Protein AF-0000000071357504 (afdb_homodimer)

Organism: NCBI:txid346377

pLDDT: mean 89.44, std 12.53, range [24.14, 98.69]

Secondary structure (DSSP, 8-state):
---S-SHHHHHHHHHHHHHHHHHTS--SEEEEEEETHHHHHTTTTTHHHHHHHHHTT--TT-GGGGGHHHHHHHHT-EEEEEEES--TTS-TTEEEEEEEETTEEEEEEEEEEETTEEEEEEETTEEEEE-SSSEEEEEEEE--TTHHHHHHHHHHHTT--EEEEEEEESSTTSEEEEEEEESS---HHHHHHHHHSTTEEEEEEE--S--/---TTSHHHHHHHHHHHHHHHHHTS--SEEEEEEETHHHHHTTTTTHHHHHHHHHTT--TT-GGGGGHHHHHHHHT-EEEEEEES--TTS-TTEEEEEEEETTEEEEEEEEEEETTEEEEEEETTEEEEE-SSSEEEEEEEE--TTHHHHHHHHHHHTT--EEEEEEEESSTTSEEEEEEEESS---HHHHHHHHHSTTEEEEEEE--S--

Nearest PDB structures (foldseek):
  3dc2-assembly1_B  TM=8.151E-01  e=7.367E-14  Mycobacterium tuberculosis
  3ddn-assembly1_B  TM=7.865E-01  e=2.147E-13  Mycobacterium tuberculosis
  3ddn-assembly1_A  TM=8.104E-01  e=1.068E-12  Mycobacterium tuberculosis
  1sc6-assembly1_B  TM=8.277E-01  e=4.726E-04  Escherichia coli
  3k5p-assembly1_A  TM=8.050E-01  e=6.362E-04  Brucella abortus 2308

Sequence (422 aa):
MIGPSSSHTAGVVRIARAAIRVLGGVPDQATITFYNSFARTYEGHGSDRAIIGGLLDFKTDDKRIKDSLSLAEEAGLDYTFRSVGNASVYHPNTIKLNLTKGERNVEVIGESLGGGLINIKAYDGFIADFSAQEHTLIIKADDVSGAIAFITSILAQEQANIATMSVSRKGKRDLACHVIEMDSGLNPITIAYLKSINWIHEIIYIPDIDLMIGPSSSHTAGVVRIARAAIRVLGGVPDQATITFYNSFARTYEGHGSDRAIIGGLLDFKTDDKRIKDSLSLAEEAGLDYTFRSVGNASVYHPNTIKLNLTKGERNVEVIGESLGGGLINIKAYDGFIADFSAQEHTLIIKADDVSGAIAFITSILAQEQANIATMSVSRKGKRDLACHVIEMDSGLNPITIAYLKSINWIHEIIYIPDIDL

Structure (mmCIF, N/CA/C/O backbone):
data_AF-0000000071357504-model_v1
#
loop_
_entity.id
_entity.type
_entity.pdbx_description
1 polymer 'L-serine dehydratase'
#
loop_
_atom_site.group_PDB
_atom_site.id
_atom_site.type_symbol
_atom_site.label_atom_id
_atom_site.label_alt_id
_atom_site.label_comp_id
_atom_site.label_asym_id
_atom_site.label_entity_id
_atom_site.label_seq_id
_atom_site.pdbx_PDB_ins_code
_atom_site.Cartn_x
_atom_site.Cartn_y
_atom_site.Cartn_z
_atom_site.occupancy
_atom_site.B_iso_or_equiv
_atom_site.auth_seq_id
_atom_site.auth_comp_id
_atom_site.auth_asym_id
_atom_site.auth_atom_id
_atom_site.pdbx_PDB_model_num
ATOM 1 N N . MET A 1 1 ? -29.328 25.266 3.043 1 24.14 1 MET A N 1
ATOM 2 C CA . MET A 1 1 ? -28.062 25.625 3.688 1 24.14 1 MET A CA 1
ATOM 3 C C . MET A 1 1 ? -26.984 24.594 3.402 1 24.14 1 MET A C 1
ATOM 5 O O . MET A 1 1 ? -27.031 23.484 3.924 1 24.14 1 MET A O 1
ATOM 9 N N . ILE A 1 2 ? -26.594 24.172 2.219 1 34.34 2 ILE A N 1
ATOM 10 C CA . ILE A 1 2 ? -25.875 23.078 1.604 1 34.34 2 ILE A CA 1
ATOM 11 C C . ILE A 1 2 ? -24.438 23.062 2.1 1 34.34 2 ILE A C 1
ATOM 13 O O . ILE A 1 2 ? -23.625 23.891 1.687 1 34.34 2 ILE A O 1
ATOM 17 N N . GLY A 1 3 ? -24.109 23.234 3.357 1 38.44 3 GLY A N 1
ATOM 18 C CA . GLY A 1 3 ? -22.797 23.156 3.994 1 38.44 3 GLY A CA 1
ATOM 19 C C . GLY A 1 3 ? -21.969 21.984 3.518 1 38.44 3 GLY A C 1
ATOM 20 O O . GLY A 1 3 ? -22.5 21.047 2.92 1 38.44 3 GLY A O 1
ATOM 21 N N . PRO A 1 4 ? -20.703 22.172 3.156 1 44.59 4 PRO A N 1
ATOM 22 C CA . PRO A 1 4 ? -19.844 21.078 2.695 1 44.59 4 PRO A CA 1
ATOM 23 C C . PRO A 1 4 ? -20.109 19.766 3.432 1 44.59 4 PRO A C 1
ATOM 25 O O . PRO A 1 4 ? -19.219 18.922 3.535 1 44.59 4 PRO A O 1
ATOM 28 N N . SER A 1 5 ? -21.219 19.656 4.043 1 45.53 5 SER A N 1
ATOM 29 C CA . SER A 1 5 ? -21.562 18.484 4.852 1 45.53 5 SER A CA 1
ATOM 30 C C . SER A 1 5 ? -21.406 17.188 4.055 1 45.53 5 SER A C 1
ATOM 32 O O .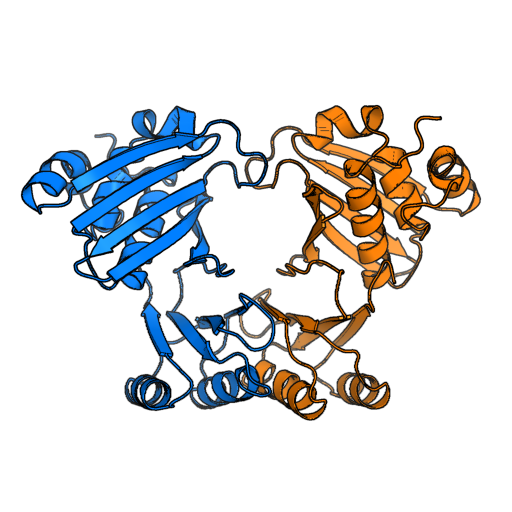 SER A 1 5 ? -21.688 16.109 4.566 1 45.53 5 SER A O 1
ATOM 34 N N . SER A 1 6 ? -21.297 17.359 2.701 1 55.91 6 SER A N 1
ATOM 35 C CA . SER A 1 6 ? -21.469 16.062 2.055 1 55.91 6 SER A CA 1
ATOM 36 C C . SER A 1 6 ? -20.297 15.133 2.33 1 55.91 6 SER A C 1
ATOM 38 O O . SER A 1 6 ? -19.188 15.594 2.588 1 55.91 6 SER A O 1
ATOM 40 N N . SER A 1 7 ? -20.594 13.898 2.684 1 63.75 7 SER A N 1
ATOM 41 C CA . SER A 1 7 ? -19.672 12.773 2.857 1 63.75 7 SER A CA 1
ATOM 42 C C . SER A 1 7 ? -18.516 12.844 1.865 1 63.75 7 SER A C 1
ATOM 44 O O . SER A 1 7 ? -17.375 12.523 2.211 1 63.75 7 SER A O 1
ATOM 46 N N . HIS A 1 8 ? -18.703 13.664 0.756 1 71.19 8 HIS A N 1
ATOM 47 C CA . HIS A 1 8 ? -17.688 13.703 -0.285 1 71.19 8 HIS A CA 1
ATOM 48 C C . HIS A 1 8 ? -16.625 14.766 0.02 1 71.19 8 HIS A C 1
ATOM 50 O O . HIS A 1 8 ? -15.438 14.531 -0.186 1 71.19 8 HIS A O 1
ATOM 56 N N . THR A 1 9 ? -17.062 15.812 0.677 1 86.25 9 THR A N 1
ATOM 57 C CA . THR A 1 9 ? -16.109 16.891 0.952 1 86.25 9 THR A CA 1
ATOM 58 C C . THR A 1 9 ? -15.32 16.609 2.221 1 86.25 9 THR A C 1
ATOM 60 O O . THR A 1 9 ? -14.219 17.125 2.402 1 86.25 9 THR A O 1
ATOM 63 N N . ALA A 1 10 ? -15.914 15.82 3.055 1 90.25 10 ALA A N 1
ATOM 64 C CA . ALA A 1 10 ? -15.234 15.477 4.301 1 90.25 10 ALA A CA 1
ATOM 65 C C . ALA A 1 10 ? -13.906 14.789 4.023 1 90.25 10 ALA A C 1
ATOM 67 O O . ALA A 1 10 ? -12.898 15.086 4.668 1 90.25 10 ALA A O 1
ATOM 68 N N . GLY A 1 11 ? -13.898 13.891 3.041 1 92.5 11 GLY A N 1
ATOM 69 C CA . GLY A 1 11 ? -12.672 13.219 2.654 1 92.5 11 GLY A CA 1
ATOM 70 C C . GLY A 1 11 ? -11.602 14.172 2.156 1 92.5 11 GLY A C 1
ATOM 71 O O . GLY A 1 11 ? -10.422 14.016 2.482 1 92.5 11 GLY A O 1
ATOM 72 N N . VAL A 1 12 ? -12.062 15.164 1.429 1 93.44 12 VAL A N 1
ATOM 73 C CA . VAL A 1 12 ? -11.148 16.156 0.864 1 93.44 12 VAL A CA 1
ATOM 74 C C . VAL A 1 12 ? -10.508 16.969 1.986 1 93.44 12 VAL A C 1
ATOM 76 O O . VAL A 1 12 ? -9.289 17.172 1.997 1 93.44 12 VAL A O 1
ATOM 79 N N . VAL A 1 13 ? -11.266 17.375 2.939 1 95 13 VAL A N 1
ATOM 80 C CA . VAL A 1 13 ? -10.766 18.109 4.098 1 95 13 VAL A CA 1
ATOM 81 C C . VAL A 1 13 ? -9.742 17.25 4.848 1 95 13 VAL A C 1
ATOM 83 O O . VAL A 1 13 ? -8.672 17.734 5.215 1 95 13 VAL A O 1
ATOM 86 N N . ARG A 1 14 ? -10.055 16 5 1 95.12 14 ARG A N 1
ATOM 87 C CA . ARG A 1 14 ? -9.195 15.109 5.766 1 95.12 14 ARG A CA 1
ATOM 88 C C . ARG A 1 14 ? -7.863 14.891 5.059 1 95.12 14 ARG A C 1
ATOM 90 O O . ARG A 1 14 ? -6.816 14.82 5.707 1 95.12 14 ARG A O 1
ATOM 97 N N . ILE A 1 15 ? -7.941 14.734 3.783 1 96 15 ILE A N 1
ATOM 98 C CA . ILE A 1 15 ? -6.707 14.602 3.018 1 96 15 ILE A CA 1
ATOM 99 C C . ILE A 1 15 ? -5.809 15.812 3.277 1 96 15 ILE A C 1
ATOM 101 O O . ILE A 1 15 ? -4.613 15.656 3.547 1 96 15 ILE A O 1
ATOM 105 N N . ALA A 1 16 ? -6.391 16.984 3.209 1 96.94 16 ALA A N 1
ATOM 106 C CA . ALA A 1 16 ? -5.637 18.219 3.418 1 96.94 16 ALA A CA 1
ATOM 107 C C . ALA A 1 16 ? -5.086 18.281 4.84 1 96.94 16 ALA A C 1
ATOM 109 O O . ALA A 1 16 ? -3.924 18.656 5.043 1 96.94 16 ALA A O 1
ATOM 110 N N . ARG A 1 17 ? -5.844 17.922 5.762 1 96.56 17 ARG A N 1
ATOM 111 C CA . ARG A 1 17 ? -5.41 17.984 7.156 1 96.56 17 ARG A CA 1
ATOM 112 C C . ARG A 1 17 ? -4.293 16.984 7.426 1 96.56 17 ARG A C 1
ATOM 114 O O . ARG A 1 17 ? -3.367 17.266 8.188 1 96.56 17 ARG A O 1
ATOM 121 N N . ALA A 1 18 ? -4.438 15.844 6.871 1 96.44 18 ALA A N 1
ATOM 122 C CA . ALA A 1 18 ? -3.332 14.891 6.973 1 96.44 18 ALA A CA 1
ATOM 123 C C . ALA A 1 18 ? -2.055 15.461 6.367 1 96.44 18 ALA A C 1
ATOM 125 O O . ALA A 1 18 ? -0.973 15.336 6.941 1 96.44 18 ALA A O 1
ATOM 126 N N . ALA A 1 19 ? -2.209 16.094 5.258 1 97.69 19 ALA A N 1
ATOM 127 C CA . ALA A 1 19 ? -1.06 16.641 4.531 1 97.69 19 ALA A CA 1
ATOM 128 C C . ALA A 1 19 ? -0.358 17.719 5.34 1 97.69 19 ALA A C 1
ATOM 130 O O . ALA A 1 19 ? 0.873 17.812 5.344 1 97.69 19 ALA A O 1
ATOM 131 N N . ILE A 1 20 ? -1.092 18.516 5.992 1 96.81 20 ILE A N 1
ATOM 132 C CA . ILE A 1 20 ? -0.435 19.594 6.711 1 96.81 20 ILE A CA 1
ATOM 133 C C . ILE A 1 20 ? 0.248 19.047 7.965 1 96.81 20 ILE A C 1
ATOM 135 O O . ILE A 1 20 ? 1.185 19.656 8.484 1 96.81 20 ILE A O 1
ATOM 139 N N . ARG A 1 21 ? -0.209 17.938 8.484 1 95.94 21 ARG A N 1
ATOM 140 C CA . ARG A 1 21 ? 0.52 17.281 9.57 1 95.94 21 ARG A CA 1
ATOM 141 C C . ARG A 1 21 ? 1.859 16.734 9.078 1 95.94 21 ARG A C 1
ATOM 143 O O . ARG A 1 21 ? 2.863 16.812 9.789 1 95.94 21 ARG A O 1
ATOM 150 N N . VAL A 1 22 ? 1.827 16.203 7.93 1 96.56 22 VAL A N 1
ATOM 151 C CA . VAL A 1 22 ? 3.062 15.734 7.312 1 96.56 22 VAL A CA 1
ATOM 152 C C . VAL A 1 22 ? 4.008 16.906 7.09 1 96.56 22 VAL A C 1
ATOM 154 O O . VAL A 1 22 ? 5.211 16.812 7.336 1 96.56 22 VAL A O 1
ATOM 157 N N . LEU A 1 23 ? 3.455 17.953 6.691 1 97.38 23 LEU A N 1
ATOM 158 C CA . LEU A 1 23 ? 4.23 19.156 6.434 1 97.38 23 LEU A CA 1
ATOM 159 C C . LEU A 1 23 ? 4.738 19.766 7.734 1 97.38 23 LEU A C 1
ATOM 161 O O . LEU A 1 23 ? 5.848 20.297 7.785 1 97.38 23 LEU A O 1
ATOM 165 N N . GLY A 1 24 ? 3.938 19.734 8.719 1 95.44 24 GLY A N 1
ATOM 166 C CA . GLY A 1 24 ? 4.277 20.312 10.008 1 95.44 24 GLY A CA 1
ATOM 167 C C . GLY A 1 24 ? 3.586 21.641 10.258 1 95.44 24 GLY A C 1
ATOM 168 O O . GLY A 1 24 ? 3.992 22.391 11.141 1 95.44 24 GLY A O 1
ATOM 169 N N . GLY A 1 25 ? 2.59 21.922 9.43 1 95.62 25 GLY A N 1
ATOM 170 C CA . GLY A 1 25 ? 1.865 23.172 9.633 1 95.62 25 GLY A CA 1
ATOM 171 C C . GLY A 1 25 ? 1.112 23.641 8.398 1 95.62 25 GLY A C 1
ATOM 172 O O . GLY A 1 25 ? 1.102 22.938 7.379 1 95.62 25 GLY A O 1
ATOM 173 N N . VAL A 1 26 ? 0.431 24.797 8.547 1 97.25 26 VAL A N 1
ATOM 174 C CA . VAL A 1 26 ? -0.281 25.422 7.434 1 97.25 26 VAL A CA 1
ATOM 175 C C . VAL A 1 26 ? 0.717 25.891 6.375 1 97.25 26 VAL A C 1
ATOM 177 O O . VAL A 1 26 ? 1.693 26.562 6.695 1 97.25 26 VAL A O 1
ATOM 180 N N . PRO A 1 27 ? 0.528 25.531 5.152 1 98.5 27 PRO A N 1
ATOM 181 C CA . PRO A 1 27 ? 1.51 25.875 4.125 1 98.5 27 PRO A CA 1
ATOM 182 C C . PRO A 1 27 ? 1.463 27.359 3.75 1 98.5 27 PRO A C 1
ATOM 184 O O . PRO A 1 27 ? 0.43 28.016 3.924 1 98.5 27 PRO A O 1
ATOM 187 N N . ASP A 1 28 ? 2.625 27.828 3.234 1 98.25 28 ASP A N 1
ATOM 188 C CA . ASP A 1 28 ? 2.697 29.141 2.594 1 98.25 28 ASP A CA 1
ATOM 189 C C . ASP A 1 28 ? 2.248 29.062 1.136 1 98.25 28 ASP A C 1
ATOM 191 O O . ASP A 1 28 ? 1.681 30.031 0.605 1 98.25 28 ASP A O 1
ATOM 195 N N . GLN A 1 29 ? 2.564 27.969 0.563 1 98.38 29 GLN A N 1
ATOM 196 C CA . GLN A 1 29 ? 2.236 27.734 -0.838 1 98.38 29 GLN A CA 1
ATOM 197 C C . GLN A 1 29 ? 1.665 26.328 -1.038 1 98.38 29 GLN A C 1
ATOM 199 O O . GLN A 1 29 ? 2.123 25.375 -0.412 1 98.38 29 GLN A O 1
ATOM 204 N N . ALA A 1 30 ? 0.703 26.234 -1.923 1 98.5 30 ALA A N 1
ATOM 205 C CA . ALA A 1 30 ? 0.095 24.953 -2.223 1 98.5 30 ALA A CA 1
ATOM 206 C C . ALA A 1 30 ? -0.278 24.844 -3.699 1 98.5 30 ALA A C 1
ATOM 208 O O . ALA A 1 30 ? -0.924 25.734 -4.246 1 98.5 30 ALA A O 1
ATOM 209 N N . THR A 1 31 ? 0.203 23.859 -4.312 1 98.19 31 THR A N 1
ATOM 210 C CA . THR A 1 31 ? -0.344 23.438 -5.598 1 98.19 31 THR A CA 1
ATOM 211 C C . THR A 1 31 ? -1.233 22.219 -5.43 1 98.19 31 THR A C 1
ATOM 213 O O . THR A 1 31 ? -0.787 21.188 -4.922 1 98.19 31 THR A O 1
ATOM 216 N N . ILE A 1 32 ? -2.453 22.359 -5.844 1 96.88 32 ILE A N 1
ATOM 217 C CA . ILE A 1 32 ? -3.451 21.297 -5.688 1 96.88 32 ILE A CA 1
ATOM 218 C C . ILE A 1 32 ? -3.852 20.766 -7.059 1 96.88 32 ILE A C 1
ATOM 220 O O . ILE A 1 32 ? -4.426 21.484 -7.875 1 96.88 32 ILE A O 1
ATOM 224 N N . THR A 1 33 ? -3.564 19.531 -7.281 1 94.12 33 THR A N 1
ATOM 225 C CA . THR A 1 33 ? -3.916 18.906 -8.555 1 94.12 33 THR A CA 1
ATOM 226 C C . THR A 1 33 ? -5.012 17.859 -8.359 1 94.12 33 THR A C 1
ATOM 228 O O . THR A 1 33 ? -4.84 16.906 -7.598 1 94.12 33 THR A O 1
ATOM 231 N N . PHE A 1 34 ? -6.109 18.078 -9.039 1 90.62 34 PHE A N 1
ATOM 232 C CA . PHE A 1 34 ? -7.211 17.109 -9.039 1 90.62 34 PHE A CA 1
ATOM 233 C C . PHE A 1 34 ? -7.109 16.172 -10.234 1 90.62 34 PHE A C 1
ATOM 235 O O . PHE A 1 34 ? -6.871 16.609 -11.359 1 90.62 34 PHE A O 1
ATOM 242 N N . TYR A 1 35 ? -7.281 14.922 -9.961 1 85.5 35 TYR A N 1
ATOM 243 C CA . TYR A 1 35 ? -7.191 13.945 -11.039 1 85.5 35 TYR A CA 1
ATOM 244 C C . TYR A 1 35 ? -8.547 13.312 -11.312 1 85.5 35 TYR A C 1
ATOM 246 O O . TYR A 1 35 ? -9.391 13.211 -10.414 1 85.5 35 TYR A O 1
ATOM 254 N N . ASN A 1 36 ? -8.672 12.898 -12.648 1 79.25 36 ASN A N 1
ATOM 255 C CA . ASN A 1 36 ? -9.766 12.07 -13.148 1 79.25 36 ASN A CA 1
ATOM 256 C C . ASN A 1 36 ? -11.125 12.688 -12.836 1 79.25 36 ASN A C 1
ATOM 258 O O . ASN A 1 36 ? -11.414 13.812 -13.25 1 79.25 36 ASN A O 1
ATOM 262 N N . SER A 1 37 ? -11.898 11.906 -11.992 1 68.88 37 SER A N 1
ATOM 263 C CA . SER A 1 37 ? -13.266 12.383 -11.789 1 68.88 37 SER A CA 1
ATOM 264 C C . SER A 1 37 ? -13.281 13.719 -11.055 1 68.88 37 SER A C 1
ATOM 266 O O . SER A 1 37 ? -14.102 14.586 -11.367 1 68.88 37 SER A O 1
ATOM 268 N N . PHE A 1 38 ? -12.336 13.875 -10.211 1 70.38 38 PHE A N 1
ATOM 269 C CA . PHE A 1 38 ? -12.266 15.141 -9.477 1 70.38 38 PHE A CA 1
ATOM 270 C C . PHE A 1 38 ? -11.906 16.281 -10.414 1 70.38 38 PHE A C 1
ATOM 272 O O . PHE A 1 38 ? -12.305 17.422 -10.188 1 70.38 38 PHE A O 1
ATOM 279 N N . ALA A 1 39 ? -11.148 15.914 -11.375 1 70.75 39 ALA A N 1
ATOM 280 C CA . ALA A 1 39 ? -10.672 16.953 -12.281 1 70.75 39 ALA A CA 1
ATOM 281 C C . ALA A 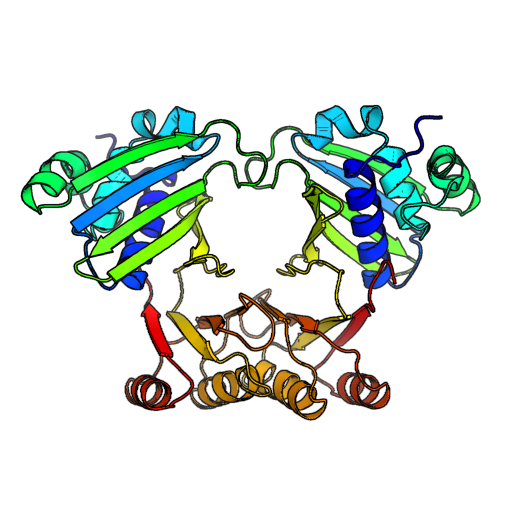1 39 ? -11.844 17.688 -12.93 1 70.75 39 ALA A C 1
ATOM 283 O O . ALA A 1 39 ? -11.773 18.906 -13.156 1 70.75 39 ALA A O 1
ATOM 284 N N . ARG A 1 40 ? -12.875 16.984 -13.008 1 67.38 40 ARG A N 1
ATOM 285 C CA . ARG A 1 40 ? -14 17.578 -13.719 1 67.38 40 ARG A CA 1
ATOM 286 C C . ARG A 1 40 ? -15.008 18.172 -12.75 1 67.38 40 ARG A C 1
ATOM 288 O O . ARG A 1 40 ? -15.805 19.047 -13.117 1 67.38 40 ARG A O 1
ATOM 295 N N . THR A 1 41 ? -14.867 17.797 -11.492 1 68.62 41 THR A N 1
ATOM 296 C CA . THR A 1 41 ? -16.031 18.094 -10.664 1 68.62 41 THR A CA 1
ATOM 297 C C . THR A 1 41 ? -15.625 18.828 -9.391 1 68.62 41 THR A C 1
ATOM 299 O O . THR A 1 41 ? -16.469 19.156 -8.562 1 68.62 41 THR A O 1
ATOM 302 N N . TYR A 1 42 ? -14.414 19.203 -9.258 1 73.12 42 TYR A N 1
ATOM 303 C CA . TYR A 1 42 ? -13.977 19.625 -7.934 1 73.12 42 TYR A CA 1
ATOM 304 C C . TYR A 1 42 ? -14.586 20.984 -7.574 1 73.12 42 TYR A C 1
ATOM 306 O O . TYR A 1 42 ? -14.906 21.234 -6.41 1 73.12 42 TYR A O 1
ATOM 314 N N . GLU A 1 43 ? -14.766 21.797 -8.453 1 69.38 43 GLU A N 1
ATOM 315 C CA . GLU A 1 43 ? -15.383 23.078 -8.148 1 69.38 43 GLU A CA 1
ATOM 316 C C . GLU A 1 43 ? -16.875 22.922 -7.852 1 69.38 43 GLU A C 1
ATOM 318 O O . GLU A 1 43 ? -17.375 23.469 -6.867 1 69.38 43 GLU A O 1
ATOM 323 N N . GLY A 1 44 ? -17.516 22.141 -8.719 1 67.88 44 GLY A N 1
ATOM 324 C CA . GLY A 1 44 ? -18.953 21.938 -8.578 1 67.88 44 GLY A CA 1
ATOM 325 C C . GLY A 1 44 ? -19.328 21.25 -7.285 1 67.88 44 GLY A C 1
ATOM 326 O O . GLY A 1 44 ? -20.375 21.531 -6.707 1 67.88 44 GLY A O 1
ATOM 327 N N . HIS A 1 45 ? -18.453 20.5 -6.762 1 74.38 45 HIS A N 1
ATOM 328 C CA . HIS A 1 45 ? -18.75 19.703 -5.578 1 74.38 45 HIS A CA 1
ATOM 329 C C . HIS A 1 45 ? -18.188 20.344 -4.32 1 74.38 45 HIS A C 1
ATOM 331 O O . HIS A 1 45 ? -18.312 19.797 -3.223 1 74.38 45 HIS A O 1
ATOM 337 N N . GLY A 1 46 ? -17.594 21.641 -4.438 1 86.25 46 GLY A N 1
ATOM 338 C CA . GLY A 1 46 ? -17.078 22.344 -3.27 1 86.25 46 GLY A CA 1
ATOM 339 C C . GLY A 1 46 ? -15.766 21.781 -2.773 1 86.25 46 GLY A C 1
ATOM 340 O O . GLY A 1 46 ? -15.344 22.062 -1.648 1 86.25 46 GLY A O 1
ATOM 341 N N . SER A 1 47 ? -15.18 20.906 -3.637 1 89.38 47 SER A N 1
ATOM 342 C CA . SER A 1 47 ? -13.906 20.312 -3.254 1 89.38 47 SER A CA 1
ATOM 343 C C . SER A 1 47 ? -12.797 21.359 -3.205 1 89.38 47 SER A C 1
ATOM 345 O O . SER A 1 47 ? -11.82 21.203 -2.463 1 89.38 47 SER A O 1
ATOM 347 N N . ASP A 1 48 ? -12.953 22.406 -3.99 1 92.06 48 ASP A N 1
ATOM 348 C CA . ASP A 1 48 ? -11.969 23.484 -3.961 1 92.06 48 ASP A CA 1
ATOM 349 C C . ASP A 1 48 ? -11.969 24.188 -2.605 1 92.06 48 ASP A C 1
ATOM 351 O O . ASP A 1 48 ? -10.906 24.391 -2.008 1 92.06 48 ASP A O 1
ATOM 355 N N . ARG A 1 49 ? -13.102 24.469 -2.064 1 94 49 ARG A N 1
ATOM 356 C CA . ARG A 1 49 ? -13.203 25.094 -0.747 1 94 49 ARG A CA 1
ATOM 357 C C . ARG A 1 49 ? -12.805 24.109 0.351 1 94 49 ARG A C 1
ATOM 359 O O . ARG A 1 49 ? -12.148 24.484 1.321 1 94 49 ARG A O 1
ATOM 366 N N . ALA A 1 50 ? -13.227 22.891 0.177 1 94.44 50 ALA A N 1
ATOM 367 C CA . ALA A 1 50 ? -12.953 21.859 1.174 1 94.44 50 ALA A CA 1
ATOM 368 C C . ALA A 1 50 ? -11.453 21.656 1.357 1 94.44 50 ALA A C 1
ATOM 370 O O . ALA A 1 50 ? -10.953 21.625 2.486 1 94.44 50 ALA A O 1
ATOM 371 N N . ILE A 1 51 ? -10.727 21.562 0.235 1 96.5 51 ILE A N 1
ATOM 372 C CA . ILE A 1 51 ? -9.289 21.297 0.294 1 96.5 51 ILE A CA 1
ATOM 373 C C . ILE A 1 51 ? -8.57 22.484 0.937 1 96.5 51 ILE A C 1
ATOM 375 O O . ILE A 1 51 ? -7.66 22.297 1.746 1 96.5 51 ILE A O 1
ATOM 379 N N . ILE A 1 52 ? -9 23.656 0.6 1 97.38 52 ILE A N 1
ATOM 380 C CA . ILE A 1 52 ? -8.383 24.844 1.179 1 97.38 52 ILE A CA 1
ATOM 381 C C . ILE A 1 52 ? -8.727 24.938 2.664 1 97.38 52 ILE A C 1
ATOM 383 O O . ILE A 1 52 ? -7.863 25.25 3.488 1 97.38 52 ILE A O 1
ATOM 387 N N . GLY A 1 53 ? -9.953 24.672 2.992 1 96.88 53 GLY A N 1
ATOM 388 C CA . GLY A 1 53 ? -10.312 24.609 4.398 1 96.88 53 GLY A CA 1
ATOM 389 C C . GLY A 1 53 ? -9.453 23.656 5.199 1 96.88 53 GLY A C 1
ATOM 390 O O . GLY A 1 53 ? -8.992 24 6.293 1 96.88 53 GLY A O 1
ATOM 391 N N . GLY A 1 54 ? -9.242 22.469 4.652 1 97.06 54 GLY A N 1
ATOM 392 C CA . GLY A 1 54 ? -8.375 21.5 5.301 1 97.06 54 GLY A CA 1
ATOM 393 C C . GLY A 1 54 ? -6.945 21.969 5.449 1 97.06 54 GLY A C 1
ATOM 394 O O . GLY A 1 54 ? -6.312 21.75 6.484 1 97.06 54 GLY A O 1
ATOM 395 N N . LEU A 1 55 ? -6.453 22.641 4.422 1 97.94 55 LEU A N 1
ATOM 396 C CA . LEU A 1 55 ? -5.09 23.156 4.461 1 97.94 55 LEU A CA 1
ATOM 397 C C . LEU A 1 55 ? -4.953 24.234 5.527 1 97.94 55 LEU A C 1
ATOM 399 O O . LEU A 1 55 ? -3.859 24.453 6.059 1 97.94 55 LEU A O 1
ATOM 403 N N . LEU A 1 56 ? -6.039 24.859 5.828 1 97.75 56 LEU A N 1
ATOM 404 C CA . LEU A 1 56 ? -6.059 25.859 6.895 1 97.75 56 LEU A CA 1
ATOM 405 C C . LEU A 1 56 ? -6.348 25.203 8.242 1 97.75 56 LEU A C 1
ATOM 407 O O . LEU A 1 56 ? -6.5 25.891 9.25 1 97.75 56 LEU A O 1
ATOM 411 N N . ASP A 1 57 ? -6.48 23.891 8.234 1 96.38 57 ASP A N 1
ATOM 412 C CA . ASP A 1 57 ? -6.656 23.016 9.398 1 96.38 57 ASP A CA 1
ATOM 413 C C . ASP A 1 57 ? -8.07 23.141 9.969 1 96.38 57 ASP A C 1
ATOM 415 O O . ASP A 1 57 ? -8.273 22.984 11.172 1 96.38 57 ASP A O 1
ATOM 419 N N . PHE A 1 58 ? -9.008 23.531 9.141 1 95.38 58 PHE A N 1
ATOM 420 C CA . PHE A 1 58 ? -10.398 23.469 9.57 1 95.38 58 PHE A CA 1
ATOM 421 C C . PHE A 1 58 ? -10.891 22.031 9.664 1 95.38 58 PHE A C 1
ATOM 423 O O . PHE A 1 58 ? -10.562 21.203 8.812 1 95.38 58 PHE A O 1
ATOM 430 N N . LYS A 1 59 ? -11.703 21.812 10.641 1 93.69 59 LYS A N 1
ATOM 431 C CA . LYS A 1 59 ? -12.32 20.484 10.742 1 93.69 59 LYS A CA 1
ATOM 432 C C . LYS A 1 59 ? -13.406 20.297 9.688 1 93.69 59 LYS A C 1
ATOM 434 O O . LYS A 1 59 ? -13.844 21.281 9.07 1 93.69 59 LYS A O 1
ATOM 439 N N . THR A 1 60 ? -13.789 19.078 9.539 1 91.56 60 THR A N 1
ATOM 440 C CA . THR A 1 60 ? -14.719 18.734 8.469 1 91.56 60 THR A CA 1
ATOM 441 C C . THR A 1 60 ? -16.047 19.453 8.648 1 91.56 60 THR A C 1
ATOM 443 O O . THR A 1 60 ? -16.75 19.703 7.672 1 91.56 60 THR A O 1
ATOM 446 N N . ASP A 1 61 ? -16.391 19.812 9.867 1 90.88 61 ASP A N 1
ATOM 447 C CA . ASP A 1 61 ? -17.688 20.438 10.117 1 90.88 61 ASP A CA 1
ATOM 448 C C . ASP A 1 61 ? -17.531 21.938 10.352 1 90.88 61 ASP A C 1
ATOM 450 O O . ASP A 1 61 ? -18.469 22.609 10.797 1 90.88 61 ASP A O 1
ATOM 454 N N . ASP A 1 62 ? -16.406 22.438 10.102 1 94.12 62 ASP A N 1
ATOM 455 C CA . ASP A 1 62 ? -16.156 23.859 10.32 1 94.12 62 ASP A CA 1
ATOM 456 C C . ASP A 1 62 ? -16.906 24.703 9.312 1 94.12 62 ASP A C 1
ATOM 458 O O . ASP A 1 62 ? -16.719 24.578 8.102 1 94.12 62 ASP A O 1
ATOM 462 N N . LYS A 1 63 ? -17.688 25.625 9.695 1 93.81 63 LYS A N 1
ATOM 463 C CA . LYS A 1 63 ? -18.547 26.469 8.852 1 93.81 63 LYS A CA 1
ATOM 464 C C . LYS A 1 63 ? -17.703 27.438 8.031 1 93.81 63 LYS A C 1
ATOM 466 O O . LYS A 1 63 ? -18.172 27.953 7.016 1 93.81 63 LYS A O 1
ATOM 471 N N . ARG A 1 64 ? -16.531 27.719 8.383 1 95.31 64 ARG A N 1
ATOM 472 C CA . ARG A 1 64 ? -15.68 28.672 7.691 1 95.31 64 ARG A CA 1
ATOM 473 C C . ARG A 1 64 ? -15.211 28.109 6.355 1 95.31 64 ARG A C 1
ATOM 475 O O . ARG A 1 64 ? -14.695 28.844 5.512 1 95.31 64 ARG A O 1
ATOM 482 N N . ILE A 1 65 ? -15.438 26.797 6.152 1 95.12 65 ILE A N 1
ATOM 483 C CA . ILE A 1 65 ? -14.977 26.156 4.93 1 95.12 65 ILE A CA 1
ATOM 484 C C . ILE A 1 65 ? -15.57 26.859 3.713 1 95.12 65 ILE A C 1
ATOM 486 O O . ILE A 1 65 ? -14.914 26.984 2.682 1 95.12 65 ILE A O 1
ATOM 490 N N . LYS A 1 66 ? -16.766 27.312 3.818 1 93.62 66 LYS A N 1
ATOM 491 C CA . LYS A 1 66 ? -17.438 27.969 2.688 1 93.62 66 LYS A CA 1
ATOM 492 C C . LYS A 1 66 ? -16.672 29.219 2.252 1 93.62 66 LYS A C 1
ATOM 494 O O . LYS A 1 66 ? -16.734 29.609 1.088 1 93.62 66 LYS A O 1
ATOM 499 N N . ASP A 1 67 ? -15.945 29.812 3.16 1 95.69 67 ASP A N 1
ATOM 500 C CA . ASP A 1 67 ? -15.219 31.047 2.896 1 95.69 67 ASP A CA 1
ATOM 501 C C . ASP A 1 67 ? -13.711 30.797 2.828 1 95.69 67 ASP A C 1
ATOM 503 O O . ASP A 1 67 ? -12.914 31.719 2.969 1 95.69 67 ASP A O 1
ATOM 507 N N . SER A 1 68 ? -13.305 29.516 2.682 1 96.38 68 SER A N 1
ATOM 508 C CA . SER A 1 68 ? -11.914 29.109 2.842 1 96.38 68 SER A CA 1
ATOM 509 C C . SER A 1 68 ? -11.016 29.812 1.817 1 96.38 68 SER A C 1
ATOM 511 O O . SER A 1 68 ? -9.867 30.141 2.117 1 96.38 68 SER A O 1
ATOM 513 N N . LEU A 1 69 ? -11.5 30.062 0.652 1 95.5 69 LEU A N 1
ATOM 514 C CA . LEU A 1 69 ? -10.68 30.672 -0.391 1 95.5 69 LEU A CA 1
ATOM 515 C C . LEU A 1 69 ? -10.25 32.094 0.015 1 95.5 69 LEU A C 1
ATOM 517 O O . LEU A 1 69 ? -9.078 32.438 -0.122 1 95.5 69 LEU A O 1
ATOM 521 N N . SER A 1 70 ? -11.188 32.844 0.488 1 95.94 70 SER A N 1
ATOM 522 C CA . SER A 1 70 ? -10.875 34.188 0.959 1 95.94 70 SER A CA 1
ATOM 523 C C . SER A 1 70 ? -10 34.125 2.207 1 95.94 70 SER A C 1
ATOM 525 O O . SER A 1 70 ? -9.07 34.938 2.346 1 95.94 70 SER A O 1
ATOM 527 N N . LEU A 1 71 ? -10.289 33.219 3.041 1 97.06 71 LEU A N 1
ATOM 528 C CA . LEU A 1 71 ? -9.547 33.125 4.293 1 97.06 71 LEU A CA 1
ATOM 529 C C . LEU A 1 71 ? -8.109 32.688 4.035 1 97.06 71 LEU A C 1
ATOM 531 O O . LEU A 1 71 ? -7.203 33.062 4.789 1 97.06 71 LEU A O 1
ATOM 535 N N . ALA A 1 72 ? -7.918 31.891 3.016 1 97.06 72 ALA A N 1
ATOM 536 C CA . ALA A 1 72 ? -6.566 31.469 2.633 1 97.06 72 ALA A CA 1
ATOM 537 C C . ALA A 1 72 ? -5.715 32.688 2.258 1 97.06 72 ALA A C 1
ATOM 539 O O . ALA A 1 72 ? -4.547 32.781 2.646 1 97.06 72 ALA A O 1
ATOM 540 N N . GLU A 1 73 ? -6.289 33.562 1.521 1 93.25 73 GLU A N 1
ATOM 541 C CA . GLU A 1 73 ? -5.594 34.812 1.156 1 93.25 73 GLU A CA 1
ATOM 542 C C . GLU A 1 73 ? -5.207 35.594 2.395 1 93.25 73 GLU A C 1
ATOM 544 O O . GLU A 1 73 ? -4.074 36.062 2.502 1 93.25 73 GLU A O 1
ATOM 549 N N . GLU A 1 74 ? -6.102 35.719 3.26 1 95.06 74 GLU A N 1
ATOM 550 C CA . GLU A 1 74 ? -5.859 36.438 4.496 1 95.06 74 GLU A CA 1
ATOM 551 C C . GLU A 1 74 ? -4.75 35.781 5.32 1 95.06 74 GLU A C 1
ATOM 553 O O . GLU A 1 74 ? -3.967 36.469 5.969 1 95.06 74 GLU A O 1
ATOM 558 N N . ALA A 1 75 ? -4.707 34.469 5.27 1 95.12 75 ALA A N 1
ATOM 559 C CA . ALA A 1 75 ? -3.738 33.719 6.055 1 95.12 75 ALA A CA 1
ATOM 560 C C . ALA A 1 75 ? -2.375 33.688 5.371 1 95.12 75 ALA A C 1
ATOM 562 O O . ALA A 1 75 ? -1.398 33.188 5.934 1 95.12 75 ALA A O 1
ATOM 563 N N . GLY A 1 76 ? -2.387 34.188 4.094 1 95.69 76 GLY A N 1
ATOM 564 C CA . GLY A 1 76 ? -1.125 34.25 3.375 1 95.69 76 GLY A CA 1
ATOM 565 C C . GLY A 1 76 ? -0.812 32.938 2.637 1 95.69 76 GLY A C 1
ATOM 566 O O . GLY A 1 76 ? 0.347 32.688 2.322 1 95.69 76 GLY A O 1
ATOM 567 N N . LEU A 1 77 ? -1.805 32.094 2.502 1 97.56 77 LEU A N 1
ATOM 568 C CA . LEU A 1 77 ? -1.639 30.875 1.726 1 97.56 77 LEU A CA 1
ATOM 569 C C . LEU A 1 77 ? -1.819 31.141 0.236 1 97.56 77 LEU A C 1
ATOM 571 O O . LEU A 1 77 ? -2.926 31.453 -0.214 1 97.56 77 LEU A O 1
ATOM 575 N N . ASP A 1 78 ? -0.713 31.094 -0.497 1 97.56 78 ASP A N 1
ATOM 576 C CA . ASP A 1 78 ? -0.763 31.156 -1.954 1 97.56 78 ASP A CA 1
ATOM 577 C C . ASP A 1 78 ? -1.055 29.781 -2.557 1 97.56 78 ASP A C 1
ATOM 579 O O . ASP A 1 78 ? -0.279 28.844 -2.375 1 97.56 78 ASP A O 1
ATOM 583 N N . TYR A 1 79 ? -2.195 29.656 -3.264 1 96.94 79 TYR A N 1
ATOM 584 C CA . TYR A 1 79 ? -2.549 28.328 -3.758 1 96.94 79 TYR A CA 1
ATOM 585 C C . TYR A 1 79 ? -2.859 28.359 -5.25 1 96.94 79 TYR A C 1
ATOM 587 O O . TYR A 1 79 ? -3.25 29.406 -5.781 1 96.94 79 TYR A O 1
ATOM 595 N N . THR A 1 80 ? -2.59 27.312 -5.938 1 96.12 80 THR A N 1
ATOM 596 C CA . THR A 1 80 ? -2.91 27.078 -7.344 1 96.12 80 THR A CA 1
ATOM 597 C C . THR A 1 80 ? -3.648 25.766 -7.527 1 96.12 80 THR A C 1
ATOM 599 O O . THR A 1 80 ? -3.258 24.75 -6.953 1 96.12 80 THR A O 1
ATOM 602 N N . PHE A 1 81 ? -4.754 25.766 -8.328 1 94.12 81 PHE A N 1
ATOM 603 C CA . PHE A 1 81 ? -5.477 24.562 -8.688 1 94.12 81 PHE A CA 1
ATOM 604 C C . PHE A 1 81 ? -5.082 24.078 -10.078 1 94.12 81 PHE A C 1
ATOM 606 O O . PHE A 1 81 ? -4.91 24.875 -10.992 1 94.12 81 PHE A O 1
ATOM 613 N N . ARG A 1 82 ? -4.848 22.828 -10.148 1 91.38 82 ARG A N 1
ATOM 614 C CA . ARG A 1 82 ? -4.625 22.172 -11.43 1 91.38 82 ARG A CA 1
ATOM 615 C C . ARG A 1 82 ? -5.562 20.969 -11.594 1 91.38 82 ARG A C 1
ATOM 617 O O . ARG A 1 82 ? -6.031 20.406 -10.602 1 91.38 82 ARG A O 1
ATOM 624 N N . SER A 1 83 ? -5.867 20.609 -12.867 1 87.75 83 SER A N 1
ATOM 625 C CA . SER A 1 83 ? -6.719 19.469 -13.172 1 87.75 83 SER A CA 1
ATOM 626 C C . SER A 1 83 ? -6.105 18.594 -14.258 1 87.75 83 SER A C 1
ATOM 628 O O . SER A 1 83 ? -5.633 19.094 -15.281 1 87.75 83 SER A O 1
ATOM 630 N N . VAL A 1 84 ? -6.035 17.391 -13.977 1 79 84 VAL A N 1
ATOM 631 C CA . VAL A 1 84 ? -5.574 16.406 -14.953 1 79 84 VAL A CA 1
ATOM 632 C C . VAL A 1 84 ? -6.656 15.352 -15.164 1 79 84 VAL A C 1
ATOM 634 O O . VAL A 1 84 ? -6.949 14.562 -14.266 1 79 84 VAL A O 1
ATOM 637 N N . GLY A 1 85 ? -7.285 15.305 -16.266 1 67.38 85 GLY A N 1
ATOM 638 C CA . GLY A 1 85 ? -8.461 14.5 -16.562 1 67.38 85 GLY A CA 1
A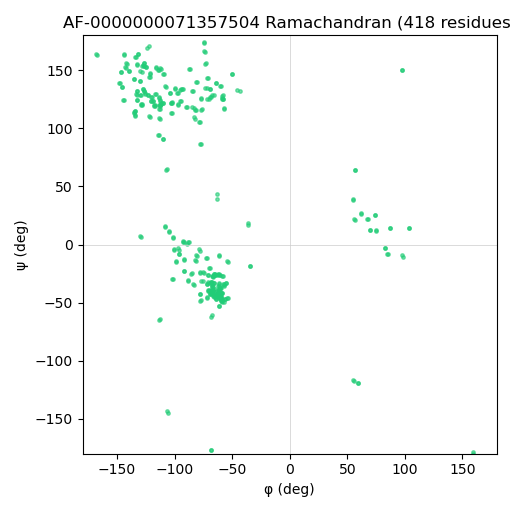TOM 639 C C . GLY A 1 85 ? -8.164 13.008 -16.594 1 67.38 85 GLY A C 1
ATOM 640 O O . GLY A 1 85 ? -8.875 12.219 -15.961 1 67.38 85 GLY A O 1
ATOM 641 N N . ASN A 1 86 ? -7.328 12.617 -17.484 1 64.5 86 ASN A N 1
ATOM 642 C CA . ASN A 1 86 ? -7.145 11.18 -17.656 1 64.5 86 ASN A CA 1
ATOM 643 C C . ASN A 1 86 ? -5.777 10.727 -17.156 1 64.5 86 ASN A C 1
ATOM 645 O O . ASN A 1 86 ? -4.746 11.086 -17.734 1 64.5 86 ASN A O 1
ATOM 649 N N . ALA A 1 87 ? -5.816 10.391 -15.945 1 57.88 87 ALA A N 1
ATOM 650 C CA . ALA A 1 87 ? -4.645 9.695 -15.422 1 57.88 87 ALA A CA 1
ATOM 651 C C . ALA A 1 87 ? -4.98 8.258 -15.055 1 57.88 87 ALA A C 1
ATOM 653 O O . ALA A 1 87 ? -5.469 7.988 -13.953 1 57.88 87 ALA A O 1
ATOM 654 N N . SER A 1 88 ? -4.742 7.352 -15.977 1 57.62 88 SER A N 1
ATOM 655 C CA . SER A 1 88 ? -5.172 5.961 -15.883 1 57.62 88 SER A CA 1
ATOM 656 C C . SER A 1 88 ? -4.543 5.27 -14.672 1 57.62 88 SER A C 1
ATOM 658 O O . SER A 1 88 ? -5.07 4.27 -14.18 1 57.62 88 SER A O 1
ATOM 660 N N . VAL A 1 89 ? -3.6 5.926 -14.039 1 59.97 89 VAL A N 1
ATOM 661 C CA . VAL A 1 89 ? -2.838 5.234 -13 1 59.97 89 VAL A CA 1
ATOM 662 C C . VAL A 1 89 ? -3.43 5.543 -11.625 1 59.97 89 VAL A C 1
ATOM 664 O O . VAL A 1 89 ? -3.189 4.812 -10.664 1 59.97 89 VAL A O 1
ATOM 667 N N . TYR A 1 90 ? -4.371 6.465 -11.602 1 64.75 90 TYR A N 1
ATOM 668 C CA . TYR A 1 90 ? -4.809 6.898 -10.281 1 64.75 90 TYR A CA 1
ATOM 669 C C . TYR A 1 90 ? -6.273 6.555 -10.047 1 64.75 90 TYR A C 1
ATOM 671 O O . TYR A 1 90 ? -7.031 6.371 -11.008 1 64.75 90 TYR A O 1
ATOM 679 N N . HIS A 1 91 ? -6.566 6.371 -8.711 1 74.38 91 HIS A N 1
ATOM 680 C CA . HIS A 1 91 ? -7.961 6.336 -8.281 1 74.38 91 HIS A CA 1
ATOM 681 C C . HIS A 1 91 ? -8.734 7.527 -8.836 1 74.38 91 HIS A C 1
ATOM 683 O O . HIS A 1 91 ? -8.188 8.625 -8.969 1 74.38 91 HIS A O 1
ATOM 689 N N . PRO A 1 92 ? -10.031 7.324 -9.133 1 72.69 92 PRO A N 1
ATOM 690 C CA . PRO A 1 92 ? -10.836 8.391 -9.734 1 72.69 92 PRO A CA 1
ATOM 691 C C . PRO A 1 92 ? -10.867 9.656 -8.875 1 72.69 92 PRO A C 1
ATOM 693 O O . PRO A 1 92 ? -10.914 10.766 -9.406 1 72.69 92 PRO A O 1
ATOM 696 N N . ASN A 1 93 ? -10.836 9.562 -7.512 1 82.81 93 ASN A N 1
ATOM 697 C CA . ASN A 1 93 ? -10.875 10.695 -6.594 1 82.81 93 ASN A CA 1
ATOM 698 C C . ASN A 1 93 ? -9.516 10.938 -5.945 1 82.81 93 ASN A C 1
ATOM 700 O O . ASN A 1 93 ? -9.391 10.891 -4.719 1 82.81 93 ASN A O 1
ATOM 704 N N . THR A 1 94 ? -8.594 11.289 -6.781 1 90.44 94 THR A N 1
ATOM 705 C CA . THR A 1 94 ? -7.223 11.461 -6.328 1 90.44 94 THR A CA 1
ATOM 706 C C . THR A 1 94 ? -6.844 12.945 -6.312 1 90.44 94 THR A C 1
ATOM 708 O O . THR A 1 94 ? -7.191 13.688 -7.23 1 90.44 94 THR A O 1
ATOM 711 N N . ILE A 1 95 ? -6.191 13.367 -5.262 1 93.38 95 ILE A N 1
ATOM 712 C CA . ILE A 1 95 ? -5.66 14.719 -5.121 1 93.38 95 ILE A CA 1
ATOM 713 C C . ILE A 1 95 ? -4.156 14.656 -4.852 1 93.38 95 ILE A C 1
ATOM 715 O O . ILE A 1 95 ? -3.705 13.891 -3.996 1 93.38 95 ILE A O 1
ATOM 719 N N . LYS A 1 96 ? -3.414 15.375 -5.602 1 95.88 96 LYS A N 1
ATOM 720 C CA . LYS A 1 96 ? -1.996 15.57 -5.312 1 95.88 96 LYS A CA 1
ATOM 721 C C . LYS A 1 96 ? -1.743 16.953 -4.723 1 95.88 96 LYS A C 1
ATOM 723 O O . LYS A 1 96 ? -2.201 17.969 -5.266 1 95.88 96 LYS A O 1
ATOM 728 N N . LEU A 1 97 ? -1.04 17.016 -3.654 1 98 97 LEU A N 1
ATOM 729 C CA . LEU A 1 97 ? -0.719 18.266 -2.969 1 98 97 LEU A CA 1
ATOM 730 C C . LEU A 1 97 ? 0.788 18.5 -2.949 1 98 97 LEU A C 1
ATOM 732 O O . LEU A 1 97 ? 1.549 17.641 -2.494 1 98 97 LEU A O 1
ATOM 736 N N . ASN A 1 98 ? 1.196 19.516 -3.488 1 98.62 98 ASN A N 1
ATOM 737 C CA . ASN A 1 98 ? 2.539 20.062 -3.283 1 98.62 98 ASN A CA 1
ATOM 738 C C . ASN A 1 98 ? 2.527 21.25 -2.34 1 98.62 98 ASN A C 1
ATOM 740 O O . ASN A 1 98 ? 2.043 22.328 -2.699 1 98.62 98 ASN A O 1
ATOM 744 N N . LEU A 1 99 ? 3.094 21.125 -1.193 1 98.69 99 LEU A N 1
ATOM 745 C CA . LEU A 1 99 ? 2.984 22.125 -0.134 1 98.69 99 LEU A CA 1
ATOM 746 C C . LEU A 1 99 ? 4.363 22.625 0.28 1 98.69 99 LEU A C 1
ATOM 748 O O . LEU A 1 99 ? 5.32 21.859 0.337 1 98.69 99 LEU A O 1
ATOM 752 N N . THR A 1 100 ? 4.375 23.875 0.586 1 98.5 100 THR A N 1
ATOM 753 C CA . THR A 1 100 ? 5.609 24.484 1.051 1 98.5 100 THR A CA 1
ATOM 754 C C . THR A 1 100 ? 5.359 25.328 2.305 1 98.5 100 THR A C 1
ATOM 756 O O . THR A 1 100 ? 4.367 26.047 2.387 1 98.5 100 THR A O 1
ATOM 759 N N . LYS A 1 101 ? 6.16 25.156 3.279 1 98.06 101 LYS A N 1
ATOM 760 C CA . LYS A 1 101 ? 6.23 26 4.465 1 98.06 101 LYS A CA 1
ATOM 761 C C . LYS A 1 101 ? 7.68 26.344 4.82 1 98.06 101 LYS A C 1
ATOM 763 O O . LYS A 1 101 ? 8.422 25.484 5.297 1 98.06 101 LYS A O 1
ATOM 768 N N . GLY A 1 102 ? 8.047 27.547 4.656 1 97.06 102 GLY A N 1
ATOM 769 C CA . GLY A 1 102 ? 9.453 27.891 4.805 1 97.06 102 GLY A CA 1
ATOM 770 C C . GLY A 1 102 ? 10.352 27.141 3.842 1 97.06 102 GLY A C 1
ATOM 771 O O . GLY A 1 102 ? 10.156 27.188 2.627 1 97.06 102 GLY A O 1
ATOM 772 N N . GLU A 1 103 ? 11.266 26.359 4.445 1 96.81 103 GLU A N 1
ATOM 773 C CA . GLU A 1 103 ? 12.211 25.625 3.615 1 96.81 103 GLU A CA 1
ATOM 774 C C . GLU A 1 103 ? 11.734 24.188 3.395 1 96.81 103 GLU A C 1
ATOM 776 O O . GLU A 1 103 ? 12.328 23.438 2.604 1 96.81 103 GLU A O 1
ATOM 781 N N . ARG A 1 104 ? 10.641 23.922 4.039 1 97 104 ARG A N 1
ATOM 782 C CA . ARG A 1 104 ? 10.156 22.547 3.955 1 97 104 ARG A CA 1
ATOM 783 C C . ARG A 1 104 ? 9.141 22.391 2.828 1 97 104 ARG A C 1
ATOM 785 O O . ARG A 1 104 ? 8.273 23.25 2.648 1 97 104 ARG A O 1
ATOM 792 N N . ASN A 1 105 ? 9.336 21.344 2.072 1 97.69 105 ASN A N 1
ATOM 793 C CA . ASN A 1 105 ? 8.406 21 1.002 1 97.69 105 ASN A CA 1
ATOM 794 C C . ASN A 1 105 ? 8 19.531 1.074 1 97.69 105 ASN A C 1
ATOM 796 O O . ASN A 1 105 ? 8.828 18.656 1.372 1 97.69 105 ASN A O 1
ATOM 800 N N . VAL A 1 106 ? 6.688 19.297 0.791 1 98 106 VAL A N 1
ATOM 801 C CA . VAL A 1 106 ? 6.246 17.906 0.767 1 98 106 VAL A CA 1
ATOM 802 C C . VAL A 1 106 ? 5.281 17.688 -0.394 1 98 106 VAL A C 1
ATOM 804 O O . VAL A 1 106 ? 4.613 18.625 -0.84 1 98 106 VAL A O 1
ATOM 807 N N . GLU A 1 107 ? 5.297 16.516 -0.91 1 98.38 107 GLU A N 1
ATOM 808 C CA . GLU A 1 107 ? 4.309 16.031 -1.867 1 98.38 107 GLU A CA 1
ATOM 809 C C . GLU A 1 107 ? 3.451 14.922 -1.261 1 98.38 107 GLU A C 1
ATOM 811 O O . GLU A 1 107 ? 3.977 13.93 -0.749 1 98.38 107 GLU A O 1
ATOM 816 N N . VAL A 1 108 ? 2.145 15.109 -1.278 1 97.81 108 VAL A N 1
ATOM 817 C CA . VAL A 1 108 ? 1.217 14.133 -0.726 1 97.81 108 VAL A CA 1
ATOM 818 C C . VAL A 1 108 ? 0.161 13.773 -1.77 1 97.81 108 VAL A C 1
ATOM 820 O O . VAL A 1 108 ? -0.379 14.656 -2.441 1 97.81 108 VAL A O 1
ATOM 823 N N . ILE A 1 109 ? -0.067 12.516 -1.952 1 96 109 ILE A N 1
ATOM 824 C CA . ILE A 1 109 ? -1.145 12.047 -2.818 1 96 109 ILE A CA 1
ATOM 825 C C . ILE A 1 109 ? -2.219 11.359 -1.98 1 96 109 ILE A C 1
ATOM 827 O O . ILE A 1 109 ? -1.944 10.359 -1.31 1 96 109 ILE A O 1
ATOM 831 N N . GLY A 1 110 ? -3.367 11.914 -2.055 1 94.94 110 GLY A N 1
ATOM 832 C CA . GLY A 1 110 ? -4.484 11.367 -1.298 1 94.94 110 GLY A CA 1
ATOM 833 C C . GLY A 1 110 ? -5.652 10.953 -2.172 1 94.94 110 GLY A C 1
ATOM 834 O O . GLY A 1 110 ? -5.883 11.547 -3.23 1 94.94 110 GLY A O 1
ATOM 835 N N . GLU A 1 111 ? -6.32 9.914 -1.715 1 91.38 111 GLU A N 1
ATOM 836 C CA . GLU A 1 111 ? -7.523 9.422 -2.375 1 91.38 111 GLU A CA 1
ATOM 837 C C . GLU A 1 111 ? -8.742 9.547 -1.467 1 91.38 111 GLU A C 1
ATOM 839 O O . GLU A 1 111 ? -8.703 9.141 -0.305 1 91.38 111 GLU A O 1
ATOM 844 N N . SER A 1 112 ? -9.727 10.109 -2.02 1 89 112 SER A N 1
ATOM 845 C CA . SER A 1 112 ? -11.016 10.125 -1.337 1 89 112 SER A CA 1
ATOM 846 C C . SER A 1 112 ? -11.844 8.898 -1.707 1 89 112 SER A C 1
ATOM 848 O O . SER A 1 112 ? -12.281 8.758 -2.852 1 89 112 SER A O 1
ATOM 850 N N . LEU A 1 113 ? -12.188 8.062 -0.766 1 84.69 113 LEU A N 1
ATOM 851 C CA . LEU A 1 113 ? -12.758 6.754 -1.044 1 84.69 113 LEU A CA 1
ATOM 852 C C . LEU A 1 113 ? -14.273 6.773 -0.877 1 84.69 113 LEU A C 1
ATOM 854 O O . LEU A 1 113 ? -14.945 5.77 -1.128 1 84.69 113 LEU A O 1
ATOM 858 N N . GLY A 1 114 ? -14.805 7.844 -0.47 1 81.31 114 GLY A N 1
ATOM 859 C CA . GLY A 1 114 ? -16.234 7.918 -0.174 1 81.31 114 GLY A CA 1
ATOM 860 C C . GLY A 1 114 ? -16.531 7.75 1.301 1 81.31 114 GLY A C 1
ATOM 861 O O . GLY A 1 114 ? -15.797 7.082 2.025 1 81.31 114 GLY A O 1
ATOM 862 N N . GLY A 1 115 ? -17.641 8.406 1.746 1 84.31 115 GLY A N 1
ATOM 863 C CA . GLY A 1 115 ? -18.062 8.297 3.135 1 84.31 115 GLY A CA 1
ATOM 864 C C . GLY A 1 115 ? -17.094 8.961 4.102 1 84.31 115 GLY A C 1
ATOM 865 O O . GLY A 1 115 ? -17 8.562 5.262 1 84.31 115 GLY A O 1
ATOM 866 N N . GLY A 1 116 ? -16.344 9.852 3.621 1 88.56 116 GLY A N 1
ATOM 867 C CA . GLY A 1 116 ? -15.383 10.555 4.465 1 88.56 116 GLY A CA 1
ATOM 868 C C . GLY A 1 116 ? -14.086 9.789 4.66 1 88.56 116 GLY A C 1
ATOM 869 O O . GLY A 1 116 ? -13.164 10.273 5.309 1 88.56 116 GLY A O 1
ATOM 870 N N . LEU A 1 117 ? -14.016 8.602 4.109 1 90 117 LEU A N 1
ATOM 871 C CA . LEU A 1 117 ? -12.82 7.777 4.227 1 90 117 LEU A CA 1
ATOM 872 C C . LEU A 1 117 ? -11.766 8.203 3.213 1 90 117 LEU A C 1
ATOM 874 O O . LEU A 1 117 ? -12.094 8.555 2.078 1 90 117 LEU A O 1
ATOM 878 N N . ILE A 1 118 ? -10.555 8.188 3.693 1 92.69 118 ILE A N 1
ATOM 879 C CA . ILE A 1 118 ? -9.484 8.602 2.789 1 92.69 118 ILE A CA 1
ATOM 880 C C . ILE A 1 118 ? -8.352 7.578 2.834 1 92.69 118 ILE A C 1
ATOM 882 O O . ILE A 1 118 ? -8.305 6.723 3.723 1 92.69 118 ILE A O 1
ATOM 886 N N . ASN A 1 119 ? -7.523 7.637 1.909 1 93.31 119 ASN A N 1
ATOM 887 C CA . ASN A 1 119 ? -6.234 6.953 1.869 1 93.31 119 ASN A CA 1
ATOM 888 C C . ASN A 1 119 ? -5.117 7.883 1.405 1 93.31 119 ASN A C 1
ATOM 890 O O . ASN A 1 119 ? -5.176 8.43 0.302 1 93.31 119 ASN A O 1
ATOM 894 N N . ILE A 1 120 ? -4.211 8.133 2.275 1 96 120 ILE A N 1
ATOM 895 C CA . ILE A 1 120 ? -3.004 8.812 1.811 1 96 120 ILE A CA 1
ATOM 896 C C . ILE A 1 120 ? -2.086 7.809 1.111 1 96 120 ILE A C 1
ATOM 898 O O . ILE A 1 120 ? -1.388 7.031 1.769 1 96 120 ILE A O 1
ATOM 902 N N . LYS A 1 121 ? -2.057 7.895 -0.132 1 93.5 121 LYS A N 1
ATOM 903 C CA . LYS A 1 121 ? -1.433 6.879 -0.976 1 93.5 121 LYS A CA 1
ATOM 904 C C . LYS A 1 121 ? 0.087 7.02 -0.967 1 93.5 121 LYS A C 1
ATOM 906 O O . LYS A 1 121 ? 0.806 6.02 -0.91 1 93.5 121 LYS A O 1
ATOM 911 N N . ALA A 1 122 ? 0.555 8.227 -1.05 1 95 122 ALA A N 1
ATOM 912 C CA . ALA A 1 122 ? 1.991 8.461 -1.17 1 95 122 ALA A CA 1
ATOM 913 C C . ALA A 1 122 ? 2.4 9.75 -0.458 1 95 122 ALA A C 1
ATOM 915 O O . ALA A 1 122 ? 1.593 10.672 -0.318 1 95 122 ALA A O 1
ATOM 916 N N . TYR A 1 123 ? 3.588 9.734 0.043 1 96.38 123 TYR A N 1
ATOM 917 C CA . TYR A 1 123 ? 4.262 10.852 0.692 1 96.38 123 TYR A CA 1
ATOM 918 C C . TYR A 1 123 ? 5.703 10.977 0.206 1 96.38 123 TYR A C 1
ATOM 920 O O . TYR A 1 123 ? 6.527 10.094 0.46 1 96.38 123 TYR A O 1
ATOM 928 N N . ASP A 1 124 ? 6.031 12.07 -0.518 1 96.38 124 ASP A N 1
ATOM 929 C CA . ASP A 1 124 ? 7.355 12.344 -1.067 1 96.38 124 ASP A CA 1
ATOM 930 C C . ASP A 1 124 ? 7.84 11.188 -1.936 1 96.38 124 ASP A C 1
ATOM 932 O O . ASP A 1 124 ? 9 10.766 -1.836 1 96.38 124 ASP A O 1
ATOM 936 N N . GLY A 1 125 ? 6.914 10.633 -2.668 1 93.06 125 GLY A N 1
ATOM 937 C CA . GLY A 1 125 ? 7.254 9.57 -3.604 1 93.06 125 GLY A CA 1
ATOM 938 C C . GLY A 1 125 ? 7.289 8.195 -2.963 1 93.06 125 GLY A C 1
ATOM 939 O O . GLY A 1 125 ? 7.441 7.188 -3.654 1 93.06 125 GLY A O 1
ATOM 940 N N . PHE A 1 126 ? 7.195 8.062 -1.671 1 94.19 126 PHE A N 1
ATOM 941 C CA . PHE A 1 126 ? 7.141 6.789 -0.97 1 94.19 126 PHE A CA 1
ATOM 942 C C . PHE A 1 126 ? 5.707 6.281 -0.879 1 94.19 126 PHE A C 1
ATOM 944 O O . PHE A 1 126 ? 4.766 7.074 -0.803 1 94.19 126 PHE A O 1
ATOM 951 N N . ILE A 1 127 ? 5.621 4.973 -0.842 1 92.19 127 ILE A N 1
ATOM 952 C CA . ILE A 1 127 ? 4.324 4.371 -0.56 1 92.19 127 ILE A CA 1
ATOM 953 C C . ILE A 1 127 ? 3.93 4.648 0.889 1 92.19 127 ILE A C 1
ATOM 955 O O . ILE A 1 127 ? 4.723 4.426 1.808 1 92.19 127 ILE A O 1
ATOM 959 N N . ALA A 1 128 ? 2.77 5.191 1.11 1 94.19 128 ALA A N 1
ATOM 960 C CA . ALA A 1 128 ? 2.309 5.473 2.467 1 94.19 128 ALA A CA 1
ATOM 961 C C . ALA A 1 128 ? 1.115 4.598 2.836 1 94.19 128 ALA A C 1
ATOM 963 O O . ALA A 1 128 ? 1.256 3.627 3.586 1 94.19 128 ALA A O 1
ATOM 964 N N . ASP A 1 129 ? 0.045 4.77 2.168 1 92.5 129 ASP A N 1
ATOM 965 C CA . ASP A 1 129 ? -1.142 3.938 2.332 1 92.5 129 ASP A CA 1
ATOM 966 C C . ASP A 1 129 ? -1.619 3.941 3.783 1 92.5 129 ASP A C 1
ATOM 968 O O . ASP A 1 129 ? -1.721 2.887 4.414 1 92.5 129 ASP A O 1
ATOM 972 N N . PHE A 1 130 ? -2.014 5.066 4.234 1 93.75 130 PHE A N 1
ATOM 973 C CA . PHE A 1 130 ? -2.6 5.141 5.566 1 93.75 130 PHE A CA 1
ATOM 974 C C . PHE A 1 130 ? -3.893 5.945 5.543 1 93.75 130 PHE A C 1
ATOM 976 O O . PHE A 1 130 ? -4.066 6.828 4.699 1 93.75 130 PHE A O 1
ATOM 983 N N . SER A 1 131 ? -4.723 5.727 6.41 1 92.5 131 SER A N 1
ATOM 984 C CA . SER A 1 131 ? -6.082 6.266 6.406 1 92.5 131 SER A CA 1
ATOM 985 C C . SER A 1 131 ? -6.156 7.582 7.168 1 92.5 131 SER A C 1
ATOM 987 O O . SER A 1 131 ? -7.129 8.328 7.035 1 92.5 131 SER A O 1
ATOM 989 N N . ALA A 1 132 ? -5.246 7.824 8.062 1 90.38 132 ALA A N 1
ATOM 990 C CA . ALA A 1 132 ? -5.203 8.992 8.945 1 90.38 132 ALA A CA 1
ATOM 991 C C . ALA A 1 132 ? -6.324 8.938 9.984 1 90.38 132 ALA A C 1
ATOM 993 O O . ALA A 1 132 ? -6.676 9.961 10.578 1 90.38 132 ALA A O 1
ATOM 994 N N . GLN A 1 133 ? -6.973 7.801 10.125 1 89.5 133 GLN A N 1
ATOM 995 C CA . GLN A 1 133 ? -8.023 7.645 11.125 1 89.5 133 GLN A CA 1
ATOM 996 C C . GLN A 1 133 ? -7.465 7.102 12.438 1 89.5 133 GLN A C 1
ATOM 998 O O . GLN A 1 133 ? -8.188 6.984 13.422 1 89.5 133 GLN A O 1
ATOM 1003 N N . GLU A 1 134 ? -6.297 6.629 12.414 1 91.5 134 GLU A N 1
ATOM 1004 C CA . GLU A 1 134 ? -5.59 6.113 13.578 1 91.5 134 GLU A CA 1
ATOM 1005 C C . GLU A 1 134 ? -4.27 6.848 13.797 1 91.5 134 GLU A C 1
ATOM 1007 O O . GLU A 1 134 ? -3.857 7.652 12.953 1 91.5 134 GLU A O 1
ATOM 1012 N N . HIS A 1 135 ? -3.676 6.535 15 1 93.81 135 HIS A N 1
ATOM 1013 C CA . HIS A 1 135 ? -2.344 7.094 15.211 1 93.81 135 HIS A CA 1
ATOM 1014 C C . HIS A 1 135 ? -1.375 6.633 14.125 1 93.81 135 HIS A C 1
ATOM 1016 O O . HIS A 1 135 ? -1.271 5.438 13.844 1 93.81 135 HIS A O 1
ATOM 1022 N N . THR A 1 136 ? -0.782 7.598 13.508 1 96.19 136 THR A N 1
ATOM 1023 C CA . THR A 1 136 ? 0.12 7.27 12.406 1 96.19 136 THR A CA 1
ATOM 1024 C C . THR A 1 136 ? 1.531 7.77 12.695 1 96.19 136 THR A C 1
ATOM 1026 O O . THR A 1 136 ? 1.716 8.914 13.109 1 96.19 136 THR A O 1
ATOM 1029 N N . LEU A 1 137 ? 2.473 6.891 12.602 1 96.88 137 LEU A N 1
ATOM 1030 C CA . LEU A 1 137 ? 3.893 7.207 12.719 1 96.88 137 LEU A CA 1
ATOM 1031 C C . LEU A 1 137 ? 4.594 7.051 11.375 1 96.88 137 LEU A C 1
ATOM 1033 O O . LEU A 1 137 ? 4.516 5.996 10.742 1 96.88 137 LEU A O 1
ATOM 1037 N N . ILE A 1 138 ? 5.207 8.125 10.922 1 97.88 138 ILE A N 1
ATOM 1038 C CA . ILE A 1 138 ? 5.98 8.109 9.68 1 97.88 138 ILE A CA 1
ATOM 1039 C C . ILE A 1 138 ? 7.461 8.328 10 1 97.88 138 ILE A C 1
ATOM 1041 O O . ILE A 1 138 ? 7.82 9.289 10.68 1 97.88 138 ILE A O 1
ATOM 1045 N N . ILE A 1 139 ? 8.305 7.434 9.508 1 98.06 139 ILE A N 1
ATOM 1046 C CA . ILE A 1 139 ? 9.734 7.496 9.781 1 98.06 139 ILE A CA 1
ATOM 1047 C C . ILE A 1 139 ? 10.516 7.41 8.469 1 98.06 139 ILE A C 1
ATOM 1049 O O . ILE A 1 139 ? 10.344 6.461 7.703 1 98.06 139 ILE A O 1
ATOM 1053 N N . LYS A 1 140 ? 11.273 8.344 8.172 1 97.38 140 LYS A N 1
ATOM 1054 C CA . LYS A 1 140 ? 12.289 8.219 7.133 1 97.38 140 LYS A CA 1
ATOM 1055 C C . LYS A 1 140 ? 13.641 7.852 7.734 1 97.38 140 LYS A C 1
ATOM 1057 O O . LYS A 1 140 ? 14.125 8.508 8.656 1 97.38 140 LYS A O 1
ATOM 1062 N N . ALA A 1 141 ? 14.18 6.809 7.293 1 96.94 141 ALA A N 1
ATOM 1063 C CA . ALA A 1 141 ? 15.406 6.27 7.871 1 96.94 141 ALA A CA 1
ATOM 1064 C C . ALA A 1 141 ? 16.297 5.656 6.797 1 96.94 141 ALA A C 1
ATOM 1066 O O . ALA A 1 141 ? 15.859 5.441 5.664 1 96.94 141 ALA A O 1
ATOM 1067 N N . ASP A 1 142 ? 17.531 5.473 7.176 1 94.75 142 ASP A N 1
ATOM 1068 C CA . ASP A 1 142 ? 18.438 4.727 6.297 1 94.75 142 ASP A CA 1
ATOM 1069 C C . ASP A 1 142 ? 17.906 3.312 6.055 1 94.75 142 ASP A C 1
ATOM 1071 O O . ASP A 1 142 ? 17.406 2.666 6.977 1 94.75 142 ASP A O 1
ATOM 1075 N N . ASP A 1 143 ? 17.984 2.908 4.758 1 91.75 143 ASP A N 1
ATOM 1076 C CA . ASP A 1 143 ? 17.625 1.538 4.41 1 91.75 143 ASP A CA 1
ATOM 1077 C C . ASP A 1 143 ? 18.734 0.561 4.773 1 91.75 143 ASP A C 1
ATOM 1079 O O . ASP A 1 143 ? 19.547 0.206 3.922 1 91.75 143 ASP A O 1
ATOM 1083 N N . VAL A 1 144 ? 18.719 0.099 6.027 1 87.25 144 VAL A N 1
ATOM 1084 C CA . VAL A 1 144 ? 19.75 -0.834 6.488 1 87.25 144 VAL A CA 1
ATOM 1085 C C . VAL A 1 144 ? 19.078 -2.088 7.055 1 87.25 144 VAL A C 1
ATOM 1087 O O . VAL A 1 144 ? 17.938 -2.043 7.504 1 87.25 144 VAL A O 1
ATOM 1090 N N . SER A 1 145 ? 19.875 -3.197 6.961 1 87.38 145 SER A N 1
ATOM 1091 C CA . SER A 1 145 ? 19.359 -4.453 7.504 1 87.38 145 SER A CA 1
ATOM 1092 C C . SER A 1 145 ? 19.031 -4.316 8.984 1 87.38 145 SER A C 1
ATOM 1094 O O . SER A 1 145 ? 19.812 -3.77 9.758 1 87.38 145 SER A O 1
ATOM 1096 N N . GLY A 1 146 ? 17.781 -4.68 9.312 1 91.31 146 GLY A N 1
ATOM 1097 C CA . GLY A 1 146 ? 17.375 -4.684 10.711 1 91.31 146 GLY A CA 1
ATOM 1098 C C . GLY A 1 146 ? 16.625 -3.438 11.125 1 91.31 146 GLY A C 1
ATOM 1099 O O . GLY A 1 146 ? 16.109 -3.363 12.234 1 91.31 146 GLY A O 1
ATOM 1100 N N . ALA A 1 147 ? 16.594 -2.48 10.289 1 93.69 147 ALA A N 1
ATOM 1101 C CA . ALA A 1 147 ? 15.922 -1.228 10.633 1 93.69 147 ALA A CA 1
ATOM 1102 C C . ALA A 1 147 ? 14.453 -1.465 10.969 1 93.69 147 ALA A C 1
ATOM 1104 O O . ALA A 1 147 ? 13.969 -1.003 12 1 93.69 147 ALA A O 1
ATOM 1105 N N . ILE A 1 148 ? 13.758 -2.201 10.109 1 95.88 148 ILE A N 1
ATOM 1106 C CA . ILE A 1 148 ? 12.344 -2.486 10.336 1 95.88 148 ILE A CA 1
ATOM 1107 C C . ILE A 1 148 ? 12.172 -3.246 11.648 1 95.88 148 ILE A C 1
ATOM 1109 O O . ILE A 1 148 ? 11.312 -2.904 12.461 1 95.88 148 ILE A O 1
ATOM 1113 N N . ALA A 1 149 ? 13.016 -4.219 11.875 1 95 149 ALA A N 1
ATOM 1114 C CA . ALA A 1 149 ? 12.969 -5.012 13.102 1 95 149 ALA A CA 1
ATOM 1115 C C . ALA A 1 149 ? 13.156 -4.133 14.328 1 95 149 ALA A C 1
ATOM 1117 O O . ALA A 1 149 ? 12.438 -4.285 15.32 1 95 149 ALA A O 1
ATOM 1118 N N . PHE A 1 150 ? 14.07 -3.279 14.273 1 95.19 150 PHE A N 1
ATOM 1119 C CA . PHE A 1 150 ? 14.352 -2.383 15.383 1 95.19 150 PHE A CA 1
ATOM 1120 C C . PHE A 1 150 ? 13.148 -1.498 15.688 1 95.19 150 PHE A C 1
ATOM 1122 O O . PHE A 1 150 ? 12.656 -1.475 16.812 1 95.19 150 PHE A O 1
ATOM 1129 N N . ILE A 1 151 ? 12.641 -0.828 14.719 1 96.5 151 ILE A N 1
ATOM 1130 C CA . ILE A 1 151 ? 11.531 0.11 14.883 1 96.5 151 ILE A CA 1
ATOM 1131 C C . ILE A 1 151 ? 10.312 -0.625 15.43 1 96.5 151 ILE A C 1
ATOM 1133 O O . ILE A 1 151 ? 9.695 -0.187 16.406 1 96.5 151 ILE A O 1
ATOM 1137 N N . THR A 1 152 ? 9.992 -1.745 14.852 1 95.75 152 THR A N 1
ATOM 1138 C CA . THR A 1 152 ? 8.789 -2.463 15.242 1 95.75 152 THR A CA 1
ATOM 1139 C C . THR A 1 152 ? 8.953 -3.09 16.625 1 95.75 152 THR A C 1
ATOM 1141 O O . THR A 1 152 ? 7.969 -3.262 17.344 1 95.75 152 THR A O 1
ATOM 1144 N N . SER A 1 153 ? 10.18 -3.375 17.016 1 95.06 153 SER A N 1
ATOM 1145 C CA . SER A 1 153 ? 10.414 -3.883 18.359 1 95.06 153 SER A CA 1
ATOM 1146 C C . SER A 1 153 ? 10.133 -2.814 19.406 1 95.06 153 SER A C 1
ATOM 1148 O O . SER A 1 153 ? 9.609 -3.117 20.484 1 95.06 153 SER A O 1
ATOM 1150 N N . ILE A 1 154 ? 10.562 -1.655 19.094 1 94.75 154 ILE A N 1
ATOM 1151 C CA . ILE A 1 154 ? 10.297 -0.548 20 1 94.75 154 ILE A CA 1
ATOM 1152 C C . ILE A 1 154 ? 8.797 -0.353 20.156 1 94.75 154 ILE A C 1
ATOM 1154 O O . ILE A 1 154 ? 8.289 -0.18 21.266 1 94.75 154 ILE A O 1
ATOM 1158 N N . LEU A 1 155 ? 8.07 -0.41 19.062 1 94.12 155 LEU A N 1
ATOM 1159 C CA . LEU A 1 155 ? 6.625 -0.216 19.078 1 94.12 155 LEU A CA 1
ATOM 1160 C C . LEU A 1 155 ? 5.934 -1.354 19.828 1 94.12 155 LEU A C 1
ATOM 1162 O O . LEU A 1 155 ? 4.926 -1.139 20.5 1 94.12 155 LEU A O 1
ATOM 1166 N N . ALA A 1 156 ? 6.484 -2.535 19.656 1 92.88 156 ALA A N 1
ATOM 1167 C CA . ALA A 1 156 ? 5.945 -3.691 20.359 1 92.88 156 ALA A CA 1
ATOM 1168 C C . ALA A 1 156 ? 6.031 -3.498 21.875 1 92.88 156 ALA A C 1
ATOM 1170 O O . ALA A 1 156 ? 5.125 -3.9 22.609 1 92.88 156 ALA A O 1
ATOM 1171 N N . GLN A 1 157 ? 7.066 -2.91 22.297 1 90.38 157 GLN A N 1
ATOM 1172 C CA . GLN A 1 157 ? 7.258 -2.668 23.734 1 90.38 157 GLN A CA 1
ATOM 1173 C C . GLN A 1 157 ? 6.23 -1.678 24.266 1 90.38 157 GLN A C 1
ATOM 1175 O O . GLN A 1 157 ? 5.844 -1.741 25.438 1 90.38 157 GLN A O 1
ATOM 1180 N N . GLU A 1 158 ? 5.758 -0.831 23.422 1 88.12 158 GLU A N 1
ATOM 1181 C CA . GLU A 1 158 ? 4.73 0.143 23.766 1 88.12 158 GLU A CA 1
ATOM 1182 C C . GLU A 1 158 ? 3.348 -0.505 23.812 1 88.12 158 GLU A C 1
ATOM 1184 O O . GLU A 1 158 ? 2.371 0.127 24.219 1 88.12 158 GLU A O 1
ATOM 1189 N N . GLN A 1 159 ? 3.311 -1.763 23.438 1 80.69 159 GLN A N 1
ATOM 1190 C CA . GLN A 1 159 ? 2.061 -2.508 23.312 1 80.69 159 GLN A CA 1
ATOM 1191 C C . GLN A 1 159 ? 1.104 -1.813 22.344 1 80.69 159 GLN A C 1
ATOM 1193 O O . GLN A 1 159 ? -0.109 -1.803 22.562 1 80.69 159 GLN A O 1
ATOM 1198 N N . ALA A 1 160 ? 1.65 -1.011 21.531 1 81.25 160 ALA A N 1
ATOM 1199 C CA . ALA A 1 160 ? 0.853 -0.42 20.469 1 81.25 160 ALA A CA 1
ATOM 1200 C C . ALA A 1 160 ? 0.609 -1.426 19.344 1 81.25 160 ALA A C 1
ATOM 1202 O O . ALA A 1 160 ? 1.558 -1.939 18.734 1 81.25 160 ALA A O 1
ATOM 1203 N N . ASN A 1 161 ? -0.602 -1.779 19.125 1 86.12 161 ASN A N 1
ATOM 1204 C CA . ASN A 1 161 ? -0.898 -2.699 18.031 1 86.12 161 ASN A CA 1
ATOM 1205 C C . ASN A 1 161 ? -0.865 -1.994 16.688 1 86.12 161 ASN A C 1
ATOM 1207 O O . ASN A 1 161 ? -1.468 -0.932 16.516 1 86.12 161 ASN A O 1
ATOM 1211 N N . ILE A 1 162 ? -0.082 -2.535 15.828 1 92.62 162 ILE A N 1
ATOM 1212 C CA . ILE A 1 162 ? 0.043 -1.981 14.484 1 92.62 162 ILE A CA 1
ATOM 1213 C C . ILE A 1 162 ? -1.115 -2.467 13.617 1 92.62 162 ILE A C 1
ATOM 1215 O O . ILE A 1 162 ? -1.271 -3.67 13.398 1 92.62 162 ILE A O 1
ATOM 1219 N N . ALA A 1 163 ? -1.938 -1.564 13.188 1 92 163 ALA A N 1
ATOM 1220 C CA . ALA A 1 163 ? -3.066 -1.894 12.32 1 92 163 ALA A CA 1
ATOM 1221 C C . ALA A 1 163 ? -2.605 -2.117 10.883 1 92 163 ALA A C 1
ATOM 1223 O O . ALA A 1 163 ? -2.973 -3.115 10.25 1 92 163 ALA A O 1
ATOM 1224 N N . THR A 1 164 ? -1.827 -1.245 10.383 1 94.25 164 THR A N 1
ATOM 1225 C CA . THR A 1 164 ? -1.241 -1.339 9.047 1 94.25 164 THR A CA 1
ATOM 1226 C C . THR A 1 164 ? 0.186 -0.797 9.047 1 94.25 164 THR A C 1
ATOM 1228 O O . THR A 1 164 ? 0.541 0.036 9.883 1 94.25 164 THR A O 1
ATOM 1231 N N . MET A 1 165 ? 0.975 -1.309 8.148 1 96.44 165 MET A N 1
ATOM 1232 C CA . MET A 1 165 ? 2.344 -0.833 7.977 1 96.44 165 MET A CA 1
ATOM 1233 C C . MET A 1 165 ? 2.758 -0.901 6.508 1 96.44 165 MET A C 1
ATOM 1235 O O . MET A 1 165 ? 2.438 -1.867 5.812 1 96.44 165 MET A O 1
ATOM 1239 N N . SER A 1 166 ? 3.361 0.14 6.094 1 96.44 166 SER A N 1
ATOM 1240 C CA . SER A 1 166 ? 3.951 0.196 4.758 1 96.44 166 SER A CA 1
ATOM 1241 C C . SER A 1 166 ? 5.398 0.672 4.812 1 96.44 166 SER A C 1
ATOM 1243 O O . SER A 1 166 ? 5.707 1.665 5.477 1 96.44 166 SER A O 1
ATOM 1245 N N . VAL A 1 167 ? 6.258 -0.062 4.195 1 96.5 167 VAL A N 1
ATOM 1246 C CA . VAL A 1 167 ? 7.656 0.331 4.07 1 96.5 167 VAL A CA 1
ATOM 1247 C C . VAL A 1 167 ? 8.07 0.319 2.602 1 96.5 167 VAL A C 1
ATOM 1249 O O . VAL A 1 167 ? 7.758 -0.625 1.871 1 96.5 167 VAL A O 1
ATOM 1252 N N . SER A 1 168 ? 8.641 1.351 2.172 1 94.81 168 SER A N 1
ATOM 1253 C CA . SER A 1 168 ? 9.18 1.44 0.816 1 94.81 168 SER A CA 1
ATOM 1254 C C . SER A 1 168 ? 10.5 2.201 0.79 1 94.81 168 SER A C 1
ATOM 1256 O O . SER A 1 168 ? 10.789 2.979 1.701 1 94.81 168 SER A O 1
ATOM 1258 N N . ARG A 1 169 ? 11.242 1.885 -0.234 1 92.69 169 ARG A N 1
ATOM 1259 C CA . ARG A 1 169 ? 12.516 2.578 -0.338 1 92.69 169 ARG A CA 1
ATOM 1260 C C . ARG A 1 169 ? 12.688 3.215 -1.714 1 92.69 169 ARG A C 1
ATOM 1262 O O . ARG A 1 169 ? 12.031 2.807 -2.676 1 92.69 169 ARG A O 1
ATOM 1269 N N . LYS A 1 170 ? 13.477 4.254 -1.8 1 85.44 170 LYS A N 1
ATOM 1270 C CA . LYS A 1 170 ? 13.766 4.934 -3.061 1 85.44 170 LYS A CA 1
ATOM 1271 C C . LYS A 1 170 ? 14.766 4.133 -3.895 1 85.44 170 LYS A C 1
ATOM 1273 O O . LYS A 1 170 ? 14.703 4.152 -5.125 1 85.44 170 LYS A O 1
ATOM 1278 N N . GLY A 1 171 ? 15.539 3.52 -3.385 1 84.69 171 GLY A N 1
ATOM 1279 C CA . GLY A 1 171 ? 16.594 2.705 -3.971 1 84.69 171 GLY A CA 1
ATOM 1280 C C . GLY A 1 171 ? 17.266 1.784 -2.969 1 84.69 171 GLY A C 1
ATOM 1281 O O . GLY A 1 171 ? 17.078 1.939 -1.759 1 84.69 171 GLY A O 1
ATOM 1282 N N . LYS A 1 172 ? 17.969 0.796 -3.504 1 81.75 172 LYS A N 1
ATOM 1283 C CA . LYS A 1 172 ? 18.656 -0.135 -2.615 1 81.75 172 LYS A CA 1
ATOM 1284 C C . LYS A 1 172 ? 19.641 0.598 -1.702 1 81.75 172 LYS A C 1
ATOM 1286 O O . LYS A 1 172 ? 20.453 1.393 -2.17 1 81.75 172 LYS A O 1
ATOM 1291 N N . ARG A 1 173 ? 19.594 0.4 -0.419 1 80.94 173 ARG A N 1
ATOM 1292 C CA . ARG A 1 173 ? 20.484 0.917 0.613 1 80.94 173 ARG A CA 1
ATOM 1293 C C . ARG A 1 173 ? 20.438 2.441 0.66 1 80.94 173 ARG A C 1
ATOM 1295 O O . ARG A 1 173 ? 21.453 3.086 0.948 1 80.94 173 ARG A O 1
ATOM 1302 N N . ASP A 1 174 ? 19.375 2.982 0.266 1 89.06 174 ASP A N 1
ATOM 1303 C CA . ASP A 1 174 ? 19.141 4.422 0.335 1 89.06 174 ASP A CA 1
ATOM 1304 C C . ASP A 1 174 ? 18.156 4.77 1.443 1 89.06 174 ASP A C 1
ATOM 1306 O O . ASP A 1 174 ? 18.25 4.242 2.553 1 89.06 174 ASP A O 1
ATOM 1310 N N . LEU A 1 175 ? 17.328 5.727 1.241 1 94 175 LEU A N 1
ATOM 1311 C CA . LEU A 1 175 ? 16.344 6.16 2.227 1 94 175 LEU A CA 1
ATOM 1312 C C . LEU A 1 175 ? 15.07 5.312 2.143 1 94 175 LEU A C 1
ATOM 1314 O O . LEU A 1 175 ? 14.602 5 1.046 1 94 175 LEU A O 1
ATOM 1318 N N . ALA A 1 176 ? 14.648 4.883 3.295 1 96 176 ALA A N 1
ATOM 1319 C CA . ALA A 1 176 ? 13.375 4.172 3.379 1 96 176 ALA A CA 1
ATOM 1320 C C . ALA A 1 176 ? 12.352 4.969 4.188 1 96 176 ALA A C 1
ATOM 1322 O O . ALA A 1 176 ? 12.719 5.754 5.062 1 96 176 ALA A O 1
ATOM 1323 N N . CYS A 1 177 ? 11.164 4.793 3.855 1 97.44 177 CYS A N 1
ATOM 1324 C CA . CYS A 1 177 ? 10.07 5.426 4.582 1 97.44 177 CYS A CA 1
ATOM 1325 C C . CYS A 1 177 ? 9.148 4.375 5.199 1 97.44 177 CYS A C 1
ATOM 1327 O O . CYS A 1 177 ? 8.688 3.465 4.508 1 97.44 177 CYS A O 1
ATOM 1329 N N . HIS A 1 178 ? 8.977 4.465 6.484 1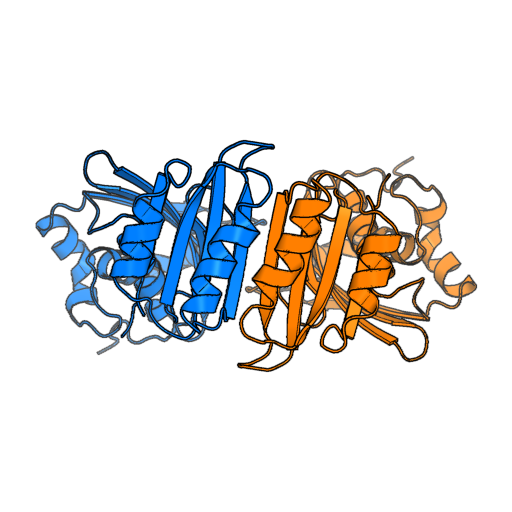 97.94 178 HIS A N 1
ATOM 1330 C CA . HIS A 1 178 ? 8.07 3.617 7.254 1 97.94 178 HIS A CA 1
ATOM 1331 C C . HIS A 1 178 ? 6.797 4.367 7.621 1 97.94 178 HIS A C 1
ATOM 1333 O O . HIS A 1 178 ? 6.852 5.438 8.227 1 97.94 178 HIS A O 1
ATOM 1339 N N . VAL A 1 179 ? 5.676 3.836 7.207 1 97.81 179 VAL A N 1
ATOM 1340 C CA . VAL A 1 179 ? 4.391 4.402 7.609 1 97.81 179 VAL A CA 1
ATOM 1341 C C . VAL A 1 179 ? 3.604 3.373 8.414 1 97.81 179 VAL A C 1
ATOM 1343 O O . VAL A 1 179 ? 3.24 2.312 7.902 1 97.81 179 VAL A O 1
ATOM 1346 N N . ILE A 1 180 ? 3.32 3.756 9.641 1 97.12 180 ILE A N 1
ATOM 1347 C CA . ILE A 1 180 ? 2.754 2.789 10.578 1 97.12 180 ILE A CA 1
ATOM 1348 C C . ILE A 1 180 ? 1.494 3.369 11.219 1 97.12 180 ILE A C 1
ATOM 1350 O O . ILE A 1 180 ? 1.545 4.418 11.859 1 97.12 180 ILE A O 1
ATOM 1354 N N . GLU A 1 181 ? 0.393 2.711 11.031 1 95.38 181 GLU A N 1
ATOM 1355 C CA . GLU A 1 181 ? -0.845 3.053 11.727 1 95.38 181 GLU A CA 1
ATOM 1356 C C . GLU A 1 181 ? -1.062 2.154 12.938 1 95.38 181 GLU A C 1
ATOM 1358 O O . GLU A 1 181 ? -0.982 0.929 12.836 1 95.38 181 GLU A O 1
ATOM 1363 N N . MET A 1 182 ? -1.338 2.812 13.992 1 93.75 182 MET A N 1
ATOM 1364 C CA . MET A 1 182 ? -1.444 2.082 15.258 1 93.75 182 MET A CA 1
ATOM 1365 C C . MET A 1 182 ? -2.771 2.379 15.945 1 93.75 182 MET A C 1
ATOM 1367 O O . MET A 1 182 ? -3.352 3.449 15.75 1 93.75 182 MET A O 1
ATOM 1371 N N . ASP A 1 183 ? -3.195 1.42 16.828 1 90.44 183 ASP A N 1
ATOM 1372 C CA . ASP A 1 183 ? -4.469 1.522 17.531 1 90.44 183 ASP A CA 1
ATOM 1373 C C . ASP A 1 183 ? -4.375 2.5 18.703 1 90.44 183 ASP A C 1
ATOM 1375 O O . ASP A 1 183 ? -5.395 2.988 19.188 1 90.44 183 ASP A O 1
ATOM 1379 N N . SER A 1 184 ? -3.17 2.645 19.156 1 89.38 184 SER A N 1
ATOM 1380 C CA . SER A 1 184 ? -2.965 3.523 20.297 1 89.38 184 SER A CA 1
ATOM 1381 C C . SER A 1 184 ? -1.783 4.461 20.078 1 89.38 184 SER A C 1
ATOM 1383 O O . SER A 1 184 ? -1 4.266 19.141 1 89.38 184 SER A O 1
ATOM 1385 N N . GLY A 1 185 ? -1.774 5.527 20.875 1 90.62 185 GLY A N 1
ATOM 1386 C CA . GLY A 1 185 ? -0.694 6.492 20.766 1 90.62 185 GLY A CA 1
ATOM 1387 C C . GLY A 1 185 ? 0.609 5.996 21.359 1 90.62 185 GLY A C 1
ATOM 1388 O O . GLY A 1 185 ? 0.678 4.879 21.875 1 90.62 185 GLY A O 1
ATOM 1389 N N . LEU A 1 186 ? 1.625 6.762 21.188 1 92.81 186 LEU A N 1
ATOM 1390 C CA . LEU A 1 186 ? 2.957 6.473 21.719 1 92.81 186 LEU A CA 1
ATOM 1391 C C . LEU A 1 186 ? 3.314 7.434 22.844 1 92.81 186 LEU A C 1
ATOM 1393 O O . LEU A 1 186 ? 2.918 8.602 22.828 1 92.81 186 LEU A O 1
ATOM 1397 N N . ASN A 1 187 ? 4.082 6.859 23.781 1 92.75 187 ASN A N 1
ATOM 1398 C CA . ASN A 1 187 ? 4.668 7.746 24.781 1 92.75 187 ASN A CA 1
ATOM 1399 C C . ASN A 1 187 ? 5.645 8.734 24.156 1 92.75 187 ASN A C 1
ATOM 1401 O O . ASN A 1 187 ? 6.457 8.359 23.312 1 92.75 187 ASN A O 1
ATOM 1405 N N . PRO A 1 188 ? 5.551 9.969 24.656 1 93.75 188 PRO A N 1
ATOM 1406 C CA . PRO A 1 188 ? 6.457 10.977 24.109 1 93.75 188 PRO A CA 1
ATOM 1407 C C . PRO A 1 188 ? 7.922 10.57 24.203 1 93.75 188 PRO A C 1
ATOM 1409 O O . PRO A 1 188 ? 8.719 10.898 23.312 1 93.75 188 PRO A O 1
ATOM 1412 N N . ILE A 1 189 ? 8.266 9.867 25.188 1 95.5 189 ILE A N 1
ATOM 1413 C CA . ILE A 1 189 ? 9.656 9.469 25.359 1 95.5 189 ILE A CA 1
ATOM 1414 C C . ILE A 1 189 ? 10.062 8.492 24.266 1 95.5 189 ILE A C 1
ATOM 1416 O O . ILE A 1 189 ? 11.227 8.469 23.844 1 95.5 189 ILE A O 1
ATOM 1420 N N . THR A 1 190 ? 9.148 7.656 23.844 1 95.31 190 THR A N 1
ATOM 1421 C CA . THR A 1 190 ? 9.422 6.723 22.766 1 95.31 190 THR A CA 1
ATOM 1422 C C . THR A 1 190 ? 9.734 7.477 21.469 1 95.31 190 THR A C 1
ATOM 1424 O O . THR A 1 190 ? 10.695 7.145 20.766 1 95.31 190 THR A O 1
ATOM 1427 N N . ILE A 1 191 ? 8.945 8.5 21.219 1 95.19 191 ILE A N 1
ATOM 1428 C CA . ILE A 1 191 ? 9.156 9.328 20.031 1 95.19 191 ILE A CA 1
ATOM 1429 C C . ILE A 1 191 ? 10.5 10.039 20.125 1 95.19 191 ILE A C 1
ATOM 1431 O O . ILE A 1 191 ? 11.273 10.062 19.172 1 95.19 191 ILE A O 1
ATOM 1435 N N . ALA A 1 192 ? 10.773 10.578 21.281 1 96.25 192 ALA A N 1
ATOM 1436 C CA . ALA A 1 192 ? 12.047 11.258 21.516 1 96.25 192 ALA A CA 1
ATOM 1437 C C . ALA A 1 192 ? 13.227 10.305 21.328 1 96.25 192 ALA A C 1
ATOM 1439 O O . ALA A 1 192 ? 14.25 10.672 20.75 1 96.25 192 ALA A O 1
ATOM 1440 N N . TYR A 1 193 ? 13.086 9.125 21.844 1 96.5 193 TYR A N 1
ATOM 1441 C CA . TYR A 1 193 ? 14.117 8.109 21.703 1 96.5 193 TYR A CA 1
ATOM 1442 C C . TYR A 1 193 ? 14.375 7.797 20.234 1 96.5 193 TYR A C 1
ATOM 1444 O O . TYR A 1 193 ? 15.523 7.801 19.781 1 96.5 193 TYR A O 1
ATOM 1452 N N . LEU A 1 194 ? 13.32 7.555 19.469 1 96.62 194 LEU A N 1
ATOM 1453 C CA . LEU A 1 194 ? 13.461 7.258 18.047 1 96.62 194 LEU A CA 1
ATOM 1454 C C . LEU A 1 194 ? 14.133 8.414 17.312 1 96.62 194 LEU A C 1
ATOM 1456 O O . LEU A 1 194 ? 14.961 8.188 16.422 1 96.62 194 LEU A O 1
ATOM 1460 N N . LYS A 1 195 ? 13.805 9.609 17.719 1 96.38 195 LYS A N 1
ATOM 1461 C CA . LYS A 1 195 ? 14.391 10.805 17.109 1 96.38 195 LYS A CA 1
ATOM 1462 C C . LYS A 1 195 ? 15.891 10.875 17.375 1 96.38 195 LYS A C 1
ATOM 1464 O O . LYS A 1 195 ? 16.625 11.508 16.609 1 96.38 195 LYS A O 1
ATOM 1469 N N . SER A 1 196 ? 16.359 10.281 18.422 1 96.88 196 SER A N 1
ATOM 1470 C CA . SER A 1 196 ? 17.75 10.367 18.828 1 96.88 196 SER A CA 1
ATOM 1471 C C . SER A 1 196 ? 18.625 9.383 18.062 1 96.88 196 SER A C 1
ATOM 1473 O O . SER A 1 196 ? 19.844 9.469 18.094 1 96.88 196 SER A O 1
ATOM 1475 N N . ILE A 1 197 ? 17.984 8.469 17.406 1 96.12 197 ILE A N 1
ATOM 1476 C CA . ILE A 1 197 ? 18.734 7.453 16.672 1 96.12 197 ILE A CA 1
ATOM 1477 C C . ILE A 1 197 ? 19.344 8.078 15.422 1 96.12 197 ILE A C 1
ATOM 1479 O O . ILE A 1 197 ? 18.656 8.719 14.625 1 96.12 197 ILE A O 1
ATOM 1483 N N . ASN A 1 198 ? 20.578 7.84 15.102 1 95.69 198 ASN A N 1
ATOM 1484 C CA . ASN A 1 198 ? 21.359 8.57 14.109 1 95.69 198 ASN A CA 1
ATOM 1485 C C . ASN A 1 198 ? 20.891 8.273 12.688 1 95.69 198 ASN A C 1
ATOM 1487 O O . ASN A 1 198 ? 21 9.117 11.797 1 95.69 198 ASN A O 1
ATOM 1491 N N . TRP A 1 199 ? 20.391 6.996 12.484 1 95.56 199 TRP A N 1
ATOM 1492 C CA . TRP A 1 199 ? 20.031 6.625 11.125 1 95.56 199 TRP A CA 1
ATOM 1493 C C . TRP A 1 199 ? 18.562 6.914 10.852 1 95.56 199 TRP A C 1
ATOM 1495 O O . TRP A 1 199 ? 18.047 6.625 9.766 1 95.56 199 TRP A O 1
ATOM 1505 N N . ILE A 1 200 ? 17.844 7.477 11.789 1 96.94 200 ILE A N 1
ATOM 1506 C CA . ILE A 1 200 ? 16.484 7.98 11.602 1 96.94 200 ILE A CA 1
ATOM 1507 C C . ILE A 1 200 ? 16.531 9.484 11.336 1 96.94 200 ILE A C 1
ATOM 1509 O O . ILE A 1 200 ? 16.969 10.258 12.188 1 96.94 200 ILE A O 1
ATOM 1513 N N . HIS A 1 201 ? 16.031 9.898 10.227 1 96.88 201 HIS A N 1
ATOM 1514 C CA . HIS A 1 201 ? 16.234 11.273 9.766 1 96.88 201 HIS A CA 1
ATOM 1515 C C . HIS A 1 201 ? 15 12.125 10.016 1 96.88 201 HIS A C 1
ATOM 1517 O O . HIS A 1 201 ? 15.102 13.344 10.148 1 96.88 201 HIS A O 1
ATOM 1523 N N . GLU A 1 202 ? 13.891 11.539 10.008 1 96.5 202 GLU A N 1
ATOM 1524 C CA . GLU A 1 202 ? 12.641 12.273 10.18 1 96.5 202 GLU A CA 1
ATOM 1525 C C . GLU A 1 202 ? 11.594 11.422 10.883 1 96.5 202 GLU A C 1
ATOM 1527 O O . GLU A 1 202 ? 11.461 10.227 10.602 1 96.5 202 GLU A O 1
ATOM 1532 N N . ILE A 1 203 ? 10.891 12.031 11.766 1 97.31 203 ILE A N 1
ATOM 1533 C CA . ILE A 1 203 ? 9.766 11.398 12.438 1 97.31 203 ILE A CA 1
ATOM 1534 C C . ILE A 1 203 ? 8.562 12.336 12.43 1 97.31 203 ILE A C 1
ATOM 1536 O O . ILE A 1 203 ? 8.672 13.5 12.836 1 97.31 203 ILE A O 1
ATOM 1540 N N . ILE A 1 204 ? 7.527 11.844 11.922 1 96.38 204 ILE A N 1
ATOM 1541 C CA . ILE A 1 204 ? 6.258 12.555 11.945 1 96.38 204 ILE A CA 1
ATOM 1542 C C . ILE A 1 204 ? 5.211 11.719 12.68 1 96.38 204 ILE A C 1
ATOM 1544 O O . ILE A 1 204 ? 5.004 10.547 12.352 1 96.38 204 ILE A O 1
ATOM 1548 N N . TYR A 1 205 ? 4.66 12.258 13.641 1 95.44 205 TYR A N 1
ATOM 1549 C CA . TYR A 1 205 ? 3.596 11.594 14.383 1 95.44 205 TYR A CA 1
ATOM 1550 C C . TYR A 1 205 ? 2.266 12.312 14.195 1 95.44 205 TYR A C 1
ATOM 1552 O O . TYR A 1 205 ? 2.158 13.516 14.453 1 95.44 205 TYR A O 1
ATOM 1560 N N . ILE A 1 206 ? 1.317 11.609 13.664 1 93.81 206 ILE A N 1
ATOM 1561 C CA . ILE A 1 206 ? -0.017 12.133 13.398 1 93.81 206 ILE A CA 1
ATOM 1562 C C . ILE A 1 206 ? -1.033 11.438 14.305 1 93.81 206 ILE A C 1
ATOM 1564 O O . ILE A 1 206 ? -1.353 10.266 14.094 1 93.81 206 ILE A O 1
ATOM 1568 N N . PRO A 1 207 ? -1.489 12.195 15.234 1 88.44 207 PRO A N 1
ATOM 1569 C CA . PRO A 1 207 ? -2.58 11.602 16 1 88.44 207 PRO A CA 1
ATOM 1570 C C . PRO A 1 207 ? -3.863 11.445 15.195 1 88.44 207 PRO A C 1
ATOM 1572 O O . PRO A 1 207 ? -3.879 11.734 13.992 1 88.44 207 PRO A O 1
ATOM 1575 N N . ASP A 1 208 ? -4.93 11.023 15.648 1 76.88 208 ASP A N 1
ATOM 1576 C CA . ASP A 1 208 ? -6.203 10.969 14.938 1 76.88 208 ASP A CA 1
ATOM 1577 C C . ASP A 1 208 ? -6.613 12.352 14.43 1 76.88 208 ASP A C 1
ATOM 1579 O O . ASP A 1 208 ? -6.68 13.305 15.211 1 76.88 208 ASP A O 1
ATOM 1583 N N . ILE A 1 209 ? -6.723 12.508 13.141 1 74.06 209 ILE A N 1
ATOM 1584 C CA . ILE A 1 209 ? -6.887 13.812 12.508 1 74.06 209 ILE A CA 1
ATOM 1585 C C . ILE A 1 209 ? -8.227 14.422 12.914 1 74.06 209 ILE A C 1
ATOM 1587 O O . ILE A 1 209 ? -8.359 15.648 12.992 1 74.06 209 ILE A O 1
ATOM 1591 N N . ASP A 1 210 ? -9.336 13.641 12.898 1 69.25 210 ASP A N 1
ATOM 1592 C CA . ASP A 1 210 ? -10.609 14.234 13.281 1 69.25 210 ASP A CA 1
ATOM 1593 C C . ASP A 1 210 ? -10.844 14.109 14.789 1 69.25 210 ASP A C 1
ATOM 1595 O O . ASP A 1 210 ? -11.898 14.5 15.289 1 69.25 210 ASP A O 1
ATOM 1599 N N . LEU A 1 211 ? -9.812 13.469 15.5 1 53.56 211 LEU A N 1
ATOM 1600 C CA . LEU A 1 211 ? -10.086 13.516 16.938 1 53.56 211 LEU A CA 1
ATOM 1601 C C . LEU A 1 211 ? -9.562 14.812 17.547 1 53.56 211 LEU A C 1
ATOM 1603 O O . LEU A 1 211 ? -8.547 15.344 17.094 1 53.56 211 LEU A O 1
ATOM 1607 N N . MET B 1 1 ? 3.201 -10.781 -37.469 1 24.34 1 MET B N 1
ATOM 1608 C CA . MET B 1 1 ? 3.365 -11.844 -36.469 1 24.34 1 MET B CA 1
ATOM 1609 C C . MET B 1 1 ? 3.082 -11.32 -35.062 1 24.34 1 MET B C 1
ATOM 1611 O O . MET B 1 1 ? 3.895 -10.594 -34.5 1 24.34 1 MET B O 1
ATOM 1615 N N . ILE B 1 2 ? 2.01 -10.656 -34.688 1 34.94 2 ILE B N 1
ATOM 1616 C CA . ILE B 1 2 ? 1.518 -9.797 -33.594 1 34.94 2 ILE B CA 1
ATOM 1617 C C . ILE B 1 2 ? 1.479 -10.578 -32.281 1 34.94 2 ILE B C 1
ATOM 1619 O O . ILE B 1 2 ? 0.566 -11.375 -32.062 1 34.94 2 ILE B O 1
ATOM 1623 N N . GLY B 1 3 ? 2.41 -11.43 -31.953 1 38.75 3 GLY B N 1
ATOM 1624 C CA . GLY B 1 3 ? 2.547 -12.188 -30.719 1 38.75 3 GLY B CA 1
ATOM 1625 C C . GLY B 1 3 ? 2.32 -11.344 -29.469 1 38.75 3 GLY B C 1
ATOM 1626 O O . GLY B 1 3 ? 2.35 -10.109 -29.547 1 38.75 3 GLY B O 1
ATOM 1627 N N . PRO B 1 4 ? 1.537 -11.797 -28.5 1 44.88 4 PRO B N 1
ATOM 1628 C CA . PRO B 1 4 ? 1.274 -11.047 -27.281 1 44.88 4 PRO B CA 1
ATOM 1629 C C . PRO B 1 4 ? 2.49 -10.258 -26.797 1 44.88 4 PRO B C 1
ATOM 1631 O O . PRO B 1 4 ? 2.619 -9.984 -25.594 1 44.88 4 PRO B O 1
ATOM 1634 N N . SER B 1 5 ? 3.447 -10.062 -27.625 1 45.59 5 SER B N 1
ATOM 1635 C CA . SER B 1 5 ? 4.695 -9.398 -27.266 1 45.59 5 SER B CA 1
ATOM 1636 C C . SER B 1 5 ? 4.43 -8.031 -26.641 1 45.59 5 SER B C 1
ATOM 1638 O O . SER B 1 5 ? 5.367 -7.309 -26.297 1 45.59 5 SER B O 1
ATOM 1640 N N . SER B 1 6 ? 3.16 -7.547 -26.797 1 56.16 6 SER B N 1
ATOM 1641 C CA . SER B 1 6 ? 3.137 -6.137 -26.422 1 56.16 6 SER B CA 1
ATOM 1642 C C . SER B 1 6 ? 3.328 -5.961 -24.922 1 56.16 6 SER B C 1
ATOM 1644 O O . SER B 1 6 ? 3.008 -6.859 -24.141 1 56.16 6 SER B O 1
ATOM 1646 N N . SER B 1 7 ? 4.188 -5.039 -24.547 1 63.56 7 SER B N 1
ATOM 1647 C CA . SER B 1 7 ? 4.449 -4.566 -23.188 1 63.56 7 SER B CA 1
ATOM 1648 C C . SER B 1 7 ? 3.178 -4.57 -22.344 1 63.56 7 SER B C 1
ATOM 1650 O O . SER B 1 7 ? 3.215 -4.895 -21.156 1 63.56 7 SER B O 1
ATOM 1652 N N . HIS B 1 8 ? 1.98 -4.621 -23.062 1 71 8 HIS B N 1
ATOM 1653 C CA . HIS B 1 8 ? 0.722 -4.527 -22.328 1 71 8 HIS B CA 1
ATOM 1654 C C . HIS B 1 8 ? 0.244 -5.902 -21.875 1 71 8 HIS B C 1
ATOM 1656 O O . HIS B 1 8 ? -0.251 -6.051 -20.75 1 71 8 HIS B O 1
ATOM 1662 N N . THR B 1 9 ? 0.576 -6.898 -22.656 1 86.06 9 THR B N 1
ATOM 1663 C CA . THR B 1 9 ? 0.101 -8.234 -22.328 1 86.06 9 THR B CA 1
ATOM 1664 C C . THR B 1 9 ? 1.046 -8.914 -21.328 1 86.06 9 THR B C 1
ATOM 1666 O O . THR B 1 9 ? 0.645 -9.82 -20.609 1 86.06 9 THR B O 1
ATOM 1669 N N . ALA B 1 10 ? 2.256 -8.461 -21.375 1 90.19 10 ALA B N 1
ATOM 1670 C CA . ALA B 1 10 ? 3.238 -9.039 -20.453 1 90.19 10 ALA B CA 1
ATOM 1671 C C . ALA B 1 10 ? 2.814 -8.852 -19 1 90.19 10 ALA B C 1
ATOM 1673 O O . ALA B 1 10 ? 2.932 -9.766 -18.188 1 90.19 10 ALA B O 1
ATOM 1674 N N . GLY B 1 11 ? 2.295 -7.668 -18.688 1 92.38 11 GLY B N 1
ATOM 1675 C CA . GLY B 1 11 ? 1.802 -7.402 -17.344 1 92.38 11 GLY B CA 1
ATOM 1676 C C . GLY B 1 11 ? 0.664 -8.32 -16.938 1 92.38 11 GLY B C 1
ATOM 1677 O O . GLY B 1 11 ? 0.615 -8.789 -15.797 1 92.38 11 GLY B O 1
ATOM 1678 N N . VAL B 1 12 ? -0.179 -8.586 -17.906 1 93.38 12 VAL B N 1
ATOM 1679 C CA . VAL B 1 12 ? -1.337 -9.438 -17.656 1 93.38 12 VAL B CA 1
ATOM 1680 C C . VAL B 1 12 ? -0.875 -10.859 -17.359 1 93.38 12 VAL B C 1
ATOM 1682 O O . VAL B 1 12 ? -1.345 -11.484 -16.391 1 93.38 12 VAL B O 1
ATOM 1685 N N . VAL B 1 13 ? 0.047 -11.367 -18.078 1 94.94 13 VAL B N 1
ATOM 1686 C CA . VAL B 1 13 ? 0.615 -12.688 -17.859 1 94.94 13 VAL B CA 1
ATOM 1687 C C . VAL B 1 13 ? 1.249 -12.75 -16.469 1 94.94 13 VAL B C 1
ATOM 1689 O O . VAL B 1 13 ? 1.032 -13.703 -15.719 1 94.94 13 VAL B O 1
ATOM 1692 N N . ARG B 1 14 ? 1.944 -11.711 -16.125 1 95 14 ARG B N 1
ATOM 1693 C CA . ARG B 1 14 ? 2.656 -11.68 -14.844 1 95 14 ARG B CA 1
ATOM 1694 C C . ARG B 1 14 ? 1.682 -11.664 -13.672 1 95 14 ARG B C 1
ATOM 1696 O O . ARG B 1 14 ? 1.927 -12.305 -12.648 1 95 14 ARG B O 1
ATOM 1703 N N . ILE B 1 15 ? 0.657 -10.898 -13.82 1 95.94 15 ILE B N 1
ATOM 1704 C CA . ILE B 1 15 ? -0.367 -10.883 -12.781 1 95.94 15 ILE B CA 1
ATOM 1705 C C . ILE B 1 15 ? -0.886 -12.297 -12.555 1 95.94 15 ILE B C 1
ATOM 1707 O O . ILE B 1 15 ? -0.989 -12.75 -11.406 1 95.94 15 ILE B O 1
ATOM 1711 N N . ALA B 1 16 ? -1.178 -12.984 -13.633 1 96.88 16 ALA B N 1
ATOM 1712 C CA . ALA B 1 16 ? -1.704 -14.344 -13.539 1 96.88 16 ALA B CA 1
ATOM 1713 C C . ALA B 1 16 ? -0.68 -15.289 -12.914 1 96.88 16 ALA B C 1
ATOM 1715 O O . ALA B 1 16 ? -1.02 -16.094 -12.055 1 96.88 16 ALA B O 1
ATOM 1716 N N . ARG B 1 17 ? 0.507 -15.164 -13.289 1 96.56 17 ARG B N 1
ATOM 1717 C CA . ARG B 1 17 ? 1.547 -16.047 -12.766 1 96.56 17 ARG B CA 1
ATOM 1718 C C . ARG B 1 17 ? 1.784 -15.797 -11.281 1 96.56 17 ARG B C 1
ATOM 1720 O O . ARG B 1 17 ? 2.035 -16.734 -10.516 1 96.56 17 ARG B O 1
ATOM 1727 N N . ALA B 1 18 ? 1.769 -14.562 -10.922 1 96.38 18 ALA B N 1
ATOM 1728 C CA . ALA B 1 18 ? 1.846 -14.266 -9.492 1 96.38 18 ALA B CA 1
ATOM 1729 C C . ALA B 1 18 ? 0.684 -14.898 -8.742 1 96.38 18 ALA B C 1
ATOM 1731 O O . ALA B 1 18 ? 0.875 -15.477 -7.664 1 96.38 18 ALA B O 1
ATOM 1732 N N . ALA B 1 19 ? -0.461 -14.82 -9.32 1 97.69 19 ALA B N 1
ATOM 1733 C CA . ALA B 1 19 ? -1.669 -15.32 -8.672 1 97.69 19 ALA B CA 1
ATOM 1734 C C . ALA B 1 19 ? -1.603 -16.844 -8.484 1 97.69 19 ALA B C 1
ATOM 1736 O O . ALA B 1 19 ? -2.035 -17.359 -7.457 1 97.69 19 ALA B O 1
ATOM 1737 N N . ILE B 1 20 ? -1.081 -17.516 -9.422 1 96.75 20 ILE B N 1
ATOM 1738 C CA . ILE B 1 20 ? -1.078 -18.969 -9.281 1 96.75 20 ILE B CA 1
ATOM 1739 C C . ILE B 1 20 ? -0.017 -19.375 -8.273 1 96.75 20 ILE B C 1
ATOM 1741 O O . ILE B 1 20 ? -0.1 -20.469 -7.688 1 96.75 20 ILE B O 1
ATOM 1745 N N . ARG B 1 21 ? 1.006 -18.562 -8.055 1 95.88 21 ARG B N 1
ATOM 1746 C CA . ARG B 1 21 ? 1.944 -18.844 -6.973 1 95.88 21 ARG B CA 1
ATOM 1747 C C . ARG B 1 21 ? 1.274 -18.672 -5.613 1 95.88 21 ARG B C 1
ATOM 1749 O O . ARG B 1 21 ? 1.531 -19.453 -4.688 1 95.88 21 ARG B O 1
ATOM 1756 N N . VAL B 1 22 ? 0.49 -17.688 -5.523 1 96.5 22 VAL B N 1
ATOM 1757 C CA . VAL B 1 22 ? -0.283 -17.469 -4.305 1 96.5 22 VAL B CA 1
ATOM 1758 C C . VAL B 1 22 ? -1.224 -18.656 -4.078 1 96.5 22 VAL B C 1
ATOM 1760 O O . VAL B 1 22 ? -1.369 -19.141 -2.953 1 96.5 22 VAL B O 1
ATOM 1763 N N . LEU B 1 23 ? -1.769 -19.094 -5.109 1 97.31 23 LEU B N 1
ATOM 1764 C CA . LEU B 1 23 ? -2.697 -20.219 -5.055 1 97.31 23 LEU B CA 1
ATOM 1765 C C . LEU B 1 23 ? -1.962 -21.516 -4.746 1 97.31 23 LEU B C 1
ATOM 1767 O O . LEU B 1 23 ? -2.486 -22.375 -4.039 1 97.31 23 LEU B O 1
ATOM 1771 N N . GLY B 1 24 ? -0.836 -21.656 -5.297 1 95.44 24 GLY B N 1
ATOM 1772 C CA . GLY B 1 24 ? -0.045 -22.859 -5.129 1 95.44 24 GLY B CA 1
ATOM 1773 C C . GLY B 1 24 ? -0.092 -23.781 -6.336 1 95.44 24 GLY B C 1
ATOM 1774 O O . GLY B 1 24 ? 0.258 -24.953 -6.242 1 95.44 24 GLY B O 1
ATOM 1775 N N . GLY B 1 25 ? -0.589 -23.234 -7.449 1 95.62 25 GLY B N 1
ATOM 1776 C CA . GLY B 1 25 ? -0.636 -24.047 -8.656 1 95.62 25 GLY B CA 1
ATOM 1777 C C . GLY B 1 25 ? -1.633 -23.547 -9.68 1 95.62 25 GLY B C 1
ATOM 1778 O O . GLY B 1 25 ? -2.26 -22.5 -9.484 1 95.62 25 GLY B O 1
ATOM 1779 N N . VAL B 1 26 ? -1.722 -24.297 -10.797 1 97.25 26 VAL B N 1
ATOM 1780 C CA . VAL B 1 26 ? -2.682 -23.984 -11.852 1 97.25 26 VAL B CA 1
ATOM 1781 C C . VAL B 1 26 ? -4.102 -24.219 -11.344 1 97.25 26 VAL B C 1
ATOM 1783 O O . VAL B 1 26 ? -4.402 -25.266 -10.781 1 97.25 26 VAL B O 1
ATOM 1786 N N . PRO B 1 27 ? -4.965 -23.266 -11.484 1 98.44 27 PRO B N 1
ATOM 1787 C CA . PRO B 1 27 ? -6.312 -23.422 -10.93 1 98.44 27 PRO B CA 1
ATOM 1788 C C . PRO B 1 27 ? -7.172 -24.406 -11.727 1 98.44 27 PRO B C 1
ATOM 1790 O O . PRO B 1 27 ? -6.918 -24.625 -12.914 1 98.44 27 PRO B O 1
ATOM 1793 N N . ASP B 1 28 ? -8.18 -24.953 -11.016 1 98.25 28 ASP B N 1
ATOM 1794 C CA . ASP B 1 28 ? -9.242 -25.719 -11.664 1 98.25 28 ASP B CA 1
ATOM 1795 C C . ASP B 1 28 ? -10.336 -24.797 -12.195 1 98.25 28 ASP B C 1
ATOM 1797 O O . ASP B 1 28 ? -10.961 -25.094 -13.211 1 98.25 28 ASP B O 1
ATOM 1801 N N . GLN B 1 29 ? -10.531 -23.766 -11.469 1 98.38 29 GLN B N 1
ATOM 1802 C CA . GLN B 1 29 ? -11.547 -22.781 -11.812 1 98.38 29 GLN B CA 1
ATOM 1803 C C . GLN B 1 29 ? -11.016 -21.359 -11.656 1 98.38 29 GLN B C 1
ATOM 1805 O O . GLN B 1 29 ? -10.266 -21.062 -10.719 1 98.38 29 GLN B O 1
ATOM 1810 N N . ALA B 1 30 ? -11.43 -20.5 -12.562 1 98.5 30 ALA B N 1
ATOM 1811 C CA . ALA B 1 30 ? -11.008 -19.109 -12.508 1 98.5 30 ALA B CA 1
ATOM 1812 C C . ALA B 1 30 ? -12.133 -18.172 -12.969 1 98.5 30 ALA B C 1
ATOM 1814 O O . ALA B 1 30 ? -12.727 -18.391 -14.023 1 98.5 30 ALA B O 1
ATOM 1815 N N . THR B 1 31 ? -12.461 -17.281 -12.156 1 98.19 31 THR B N 1
ATOM 1816 C CA . THR B 1 31 ? -13.234 -16.125 -12.594 1 98.19 31 THR B CA 1
ATOM 1817 C C . THR B 1 31 ? -12.344 -14.891 -12.75 1 98.19 31 THR B C 1
ATOM 1819 O O . THR B 1 31 ? -11.664 -14.484 -11.797 1 98.19 31 THR B O 1
ATOM 1822 N N . ILE B 1 32 ? -12.344 -14.359 -13.93 1 96.88 32 ILE B N 1
ATOM 1823 C CA . ILE B 1 32 ? -11.484 -13.234 -14.266 1 96.88 32 ILE B CA 1
ATOM 1824 C C . ILE B 1 32 ? -12.344 -11.992 -14.523 1 96.88 32 ILE B C 1
ATOM 1826 O O . ILE B 1 32 ? -13.125 -11.969 -15.477 1 96.88 32 ILE B O 1
ATOM 1830 N N . THR B 1 33 ? -12.18 -11.008 -13.711 1 94.19 33 THR B N 1
ATOM 1831 C CA . THR B 1 33 ? -12.938 -9.773 -13.883 1 94.19 33 THR B CA 1
ATOM 1832 C C . THR B 1 33 ? -12.016 -8.633 -14.305 1 94.19 33 THR B C 1
ATOM 1834 O O . THR B 1 33 ? -11.062 -8.297 -13.594 1 94.19 33 THR B O 1
ATOM 1837 N N . PHE B 1 34 ? -12.32 -8.055 -15.438 1 90.69 34 PHE B N 1
ATOM 1838 C CA . PHE B 1 34 ? -11.602 -6.887 -15.938 1 90.69 34 PHE B CA 1
ATOM 1839 C C . PHE B 1 34 ? -12.32 -5.602 -15.547 1 90.69 34 PHE B C 1
ATOM 1841 O O . PHE B 1 34 ? -13.539 -5.5 -15.688 1 90.69 34 PHE B O 1
ATOM 1848 N N . TYR B 1 35 ? -11.562 -4.676 -15.055 1 85.5 35 TYR B N 1
ATOM 1849 C CA . TYR B 1 35 ? -12.164 -3.416 -14.641 1 85.5 35 TYR B CA 1
ATOM 1850 C C . TYR B 1 35 ? -11.719 -2.273 -15.547 1 85.5 35 TYR B C 1
ATOM 1852 O O . TYR B 1 35 ? -10.625 -2.311 -16.109 1 85.5 35 TYR B O 1
ATOM 1860 N N . ASN B 1 36 ? -12.688 -1.263 -15.633 1 79.19 36 ASN B N 1
ATOM 1861 C CA . ASN B 1 36 ? -12.445 0.04 -16.25 1 79.19 36 ASN B CA 1
ATOM 1862 C C . ASN B 1 36 ? -11.953 -0.099 -17.688 1 79.19 36 ASN B C 1
ATOM 1864 O O . ASN B 1 36 ? -12.625 -0.698 -18.531 1 79.19 36 ASN B O 1
ATOM 1868 N N . SER B 1 37 ? -10.688 0.406 -17.891 1 68.81 37 SER B N 1
ATOM 1869 C CA . SER B 1 37 ? -10.227 0.437 -19.281 1 68.81 37 SER B CA 1
ATOM 1870 C C . SER B 1 37 ? -10.07 -0.973 -19.828 1 68.81 37 SER B C 1
ATOM 1872 O O . SER B 1 37 ? -10.391 -1.221 -21 1 68.81 37 SER B O 1
ATOM 1874 N N . PHE B 1 38 ? -9.703 -1.852 -18.984 1 70.44 38 PHE B N 1
ATOM 1875 C CA . PHE B 1 38 ? -9.555 -3.23 -19.422 1 70.44 38 PHE B CA 1
ATOM 1876 C C . PHE B 1 38 ? -10.906 -3.832 -19.781 1 70.44 38 PHE B C 1
ATOM 1878 O O . PHE B 1 38 ? -10.992 -4.703 -20.656 1 70.44 38 PHE B O 1
ATOM 1885 N N . ALA B 1 39 ? -11.859 -3.357 -19.078 1 70.75 39 ALA B N 1
ATOM 1886 C CA . ALA B 1 39 ? -13.188 -3.924 -19.281 1 70.75 39 ALA B CA 1
ATOM 1887 C C . ALA B 1 39 ? -13.625 -3.764 -20.734 1 70.75 39 ALA B C 1
ATOM 1889 O O . ALA B 1 39 ? -14.297 -4.641 -21.281 1 70.75 39 ALA B O 1
ATOM 1890 N N . ARG B 1 40 ? -13.086 -2.773 -21.297 1 67.25 40 ARG B N 1
ATOM 1891 C CA . ARG B 1 40 ? -13.555 -2.486 -22.641 1 67.25 40 ARG B CA 1
ATOM 1892 C C . ARG B 1 40 ? -12.594 -3.053 -23.688 1 67.25 40 ARG B C 1
ATOM 1894 O O . ARG B 1 40 ? -12.977 -3.26 -24.844 1 67.25 40 ARG B O 1
ATOM 1901 N N . THR B 1 41 ? -11.422 -3.416 -23.234 1 68.62 41 THR B N 1
ATOM 1902 C CA . THR B 1 41 ? -10.43 -3.611 -24.281 1 68.62 41 THR B CA 1
ATOM 1903 C C . THR B 1 41 ? -9.734 -4.961 -24.109 1 68.62 41 THR B C 1
ATOM 1905 O O . THR B 1 41 ? -8.867 -5.316 -24.922 1 68.62 41 THR B O 1
ATOM 1908 N N . TYR B 1 42 ? -10.164 -5.77 -23.234 1 73.06 42 TYR B N 1
ATOM 1909 C CA . TYR B 1 42 ? -9.32 -6.914 -22.891 1 73.06 42 TYR B CA 1
ATOM 1910 C C . TYR B 1 42 ? -9.312 -7.938 -24.031 1 73.06 42 TYR B C 1
ATOM 1912 O O . TYR B 1 42 ? -8.297 -8.586 -24.281 1 73.06 42 TYR B O 1
ATOM 1920 N N . GLU B 1 43 ? -10.312 -8.094 -24.688 1 68.88 43 GLU B N 1
ATOM 1921 C CA . GLU B 1 43 ? -10.32 -9.031 -25.797 1 68.88 43 GLU B CA 1
ATOM 1922 C C . GLU B 1 43 ? -9.516 -8.508 -26.984 1 68.88 43 GLU B C 1
ATOM 1924 O O . GLU B 1 43 ? -8.703 -9.234 -27.562 1 68.88 43 GLU B O 1
ATOM 1929 N N . GLY B 1 44 ? -9.758 -7.234 -27.266 1 67.62 44 GLY B N 1
ATOM 1930 C CA . GLY B 1 44 ? -9.086 -6.625 -28.406 1 67.62 44 GLY B CA 1
ATOM 1931 C C . GLY B 1 44 ? -7.578 -6.551 -28.234 1 67.62 44 GLY B C 1
ATOM 1932 O O . GLY B 1 44 ? -6.832 -6.676 -29.203 1 67.62 44 GLY B O 1
ATOM 1933 N N . HIS B 1 45 ? -7.133 -6.523 -27.047 1 74.06 45 HIS B N 1
ATOM 1934 C CA . HIS B 1 45 ? -5.711 -6.348 -26.781 1 74.06 45 HIS B CA 1
ATOM 1935 C C . HIS B 1 45 ? -5.047 -7.68 -26.438 1 74.06 45 HIS B C 1
ATOM 1937 O O . HIS B 1 45 ? -3.846 -7.727 -26.172 1 74.06 45 HIS B O 1
ATOM 1943 N N . GLY B 1 46 ? -5.832 -8.867 -26.562 1 85.94 46 GLY B N 1
ATOM 1944 C CA . GLY B 1 46 ? -5.254 -10.18 -26.297 1 85.94 46 GLY B CA 1
ATOM 1945 C C . GLY B 1 46 ? -5.051 -10.461 -24.828 1 85.94 46 GLY B C 1
ATOM 1946 O O . GLY B 1 46 ? -4.32 -11.383 -24.453 1 85.94 46 GLY B O 1
ATOM 1947 N N . SER B 1 47 ? -5.68 -9.57 -24 1 89.25 47 SER B N 1
ATOM 1948 C CA . SER B 1 47 ? -5.547 -9.75 -22.562 1 89.25 47 SER B CA 1
ATOM 1949 C C . SER B 1 47 ? -6.258 -11.016 -22.094 1 89.25 47 SER B C 1
ATOM 1951 O O . SER B 1 47 ? -5.875 -11.609 -21.078 1 89.25 47 SER B O 1
ATOM 1953 N N . ASP B 1 48 ? -7.262 -11.406 -22.828 1 91.94 48 ASP B N 1
ATOM 1954 C CA . ASP B 1 48 ? -7.961 -12.641 -22.5 1 91.94 48 ASP B CA 1
ATOM 1955 C C . ASP B 1 48 ? -7.047 -13.852 -22.672 1 91.94 48 ASP B C 1
ATOM 1957 O O . ASP B 1 48 ? -6.957 -14.703 -21.766 1 91.94 48 ASP B O 1
ATOM 1961 N N . ARG B 1 49 ? -6.316 -13.922 -23.719 1 93.94 49 ARG B N 1
ATOM 1962 C CA . ARG B 1 49 ? -5.367 -15.008 -23.938 1 93.94 49 ARG B CA 1
ATOM 1963 C C . ARG B 1 49 ? -4.18 -14.906 -22.984 1 93.94 49 ARG B C 1
ATOM 1965 O O . ARG B 1 49 ? -3.699 -15.914 -22.469 1 93.94 49 ARG B O 1
ATOM 1972 N N . ALA B 1 50 ? -3.748 -13.688 -22.797 1 94.38 50 ALA B N 1
ATOM 1973 C CA . ALA B 1 50 ? -2.592 -13.453 -21.922 1 94.38 50 ALA B CA 1
ATOM 1974 C C . ALA B 1 50 ? -2.857 -13.938 -20.5 1 94.38 50 ALA B C 1
ATOM 1976 O O . ALA B 1 50 ? -2.023 -14.633 -19.922 1 94.38 50 ALA B O 1
ATOM 1977 N N . ILE B 1 51 ? -4.035 -13.594 -19.969 1 96.44 51 ILE B N 1
ATOM 1978 C CA . ILE B 1 51 ? -4.359 -13.938 -18.578 1 96.44 51 ILE B CA 1
ATOM 1979 C C . ILE B 1 51 ? -4.477 -15.453 -18.438 1 96.44 51 ILE B C 1
ATOM 1981 O O . ILE B 1 51 ? -4.004 -16.031 -17.469 1 96.44 51 ILE B O 1
ATOM 1985 N N . ILE B 1 52 ? -5.066 -16.078 -19.438 1 97.31 52 ILE B N 1
ATOM 1986 C CA . ILE B 1 52 ? -5.211 -17.531 -19.391 1 97.31 52 ILE B CA 1
ATOM 1987 C C . ILE B 1 52 ? -3.838 -18.188 -19.547 1 97.31 52 ILE B C 1
ATOM 1989 O O . ILE B 1 52 ? -3.527 -19.156 -18.844 1 97.31 52 ILE B O 1
ATOM 1993 N N . GLY B 1 53 ? -3.055 -17.672 -20.453 1 96.88 53 GLY B N 1
ATOM 1994 C CA . GLY B 1 53 ? -1.692 -18.172 -20.562 1 96.88 53 GLY B CA 1
ATOM 1995 C C . GLY B 1 53 ? -0.927 -18.125 -19.25 1 96.88 53 GLY B C 1
ATOM 1996 O O . GLY B 1 53 ? -0.252 -19.078 -18.875 1 96.88 53 GLY B O 1
ATOM 1997 N N . GLY B 1 54 ? -1.04 -16.984 -18.562 1 97 54 GLY B N 1
ATOM 1998 C CA . GLY B 1 54 ? -0.398 -16.844 -17.266 1 97 54 GLY B CA 1
ATOM 1999 C C . GLY B 1 54 ? -0.918 -17.828 -16.234 1 97 54 GLY B C 1
ATOM 2000 O O . GLY B 1 54 ? -0.144 -18.375 -15.445 1 97 54 GLY B O 1
ATOM 2001 N N . LEU B 1 55 ? -2.209 -18.031 -16.25 1 97.88 55 LEU B N 1
ATOM 2002 C CA . LEU B 1 55 ? -2.818 -18.969 -15.312 1 97.88 55 LEU B CA 1
ATOM 2003 C C . LEU B 1 55 ? -2.34 -20.391 -15.578 1 97.88 55 LEU B C 1
ATOM 2005 O O . LEU B 1 55 ? -2.316 -21.219 -14.672 1 97.88 55 LEU B O 1
ATOM 2009 N N . LEU B 1 56 ? -1.953 -20.641 -16.797 1 97.75 56 LEU B N 1
ATOM 2010 C CA . LEU B 1 56 ? -1.39 -21.938 -17.156 1 97.75 56 LEU B CA 1
ATOM 2011 C C . LEU B 1 56 ? 0.118 -21.953 -16.922 1 97.75 56 LEU B C 1
ATOM 2013 O O . LEU B 1 56 ? 0.789 -22.938 -17.266 1 97.75 56 LEU B O 1
ATOM 2017 N N . ASP B 1 57 ? 0.649 -20.859 -16.406 1 96.38 57 ASP B N 1
ATOM 2018 C CA . ASP B 1 57 ? 2.037 -20.672 -16 1 96.38 57 ASP B CA 1
ATOM 2019 C C . ASP B 1 57 ? 2.953 -20.516 -17.219 1 96.38 57 ASP B C 1
ATOM 2021 O O . ASP B 1 57 ? 4.121 -20.906 -17.172 1 96.38 57 ASP B O 1
ATOM 2025 N N . PHE B 1 58 ? 2.404 -20.062 -18.328 1 95.38 58 PHE B N 1
ATOM 2026 C CA . PHE B 1 58 ? 3.258 -19.719 -19.453 1 95.38 58 PHE B CA 1
ATOM 2027 C C . PHE B 1 58 ? 4.035 -18.438 -19.172 1 95.38 58 PHE B C 1
ATOM 2029 O O . PHE B 1 58 ? 3.494 -17.484 -18.594 1 95.38 58 PHE B O 1
ATOM 2036 N N . LYS B 1 59 ? 5.238 -18.422 -19.641 1 93.62 59 LYS B N 1
ATOM 2037 C CA . LYS B 1 59 ? 6.02 -17.203 -19.531 1 93.62 59 LYS B CA 1
ATOM 2038 C C . LYS B 1 59 ? 5.527 -16.141 -20.516 1 93.62 59 LYS B C 1
ATOM 2040 O O . LYS B 1 59 ? 4.77 -16.453 -21.438 1 93.62 59 LYS B O 1
ATOM 2045 N N . THR B 1 60 ? 5.973 -14.953 -20.266 1 91.56 60 THR B N 1
ATOM 2046 C CA . THR B 1 60 ? 5.477 -13.812 -21.047 1 91.56 60 THR B CA 1
ATOM 2047 C C . THR B 1 60 ? 5.805 -13.977 -22.516 1 91.56 60 THR B C 1
ATOM 2049 O O . THR B 1 60 ? 5.098 -13.453 -23.375 1 91.56 60 THR B O 1
ATOM 2052 N N . ASP B 1 61 ? 6.848 -14.727 -22.844 1 90.81 61 ASP B N 1
ATOM 2053 C CA . ASP B 1 61 ? 7.258 -14.867 -24.234 1 90.81 61 ASP B CA 1
ATOM 2054 C C . ASP B 1 61 ? 6.859 -16.234 -24.797 1 90.81 61 ASP B C 1
ATOM 2056 O O . ASP B 1 61 ? 7.312 -16.625 -25.875 1 90.81 61 ASP B O 1
ATOM 2060 N N . ASP B 1 62 ? 6.066 -16.906 -24.094 1 94.12 62 ASP B N 1
ATOM 2061 C CA . ASP B 1 62 ? 5.652 -18.234 -24.531 1 94.12 62 ASP B CA 1
ATOM 2062 C C . ASP B 1 62 ? 4.707 -18.156 -25.719 1 94.12 62 ASP B C 1
ATOM 2064 O O . ASP B 1 62 ? 3.641 -17.531 -25.641 1 94.12 62 ASP B O 1
ATOM 2068 N N . LYS B 1 63 ? 4.965 -18.781 -26.797 1 93.75 63 LYS B N 1
ATOM 2069 C CA . LYS B 1 63 ? 4.203 -18.734 -28.047 1 93.75 63 LYS B CA 1
ATOM 2070 C C . LYS B 1 63 ? 2.85 -19.422 -27.891 1 93.75 63 LYS B C 1
ATOM 2072 O O . LYS B 1 63 ? 1.932 -19.172 -28.672 1 93.75 63 LYS B O 1
ATOM 2077 N N . ARG B 1 64 ? 2.68 -20.234 -26.953 1 95.31 64 ARG B N 1
ATOM 2078 C CA . ARG B 1 64 ? 1.439 -20.984 -26.75 1 95.31 64 ARG B CA 1
ATOM 2079 C C . ARG B 1 64 ? 0.33 -20.062 -26.234 1 95.31 64 ARG B C 1
ATOM 2081 O O . ARG B 1 64 ? -0.844 -20.438 -26.25 1 95.31 64 ARG B O 1
ATOM 2088 N N . ILE B 1 65 ? 0.712 -18.844 -25.828 1 95.06 65 ILE B N 1
ATOM 2089 C CA . ILE B 1 65 ? -0.26 -17.922 -25.281 1 95.06 65 ILE B CA 1
ATOM 2090 C C . ILE B 1 65 ? -1.379 -17.672 -26.281 1 95.06 65 ILE B C 1
ATOM 2092 O O . ILE B 1 65 ? -2.545 -17.531 -25.906 1 95.06 65 ILE B O 1
ATOM 2096 N N . LYS B 1 66 ? -1.062 -17.656 -27.531 1 93.56 66 LYS B N 1
ATOM 2097 C CA . LYS B 1 66 ? -2.068 -17.391 -28.562 1 93.56 66 LYS B CA 1
ATOM 2098 C C . LYS B 1 66 ? -3.16 -18.453 -28.547 1 93.56 66 LYS B C 1
ATOM 2100 O O . LYS B 1 66 ? -4.297 -18.188 -28.953 1 93.56 66 LYS B O 1
ATOM 2105 N N . ASP B 1 67 ? -2.84 -19.625 -28.094 1 95.62 67 ASP B N 1
ATOM 2106 C CA . ASP B 1 67 ? -3.77 -20.766 -28.094 1 95.62 67 ASP B CA 1
ATOM 2107 C C . ASP B 1 67 ? -4.23 -21.078 -26.672 1 95.62 67 ASP B C 1
ATOM 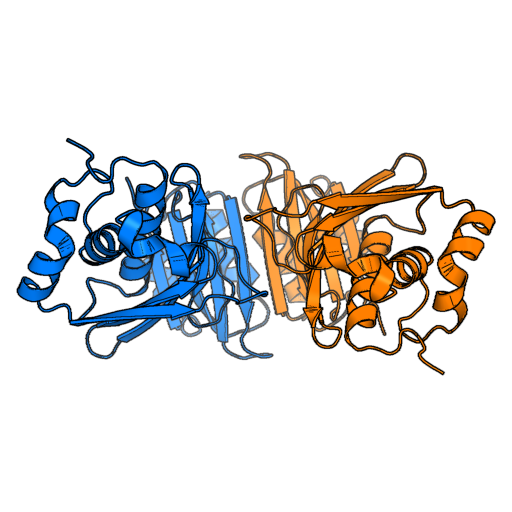2109 O O . ASP B 1 67 ? -4.719 -22.172 -26.406 1 95.62 67 ASP B O 1
ATOM 2113 N N . SER B 1 68 ? -4.016 -20.141 -25.719 1 96.31 68 SER B N 1
ATOM 2114 C CA . SER B 1 68 ? -4.191 -20.422 -24.297 1 96.31 68 SER B CA 1
ATOM 2115 C C . SER B 1 68 ? -5.633 -20.812 -23.984 1 96.31 68 SER B C 1
ATOM 2117 O O . SER B 1 68 ? -5.879 -21.641 -23.109 1 96.31 68 SER B O 1
ATOM 2119 N N . LEU B 1 69 ? -6.582 -20.281 -24.672 1 95.38 69 LEU B N 1
ATOM 2120 C CA . LEU B 1 69 ? -7.984 -20.562 -24.391 1 95.38 69 LEU B CA 1
ATOM 2121 C C . LEU B 1 69 ? -8.297 -22.031 -24.641 1 95.38 69 LEU B C 1
ATOM 2123 O O . LEU B 1 69 ? -8.938 -22.688 -23.812 1 95.38 69 LEU B O 1
ATOM 2127 N N . SER B 1 70 ? -7.84 -22.5 -25.75 1 95.81 70 SER B N 1
ATOM 2128 C CA . SER B 1 70 ? -8.039 -23.922 -26.078 1 95.81 70 SER B CA 1
ATOM 2129 C C . SER B 1 70 ? -7.227 -24.812 -25.141 1 95.81 70 SER B C 1
ATOM 2131 O O . SER B 1 70 ? -7.711 -25.859 -24.703 1 95.81 70 SER B O 1
ATOM 2133 N N . LEU B 1 71 ? -6.074 -24.391 -24.844 1 97.06 71 LEU B N 1
ATOM 2134 C CA . LEU B 1 71 ? -5.191 -25.172 -23.984 1 97.06 71 LEU B CA 1
ATOM 2135 C C . LEU B 1 71 ? -5.738 -25.25 -22.562 1 97.06 71 LEU B C 1
ATOM 2137 O O . LEU B 1 71 ? -5.516 -26.234 -21.859 1 97.06 71 LEU B O 1
ATOM 2141 N N . ALA B 1 72 ? -6.391 -24.188 -22.141 1 97.06 72 ALA B N 1
ATOM 2142 C CA . ALA B 1 72 ? -7.016 -24.172 -20.812 1 97.06 72 ALA B CA 1
ATOM 2143 C C . ALA B 1 72 ? -8.062 -25.266 -20.703 1 97.06 72 ALA B C 1
ATOM 2145 O O . ALA B 1 72 ? -8.141 -25.953 -19.672 1 97.06 72 ALA B O 1
ATOM 2146 N N . GLU B 1 73 ? -8.836 -25.422 -21.719 1 93.12 73 GLU B N 1
ATOM 2147 C CA . GLU B 1 73 ? -9.836 -26.484 -21.75 1 93.12 73 GLU B CA 1
ATOM 2148 C C . GLU B 1 73 ? -9.18 -27.859 -21.641 1 93.12 73 GLU B C 1
ATOM 2150 O O . GLU B 1 73 ? -9.633 -28.703 -20.875 1 93.12 73 GLU B O 1
ATOM 2155 N N . GLU B 1 74 ? -8.18 -28.016 -22.359 1 95.06 74 GLU B N 1
ATOM 2156 C CA . GLU B 1 74 ? -7.449 -29.281 -22.344 1 95.06 74 GLU B CA 1
ATOM 2157 C C . GLU B 1 74 ? -6.859 -29.562 -20.969 1 95.06 74 GLU B C 1
ATOM 2159 O O . GLU B 1 74 ? -6.801 -30.719 -20.531 1 95.06 74 GLU B O 1
ATOM 2164 N N . ALA B 1 75 ? -6.43 -28.5 -20.297 1 95.06 75 ALA B N 1
ATOM 2165 C CA . ALA B 1 75 ? -5.785 -28.625 -19 1 95.06 75 ALA B CA 1
ATOM 2166 C C . ALA B 1 75 ? -6.82 -28.797 -17.891 1 95.06 75 ALA B C 1
ATOM 2168 O O . ALA B 1 75 ? -6.469 -29.016 -16.719 1 95.06 75 ALA B O 1
ATOM 2169 N N . GLY B 1 76 ? -8.125 -28.578 -18.297 1 95.69 76 GLY B N 1
ATOM 2170 C CA . GLY B 1 76 ? -9.18 -28.734 -17.312 1 95.69 76 GLY B CA 1
ATOM 2171 C C . GLY B 1 76 ? -9.445 -27.469 -16.516 1 95.69 76 GLY B C 1
ATOM 2172 O O . GLY B 1 76 ? -10 -27.531 -15.414 1 95.69 76 GLY B O 1
ATOM 2173 N N . LEU B 1 77 ? -8.914 -26.359 -17 1 97.56 77 LEU B N 1
ATOM 2174 C CA . LEU B 1 77 ? -9.195 -25.078 -16.359 1 97.56 77 LEU B CA 1
ATOM 2175 C C . LEU B 1 77 ? -10.531 -24.516 -16.844 1 97.56 77 LEU B C 1
ATOM 2177 O O . LEU B 1 77 ? -10.664 -24.141 -18 1 97.56 77 LEU B O 1
ATOM 2181 N N . ASP B 1 78 ? -11.508 -24.516 -15.953 1 97.56 78 ASP B N 1
ATOM 2182 C CA . ASP B 1 78 ? -12.781 -23.859 -16.219 1 97.56 78 ASP B CA 1
ATOM 2183 C C . ASP B 1 78 ? -12.703 -22.359 -15.883 1 97.56 78 ASP B C 1
ATOM 2185 O O . ASP B 1 78 ? -12.438 -22 -14.734 1 97.56 78 ASP B O 1
ATOM 2189 N N . TYR B 1 79 ? -12.906 -21.5 -16.891 1 96.88 79 TYR B N 1
ATOM 2190 C CA . TYR B 1 79 ? -12.727 -20.07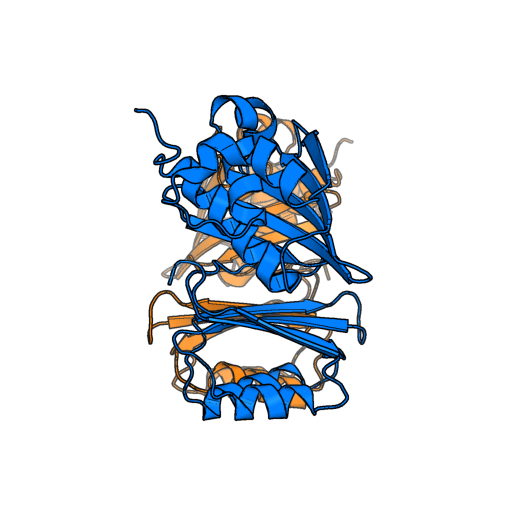8 -16.609 1 96.88 79 TYR B CA 1
ATOM 2191 C C . TYR B 1 79 ? -13.93 -19.266 -17.094 1 96.88 79 TYR B C 1
ATOM 2193 O O . TYR B 1 79 ? -14.656 -19.703 -17.984 1 96.88 79 TYR B O 1
ATOM 2201 N N . THR B 1 80 ? -14.227 -18.203 -16.438 1 96.12 80 THR B N 1
ATOM 2202 C CA . THR B 1 80 ? -15.258 -17.219 -16.781 1 96.12 80 THR B CA 1
ATOM 2203 C C . THR B 1 80 ? -14.68 -15.812 -16.812 1 96.12 80 THR B C 1
ATOM 2205 O O . THR B 1 80 ? -13.93 -15.422 -15.906 1 96.12 80 THR B O 1
ATOM 2208 N N . PHE B 1 81 ? -15.016 -15.031 -17.875 1 94.06 81 PHE B N 1
ATOM 2209 C CA . PHE B 1 81 ? -14.633 -13.633 -17.969 1 94.06 81 PHE B CA 1
ATOM 2210 C C . PHE B 1 81 ? -15.789 -12.727 -17.562 1 94.06 81 PHE B C 1
ATOM 2212 O O . PHE B 1 81 ? -16.938 -12.984 -17.922 1 94.06 81 PHE B O 1
ATOM 2219 N N . ARG B 1 82 ? -15.469 -11.781 -16.781 1 91.38 82 ARG B N 1
ATOM 2220 C CA . ARG B 1 82 ? -16.406 -10.719 -16.422 1 91.38 82 ARG B CA 1
ATOM 2221 C C . ARG B 1 82 ? -15.797 -9.344 -16.688 1 91.38 82 ARG B C 1
ATOM 2223 O O . ARG B 1 82 ? -14.57 -9.195 -16.703 1 91.38 82 ARG B O 1
ATOM 2230 N N . SER B 1 83 ? -16.672 -8.32 -16.938 1 87.81 83 SER B N 1
ATOM 2231 C CA . SER B 1 83 ? -16.219 -6.953 -17.156 1 87.81 83 SER B CA 1
ATOM 2232 C C . SER B 1 83 ? -17.047 -5.961 -16.344 1 87.81 83 SER B C 1
ATOM 2234 O O . SER B 1 83 ? -18.281 -6.047 -16.297 1 87.81 83 SER B O 1
ATOM 2236 N N . VAL B 1 84 ? -16.375 -5.16 -15.664 1 79.06 84 VAL B N 1
ATOM 2237 C CA . VAL B 1 84 ? -17 -4.078 -14.922 1 79.06 84 VAL B CA 1
ATOM 2238 C C . VAL B 1 84 ? -16.438 -2.736 -15.375 1 79.06 84 VAL B C 1
ATOM 2240 O O . VAL B 1 84 ? -15.266 -2.436 -15.141 1 79.06 84 VAL B O 1
ATOM 2243 N N . GLY B 1 85 ? -17.172 -1.937 -16.047 1 67.62 85 GLY B N 1
ATOM 2244 C CA . GLY B 1 85 ? -16.734 -0.719 -16.703 1 67.62 85 GLY B CA 1
ATOM 2245 C C . GLY B 1 85 ? -16.312 0.372 -15.742 1 67.62 85 GLY B C 1
ATOM 2246 O O . GLY B 1 85 ? -15.25 0.969 -15.906 1 67.62 85 GLY B O 1
ATOM 2247 N N . ASN B 1 86 ? -17.219 0.788 -14.922 1 64.69 86 ASN B N 1
ATOM 2248 C CA . ASN B 1 86 ? -16.906 1.942 -14.094 1 64.69 86 ASN B CA 1
ATOM 2249 C C . ASN B 1 86 ? -16.75 1.552 -12.625 1 64.69 86 ASN B C 1
ATOM 2251 O O . ASN B 1 86 ? -17.734 1.159 -11.984 1 64.69 86 ASN B O 1
ATOM 2255 N N . ALA B 1 87 ? -15.57 1.259 -12.344 1 58.31 87 ALA B N 1
ATOM 2256 C CA . ALA B 1 87 ? -15.25 1.126 -10.93 1 58.31 87 ALA B CA 1
ATOM 2257 C C . ALA B 1 87 ? -14.273 2.215 -10.477 1 58.31 87 ALA B C 1
ATOM 2259 O O . ALA B 1 87 ? -13.062 2.07 -10.625 1 58.31 87 ALA B O 1
ATOM 2260 N N . SER B 1 88 ? -14.812 3.285 -9.961 1 58.06 88 SER B N 1
ATOM 2261 C CA . SER B 1 88 ? -14.07 4.504 -9.664 1 58.06 88 SER B CA 1
ATOM 2262 C C . SER B 1 88 ? -12.977 4.242 -8.625 1 58.06 88 SER B C 1
ATOM 2264 O O . SER B 1 88 ? -11.992 4.988 -8.555 1 58.06 88 SER B O 1
ATOM 2266 N N . VAL B 1 89 ? -12.977 3.068 -8.039 1 60.38 89 VAL B N 1
ATOM 2267 C CA . VAL B 1 89 ? -12.078 2.838 -6.918 1 60.38 89 VAL B CA 1
ATOM 2268 C C . VAL B 1 89 ? -10.805 2.15 -7.41 1 60.38 89 VAL B C 1
ATOM 2270 O O . VAL B 1 89 ? -9.773 2.176 -6.73 1 60.38 89 VAL B O 1
ATOM 2273 N N . TYR B 1 90 ? -10.812 1.742 -8.672 1 65.25 90 TYR B N 1
ATOM 2274 C CA . TYR B 1 90 ? -9.68 0.922 -9.102 1 65.25 90 TYR B CA 1
ATOM 2275 C C . TYR B 1 90 ? -8.875 1.629 -10.18 1 65.25 90 TYR B C 1
ATOM 2277 O O . TYR B 1 90 ? -9.383 2.516 -10.867 1 65.25 90 TYR B O 1
ATOM 2285 N N . HIS B 1 91 ? -7.547 1.236 -10.172 1 74.5 91 HIS B N 1
ATOM 2286 C CA . HIS B 1 91 ? -6.707 1.573 -11.312 1 74.5 91 HIS B CA 1
ATOM 2287 C C . HIS B 1 91 ? -7.375 1.181 -12.625 1 74.5 91 HIS B C 1
ATOM 2289 O O . HIS B 1 91 ? -8.078 0.172 -12.695 1 74.5 91 HIS B O 1
ATOM 2295 N N . PRO B 1 92 ? -7.121 1.973 -13.695 1 72.88 92 PRO B N 1
ATOM 2296 C CA . PRO B 1 92 ? -7.766 1.707 -14.984 1 72.88 92 PRO B CA 1
ATOM 2297 C C . PRO B 1 92 ? -7.48 0.302 -15.508 1 72.88 92 PRO B C 1
ATOM 2299 O O . PRO B 1 92 ? -8.336 -0.307 -16.156 1 72.88 92 PRO B O 1
ATOM 2302 N N . ASN B 1 93 ? -6.277 -0.284 -15.266 1 82.94 93 ASN B N 1
ATOM 2303 C CA . ASN B 1 93 ? -5.887 -1.612 -15.727 1 82.94 93 ASN B CA 1
ATOM 2304 C C . ASN B 1 93 ? -5.859 -2.617 -14.578 1 82.94 93 ASN B C 1
ATOM 2306 O O . ASN B 1 93 ? -4.816 -3.217 -14.297 1 82.94 93 ASN B O 1
ATOM 2310 N N . THR B 1 94 ? -7.023 -2.826 -14.047 1 90.56 94 THR B N 1
ATOM 2311 C CA . THR B 1 94 ? -7.148 -3.695 -12.883 1 90.56 94 THR B CA 1
ATOM 2312 C C . THR B 1 94 ? -7.809 -5.016 -13.266 1 90.56 94 THR B C 1
ATOM 2314 O O . THR B 1 94 ? -8.766 -5.039 -14.039 1 90.56 94 THR B O 1
ATOM 2317 N N . ILE B 1 95 ? -7.266 -6.102 -12.773 1 93.38 95 ILE B N 1
ATOM 2318 C CA . ILE B 1 95 ? -7.82 -7.441 -12.945 1 93.38 95 ILE B CA 1
ATOM 2319 C C . ILE B 1 95 ? -8.062 -8.078 -11.578 1 93.38 95 ILE B C 1
ATOM 2321 O O . ILE B 1 95 ? -7.184 -8.047 -10.711 1 93.38 95 ILE B O 1
ATOM 2325 N N . LYS B 1 96 ? -9.227 -8.57 -11.367 1 95.81 96 LYS B N 1
ATOM 2326 C CA . LYS B 1 96 ? -9.516 -9.391 -10.195 1 95.81 96 LYS B CA 1
ATOM 2327 C C . LYS B 1 96 ? -9.602 -10.867 -10.57 1 95.81 96 LYS B C 1
ATOM 2329 O O . LYS B 1 96 ? -10.297 -11.234 -11.523 1 95.81 96 LYS B O 1
ATOM 2334 N N . LEU B 1 97 ? -8.922 -11.688 -9.867 1 97.94 97 LEU B N 1
ATOM 2335 C CA . LEU B 1 97 ? -8.898 -13.133 -10.102 1 97.94 97 LEU B CA 1
ATOM 2336 C C . LEU B 1 97 ? -9.461 -13.891 -8.906 1 97.94 97 LEU B C 1
ATOM 2338 O O . LEU B 1 97 ? -9 -13.711 -7.773 1 97.94 97 LEU B O 1
ATOM 2342 N N . ASN B 1 98 ? -10.445 -14.594 -9.102 1 98.62 98 ASN B N 1
ATOM 2343 C CA . ASN B 1 98 ? -10.906 -15.609 -8.164 1 98.62 98 ASN B CA 1
ATOM 2344 C C . ASN B 1 98 ? -10.531 -17.016 -8.633 1 98.62 98 ASN B C 1
ATOM 2346 O O . ASN B 1 98 ? -11.086 -17.516 -9.617 1 98.62 98 ASN B O 1
ATOM 2350 N N . LEU B 1 99 ? -9.672 -17.672 -7.945 1 98.69 99 LEU B N 1
ATOM 2351 C CA . LEU B 1 99 ? -9.086 -18.938 -8.383 1 98.69 99 LEU B CA 1
ATOM 2352 C C . LEU B 1 99 ? -9.375 -20.047 -7.379 1 98.69 99 LEU B C 1
ATOM 2354 O O . LEU B 1 99 ? -9.352 -19.812 -6.168 1 98.69 99 LEU B O 1
ATOM 2358 N N . THR B 1 100 ? -9.578 -21.188 -7.922 1 98.5 100 THR B N 1
ATOM 2359 C CA . THR B 1 100 ? -9.812 -22.359 -7.09 1 98.5 100 THR B CA 1
ATOM 2360 C C . THR B 1 100 ? -8.953 -23.531 -7.551 1 98.5 100 THR B C 1
ATOM 2362 O O . THR B 1 100 ? -8.828 -23.781 -8.75 1 98.5 100 THR B O 1
ATOM 2365 N N . LYS B 1 101 ? -8.305 -24.172 -6.656 1 98.06 101 LYS B N 1
ATOM 2366 C CA . LYS B 1 101 ? -7.613 -25.453 -6.855 1 98.06 101 LYS B CA 1
ATOM 2367 C C . LYS B 1 101 ? -7.906 -26.422 -5.715 1 98.06 101 LYS B C 1
ATOM 2369 O O . LYS B 1 101 ? -7.41 -26.234 -4.602 1 98.06 101 LYS B O 1
ATOM 2374 N N . GLY B 1 102 ? -8.617 -27.438 -5.988 1 97 102 GLY B N 1
ATOM 2375 C CA . GLY B 1 102 ? -9.078 -28.297 -4.91 1 97 102 GLY B CA 1
ATOM 2376 C C . GLY B 1 102 ? -9.93 -27.562 -3.889 1 97 102 GLY B C 1
ATOM 2377 O O . GLY B 1 102 ? -10.938 -26.953 -4.242 1 97 102 GLY B O 1
ATOM 2378 N N . GLU B 1 103 ? -9.43 -27.562 -2.652 1 96.81 103 GLU B N 1
ATOM 2379 C CA . GLU B 1 103 ? -10.18 -26.922 -1.58 1 96.81 103 GLU B CA 1
ATOM 2380 C C . GLU B 1 103 ? -9.688 -25.5 -1.334 1 96.81 103 GLU B C 1
ATOM 2382 O O . GLU B 1 103 ? -10.289 -24.75 -0.565 1 96.81 103 GLU B O 1
ATOM 2387 N N . ARG B 1 104 ? -8.664 -25.203 -2.057 1 97 104 ARG B N 1
ATOM 2388 C CA . ARG B 1 104 ? -8.062 -23.891 -1.833 1 97 104 ARG B CA 1
ATOM 2389 C C . ARG B 1 104 ? -8.648 -22.844 -2.785 1 97 104 ARG B C 1
ATOM 2391 O O . ARG B 1 104 ? -8.836 -23.125 -3.971 1 97 104 ARG B O 1
ATOM 2398 N N . ASN B 1 105 ? -8.984 -21.719 -2.215 1 97.69 105 ASN B N 1
ATOM 2399 C CA . ASN B 1 105 ? -9.477 -20.578 -2.986 1 97.69 105 ASN B CA 1
ATOM 2400 C C . ASN B 1 105 ? -8.727 -19.297 -2.629 1 97.69 105 ASN B C 1
ATOM 2402 O O . ASN B 1 105 ? -8.414 -19.062 -1.461 1 97.69 105 ASN B O 1
ATOM 2406 N N . VAL B 1 106 ? -8.453 -18.5 -3.697 1 98 106 VAL B N 1
ATOM 2407 C CA . VAL B 1 106 ? -7.816 -17.219 -3.416 1 98 106 VAL B CA 1
ATOM 2408 C C . VAL B 1 106 ? -8.422 -16.125 -4.297 1 98 106 VAL B C 1
ATOM 2410 O O . VAL B 1 106 ? -8.945 -16.406 -5.375 1 98 106 VAL B O 1
ATOM 2413 N N . GLU B 1 107 ? -8.445 -14.953 -3.785 1 98.38 107 GLU B N 1
ATOM 2414 C CA . GLU B 1 107 ? -8.766 -13.742 -4.531 1 98.38 107 GLU B CA 1
ATOM 2415 C C . GLU B 1 107 ? -7.551 -12.828 -4.664 1 98.38 107 GLU B C 1
ATOM 2417 O O . GLU B 1 107 ? -6.91 -12.484 -3.668 1 98.38 107 GLU B O 1
ATOM 2422 N N . VAL B 1 108 ? -7.203 -12.5 -5.887 1 97.81 108 VAL B N 1
ATOM 2423 C CA . VAL B 1 108 ? -6.055 -11.641 -6.148 1 97.81 108 VAL B CA 1
ATOM 2424 C C . VAL B 1 108 ? -6.48 -10.461 -7.023 1 97.81 108 VAL B C 1
ATOM 2426 O O . VAL B 1 108 ? -7.215 -10.633 -8 1 97.81 108 VAL B O 1
ATOM 2429 N N . ILE B 1 109 ? -6.098 -9.289 -6.641 1 96 109 ILE B N 1
ATOM 2430 C CA . ILE B 1 109 ? -6.32 -8.102 -7.461 1 96 109 ILE B CA 1
ATOM 2431 C C . ILE B 1 109 ? -4.98 -7.562 -7.957 1 96 109 ILE B C 1
ATOM 2433 O O . ILE B 1 109 ? -4.117 -7.199 -7.16 1 96 109 ILE B O 1
ATOM 2437 N N . GLY B 1 110 ? -4.867 -7.535 -9.227 1 94.94 110 GLY B N 1
ATOM 2438 C CA . GLY B 1 110 ? -3.643 -7.055 -9.844 1 94.94 110 GLY B CA 1
ATOM 2439 C C . GLY B 1 110 ? -3.863 -5.871 -10.766 1 94.94 110 GLY B C 1
ATOM 2440 O O . GLY B 1 110 ? -4.926 -5.742 -11.375 1 94.94 110 GLY B O 1
ATOM 2441 N N . GLU B 1 111 ? -2.865 -5.016 -10.789 1 91.38 111 GLU B N 1
ATOM 2442 C CA . GLU B 1 111 ? -2.857 -3.859 -11.688 1 91.38 111 GLU B CA 1
ATOM 2443 C C . GLU B 1 111 ? -1.713 -3.945 -12.688 1 91.38 111 GLU B C 1
ATOM 2445 O O . GLU B 1 111 ? -0.565 -4.195 -12.312 1 91.38 111 GLU B O 1
ATOM 2450 N N . SER B 1 112 ? -2.074 -3.77 -13.875 1 89.06 112 SER B N 1
ATOM 2451 C CA . SER B 1 112 ? -1.062 -3.631 -14.922 1 89.06 112 SER B CA 1
ATOM 2452 C C . SER B 1 112 ? -0.652 -2.174 -15.102 1 89.06 112 SER B C 1
ATOM 2454 O O . SER B 1 112 ? -1.448 -1.353 -15.562 1 89.06 112 SER B O 1
ATOM 2456 N N . LEU B 1 113 ? 0.584 -1.837 -14.891 1 84.75 113 LEU B N 1
ATOM 2457 C CA . LEU B 1 113 ? 1.021 -0.449 -14.789 1 84.75 113 LEU B CA 1
ATOM 2458 C C . LEU B 1 113 ? 1.655 0.013 -16.094 1 84.75 113 LEU B C 1
ATOM 2460 O O . LEU B 1 113 ? 2.02 1.184 -16.234 1 84.75 113 LEU B O 1
ATOM 2464 N N . GLY B 1 114 ? 1.793 -0.852 -17.016 1 81.38 114 GLY B N 1
ATOM 2465 C CA . GLY B 1 114 ? 2.492 -0.528 -18.25 1 81.38 114 GLY B CA 1
ATOM 2466 C C . GLY B 1 114 ? 3.939 -0.983 -18.25 1 81.38 114 GLY B C 1
ATOM 2467 O O . GLY B 1 114 ? 4.566 -1.085 -17.188 1 81.38 114 GLY B O 1
ATOM 2468 N N . GLY B 1 115 ? 4.445 -1.297 -19.469 1 84.19 115 GLY B N 1
ATOM 2469 C CA . GLY B 1 115 ? 5.828 -1.726 -19.609 1 84.19 115 GLY B CA 1
ATOM 2470 C C . GLY B 1 115 ? 6.102 -3.072 -18.969 1 84.19 115 GLY B C 1
ATOM 2471 O O . GLY B 1 115 ? 7.227 -3.346 -18.531 1 84.19 115 GLY B O 1
ATOM 2472 N N . GLY B 1 116 ? 5.102 -3.83 -18.797 1 88.44 116 GLY B N 1
ATOM 2473 C CA . GLY B 1 116 ? 5.254 -5.145 -18.188 1 88.44 116 GLY B CA 1
ATOM 2474 C C . GLY B 1 116 ? 5.277 -5.109 -16.672 1 88.44 116 GLY B C 1
ATOM 2475 O O . GLY B 1 116 ? 5.352 -6.152 -16.031 1 88.44 116 GLY B O 1
ATOM 2476 N N . LEU B 1 117 ? 5.219 -3.93 -16.125 1 90 117 LEU B N 1
ATOM 2477 C CA . LEU B 1 117 ? 5.234 -3.766 -14.672 1 90 117 LEU B CA 1
ATOM 2478 C C . LEU B 1 117 ? 3.846 -4.008 -14.086 1 90 117 LEU B C 1
ATOM 2480 O O . LEU B 1 117 ? 2.838 -3.625 -14.688 1 90 117 LEU B O 1
ATOM 2484 N N . ILE B 1 118 ? 3.867 -4.672 -12.961 1 92.62 118 ILE B N 1
ATOM 2485 C CA . ILE B 1 118 ? 2.578 -4.961 -12.344 1 92.62 118 ILE B CA 1
ATOM 2486 C C . ILE B 1 118 ? 2.621 -4.59 -10.867 1 92.62 118 ILE B C 1
ATOM 2488 O O . ILE B 1 118 ? 3.695 -4.359 -10.305 1 92.62 118 ILE B O 1
ATOM 2492 N N . ASN B 1 119 ? 1.521 -4.5 -10.297 1 93.31 119 ASN B N 1
ATOM 2493 C CA . ASN B 1 119 ? 1.315 -4.414 -8.859 1 93.31 119 ASN B CA 1
ATOM 2494 C C . ASN B 1 119 ? 0.201 -5.344 -8.391 1 93.31 119 ASN B C 1
ATOM 2496 O O . ASN B 1 119 ? -0.939 -5.23 -8.844 1 93.31 119 ASN B O 1
ATOM 2500 N N . ILE B 1 120 ? 0.565 -6.297 -7.609 1 95.94 120 ILE B N 1
ATOM 2501 C CA . ILE B 1 120 ? -0.486 -7.059 -6.941 1 95.94 120 ILE B CA 1
ATOM 2502 C C . ILE B 1 120 ? -1.023 -6.266 -5.754 1 95.94 120 ILE B C 1
ATOM 2504 O O . ILE B 1 120 ? -0.395 -6.223 -4.691 1 95.94 120 ILE B O 1
ATOM 2508 N N . LYS B 1 121 ? -2.148 -5.75 -5.918 1 93.5 121 LYS B N 1
ATOM 2509 C CA . LYS B 1 121 ? -2.709 -4.77 -4.992 1 93.5 121 LYS B CA 1
ATOM 2510 C C . LYS B 1 121 ? -3.256 -5.449 -3.736 1 93.5 121 LYS B C 1
ATOM 2512 O O . LYS B 1 121 ? -3.072 -4.949 -2.625 1 93.5 121 LYS B O 1
ATOM 2517 N N . ALA B 1 122 ? -3.928 -6.539 -3.928 1 94.94 122 ALA B N 1
ATOM 2518 C CA . ALA B 1 122 ? -4.594 -7.199 -2.807 1 94.94 122 ALA B CA 1
ATOM 2519 C C . ALA B 1 122 ? -4.586 -8.711 -2.982 1 94.94 122 ALA B C 1
ATOM 2521 O O . ALA B 1 122 ? -4.547 -9.211 -4.109 1 94.94 122 ALA B O 1
ATOM 2522 N N . TYR B 1 123 ? -4.535 -9.391 -1.888 1 96.19 123 TYR B N 1
ATOM 2523 C CA . TYR B 1 123 ? -4.609 -10.844 -1.761 1 96.19 123 TYR B CA 1
ATOM 2524 C C . TYR B 1 123 ? -5.551 -11.242 -0.63 1 96.19 123 TYR B C 1
ATOM 2526 O O . TYR B 1 123 ? -5.273 -10.977 0.541 1 96.19 123 TYR B O 1
ATOM 2534 N N . ASP B 1 124 ? -6.691 -11.891 -0.945 1 96.25 124 ASP B N 1
ATOM 2535 C CA . ASP B 1 124 ? -7.703 -12.336 0.007 1 96.25 124 ASP B CA 1
ATOM 2536 C C . ASP B 1 124 ? -8.188 -11.18 0.875 1 96.25 124 ASP B C 1
ATOM 2538 O O . ASP B 1 124 ? -8.328 -11.328 2.092 1 96.25 124 ASP B O 1
ATOM 2542 N N . GLY B 1 125 ? -8.32 -10.047 0.248 1 93 125 GLY B N 1
ATOM 2543 C CA . GLY B 1 125 ? -8.852 -8.883 0.936 1 93 125 GLY B CA 1
ATOM 2544 C C . GLY B 1 125 ? -7.801 -8.109 1.707 1 93 125 GLY B C 1
ATOM 2545 O O . GLY B 1 125 ? -8.078 -7.035 2.24 1 93 125 GLY B O 1
ATOM 2546 N N . PHE B 1 126 ? -6.594 -8.586 1.835 1 94 126 PHE B N 1
ATOM 2547 C CA . PHE B 1 126 ? -5.496 -7.887 2.49 1 94 126 PHE B CA 1
ATOM 2548 C C . PHE B 1 126 ? -4.754 -6.992 1.503 1 94 126 PHE B C 1
ATOM 2550 O O . PHE B 1 126 ? -4.664 -7.312 0.315 1 94 126 PHE B O 1
ATOM 2557 N N . ILE B 1 127 ? -4.211 -5.934 2.062 1 92 127 ILE B N 1
ATOM 2558 C CA . ILE B 1 127 ? -3.311 -5.113 1.262 1 92 127 ILE B CA 1
ATOM 2559 C C . ILE B 1 127 ? -2.029 -5.887 0.967 1 92 127 ILE B C 1
ATOM 2561 O O . ILE B 1 127 ? -1.416 -6.453 1.875 1 92 127 ILE B O 1
ATOM 2565 N N . ALA B 1 128 ? -1.652 -5.988 -0.274 1 94.06 128 ALA B N 1
ATOM 2566 C CA . ALA B 1 128 ? -0.428 -6.695 -0.646 1 94.06 128 ALA B CA 1
ATOM 2567 C C . ALA B 1 128 ? 0.608 -5.73 -1.217 1 94.06 128 ALA B C 1
ATOM 2569 O O . ALA B 1 128 ? 1.562 -5.355 -0.531 1 94.06 128 ALA B O 1
ATOM 2570 N N . ASP B 1 129 ? 0.318 -5.16 -2.316 1 92.38 129 ASP B N 1
ATOM 2571 C CA . ASP B 1 129 ? 1.158 -4.133 -2.928 1 92.38 129 ASP B CA 1
ATOM 2572 C C . ASP B 1 129 ? 2.574 -4.652 -3.164 1 92.38 129 ASP B C 1
ATOM 2574 O O . ASP B 1 129 ? 3.543 -4.078 -2.664 1 92.38 129 ASP B O 1
ATOM 2578 N N . PHE B 1 130 ? 2.676 -5.613 -3.988 1 93.75 130 PHE B N 1
ATOM 2579 C CA . PHE B 1 130 ? 4 -6.094 -4.367 1 93.75 130 PHE B CA 1
ATOM 2580 C C . PHE B 1 130 ? 4.109 -6.246 -5.879 1 93.75 130 PHE B C 1
ATOM 2582 O O . PHE B 1 130 ? 3.107 -6.48 -6.559 1 93.75 130 PHE B O 1
ATOM 2589 N N . SER B 1 131 ? 5.215 -6.176 -6.387 1 92.5 131 SER B N 1
ATOM 2590 C CA . SER B 1 131 ? 5.461 -6.098 -7.824 1 92.5 131 SER B CA 1
ATOM 2591 C C . SER B 1 131 ? 5.66 -7.48 -8.43 1 92.5 131 SER B C 1
ATOM 2593 O O . SER B 1 131 ? 5.582 -7.648 -9.648 1 92.5 131 SER B O 1
ATOM 2595 N N . ALA B 1 132 ? 6.047 -8.445 -7.648 1 90.44 132 ALA B N 1
ATOM 2596 C CA . ALA B 1 132 ? 6.367 -9.805 -8.062 1 90.44 132 ALA B CA 1
ATOM 2597 C C . ALA B 1 132 ? 7.656 -9.844 -8.875 1 90.44 132 ALA B C 1
ATOM 2599 O O . ALA B 1 132 ? 7.91 -10.812 -9.609 1 90.44 132 ALA B O 1
ATOM 2600 N N . GLN B 1 133 ? 8.422 -8.766 -8.883 1 89.56 133 GLN B N 1
ATOM 2601 C CA . GLN B 1 133 ? 9.695 -8.727 -9.594 1 89.56 133 GLN B CA 1
ATOM 2602 C C . GLN B 1 133 ? 10.844 -9.133 -8.68 1 89.56 133 GLN B C 1
ATOM 2604 O O . GLN B 1 133 ? 11.992 -9.219 -9.117 1 89.56 133 GLN B O 1
ATOM 2609 N N . GLU B 1 134 ? 10.602 -9.203 -7.441 1 91.5 134 GLU B N 1
ATOM 2610 C CA . GLU B 1 134 ? 11.57 -9.609 -6.43 1 91.5 134 GLU B CA 1
ATOM 2611 C C . GLU B 1 134 ? 11.047 -10.789 -5.609 1 91.5 134 GLU B C 1
ATOM 2613 O O . GLU B 1 134 ? 9.883 -11.164 -5.727 1 91.5 134 GLU B O 1
ATOM 2618 N N . HIS B 1 135 ? 12.023 -11.344 -4.809 1 93.88 135 HIS B N 1
ATOM 2619 C CA . HIS B 1 135 ? 11.57 -12.383 -3.889 1 93.88 135 HIS B CA 1
ATOM 2620 C C . HIS B 1 135 ? 10.477 -11.852 -2.963 1 93.88 135 HIS B C 1
ATOM 2622 O O . HIS B 1 135 ? 10.641 -10.805 -2.336 1 93.88 135 HIS B O 1
ATOM 2628 N N . THR B 1 136 ? 9.391 -12.547 -2.973 1 96.19 136 THR B N 1
ATOM 2629 C CA . THR B 1 136 ? 8.266 -12.094 -2.17 1 96.19 136 THR B CA 1
ATOM 2630 C C . THR B 1 136 ? 7.863 -13.156 -1.148 1 96.19 136 THR B C 1
ATOM 2632 O O . THR B 1 136 ? 7.734 -14.336 -1.488 1 96.19 136 THR B O 1
ATOM 2635 N N . LEU B 1 137 ? 7.801 -12.758 0.08 1 96.94 137 LEU B N 1
ATOM 2636 C CA . LEU B 1 137 ? 7.316 -13.586 1.176 1 96.94 137 LEU B CA 1
ATOM 2637 C C . LEU B 1 137 ? 5.973 -13.078 1.691 1 96.94 137 LEU B C 1
ATOM 2639 O O . LEU B 1 137 ? 5.848 -11.906 2.051 1 96.94 137 LEU B O 1
ATOM 2643 N N . ILE B 1 138 ? 4.98 -13.945 1.652 1 97.88 138 ILE B N 1
ATOM 2644 C CA . ILE B 1 138 ? 3.658 -13.633 2.178 1 97.88 138 ILE B CA 1
ATOM 2645 C C . ILE B 1 138 ? 3.363 -14.5 3.396 1 97.88 138 ILE B C 1
ATOM 2647 O O . ILE B 1 138 ? 3.48 -15.727 3.332 1 97.88 138 ILE B O 1
ATOM 2651 N N . ILE B 1 139 ? 3.004 -13.867 4.496 1 98 139 ILE B N 1
ATOM 2652 C CA . ILE B 1 139 ? 2.742 -14.578 5.742 1 98 139 ILE B CA 1
ATOM 2653 C C . ILE B 1 139 ? 1.378 -14.172 6.293 1 98 139 ILE B C 1
ATOM 2655 O O . ILE B 1 139 ? 1.117 -12.984 6.504 1 98 139 ILE B O 1
ATOM 2659 N N . LYS B 1 140 ? 0.515 -15.055 6.461 1 97.31 140 LYS B N 1
ATOM 2660 C CA . LYS B 1 140 ? -0.678 -14.836 7.277 1 97.31 140 LYS B CA 1
ATOM 2661 C C . LYS B 1 140 ? -0.468 -15.328 8.703 1 97.31 140 LYS B C 1
ATOM 2663 O O . LYS B 1 140 ? -0.072 -16.484 8.914 1 97.31 140 LYS B O 1
ATOM 2668 N N . ALA B 1 141 ? -0.641 -14.484 9.617 1 96.88 141 ALA B N 1
ATOM 2669 C CA . ALA B 1 141 ? -0.347 -14.789 11.008 1 96.88 141 ALA B CA 1
ATOM 2670 C C . ALA B 1 141 ? -1.349 -14.117 11.945 1 96.88 141 ALA B C 1
ATOM 2672 O O . ALA B 1 141 ? -2.105 -13.234 11.523 1 96.88 141 ALA B O 1
ATOM 2673 N N . ASP B 1 142 ? -1.35 -14.617 13.156 1 94.69 142 ASP B N 1
ATOM 2674 C CA . ASP B 1 142 ? -2.135 -13.93 14.18 1 94.69 142 ASP B CA 1
ATOM 2675 C C . ASP B 1 142 ? -1.646 -12.5 14.383 1 94.69 142 ASP B C 1
ATOM 2677 O O . ASP B 1 142 ? -0.44 -12.242 14.375 1 94.69 142 ASP B O 1
ATOM 2681 N N . ASP B 1 143 ? -2.656 -11.594 14.484 1 91.75 143 ASP B N 1
ATOM 2682 C CA . ASP B 1 143 ? -2.324 -10.203 14.781 1 91.75 143 ASP B CA 1
ATOM 2683 C C . ASP B 1 143 ? -2.014 -10.016 16.266 1 91.75 143 ASP B C 1
ATOM 2685 O O . ASP B 1 143 ? -2.891 -9.641 17.047 1 91.75 143 ASP B O 1
ATOM 2689 N N . VAL B 1 144 ? -0.754 -10.242 16.641 1 87.31 144 VAL B N 1
ATOM 2690 C CA . VAL B 1 144 ? -0.344 -10.109 18.031 1 87.31 144 VAL B CA 1
ATOM 2691 C C . VAL B 1 144 ? 0.829 -9.133 18.141 1 87.31 144 VAL B C 1
ATOM 2693 O O . VAL B 1 144 ? 1.581 -8.961 17.172 1 87.31 144 VAL B O 1
ATOM 2696 N N . SER B 1 145 ? 0.902 -8.516 19.344 1 87.38 145 SER B N 1
ATOM 2697 C CA . SER B 1 145 ? 2.006 -7.594 19.578 1 87.38 145 SER B CA 1
ATOM 2698 C C . SER B 1 145 ? 3.354 -8.281 19.391 1 87.38 145 SER B C 1
ATOM 2700 O O . SER B 1 145 ? 3.566 -9.383 19.906 1 87.38 145 SER B O 1
ATOM 2702 N N . GLY B 1 146 ? 4.172 -7.668 18.516 1 91.25 146 GLY B N 1
ATOM 2703 C CA . GLY B 1 146 ? 5.52 -8.188 18.344 1 91.25 146 GLY B CA 1
ATOM 2704 C C . GLY B 1 146 ? 5.668 -9.094 17.141 1 91.25 146 GLY B C 1
ATOM 2705 O O . GLY B 1 146 ? 6.777 -9.492 16.797 1 91.25 146 GLY B O 1
ATOM 2706 N N . ALA B 1 147 ? 4.609 -9.453 16.562 1 93.69 147 ALA B N 1
ATOM 2707 C CA . ALA B 1 147 ? 4.656 -10.359 15.414 1 93.69 147 ALA B CA 1
ATOM 2708 C C . ALA B 1 147 ? 5.523 -9.789 14.297 1 93.69 147 ALA B C 1
ATOM 2710 O O . ALA B 1 147 ? 6.406 -10.469 13.773 1 93.69 147 ALA B O 1
ATOM 2711 N N . ILE B 1 148 ? 5.285 -8.523 13.938 1 95.94 148 ILE B N 1
ATOM 2712 C CA . ILE B 1 148 ? 6.051 -7.879 12.875 1 95.94 148 ILE B CA 1
ATOM 2713 C C . ILE B 1 148 ? 7.527 -7.84 13.25 1 95.94 148 ILE B C 1
ATOM 2715 O O . ILE B 1 148 ? 8.391 -8.18 12.445 1 95.94 148 ILE B O 1
ATOM 2719 N N . ALA B 1 149 ? 7.809 -7.492 14.477 1 94.94 149 ALA B N 1
ATOM 2720 C CA . ALA B 1 149 ? 9.18 -7.434 14.969 1 94.94 149 ALA B CA 1
ATOM 2721 C C . ALA B 1 149 ? 9.867 -8.789 14.867 1 94.94 149 ALA B C 1
ATOM 2723 O O . ALA B 1 149 ? 11.023 -8.883 14.438 1 94.94 149 ALA B O 1
ATOM 2724 N N . PHE B 1 150 ? 9.188 -9.781 15.242 1 95.25 150 PHE B N 1
ATOM 2725 C CA . PHE B 1 150 ? 9.727 -11.133 15.195 1 95.25 150 PHE B CA 1
ATOM 2726 C C . PHE B 1 150 ? 10.062 -11.531 13.766 1 95.25 150 PHE B C 1
ATOM 2728 O O . PHE B 1 150 ? 11.195 -11.906 13.461 1 95.25 150 PHE B O 1
ATOM 2735 N N . ILE B 1 151 ? 9.141 -11.414 12.875 1 96.44 151 ILE B N 1
ATOM 2736 C CA . ILE B 1 151 ? 9.297 -11.828 11.484 1 96.44 151 ILE B CA 1
ATOM 2737 C C . ILE B 1 151 ? 10.445 -11.047 10.852 1 96.44 151 ILE B C 1
ATOM 2739 O O . ILE B 1 151 ? 11.336 -11.641 10.227 1 96.44 151 ILE B O 1
ATOM 2743 N N . THR B 1 152 ? 10.477 -9.766 11.039 1 95.81 152 THR B N 1
ATOM 2744 C CA . THR B 1 152 ? 11.477 -8.93 10.391 1 95.81 152 THR B CA 1
ATOM 2745 C C . THR B 1 152 ? 12.859 -9.156 11 1 95.81 152 THR B C 1
ATOM 2747 O O . THR B 1 152 ? 13.875 -9 10.328 1 95.81 152 THR B O 1
ATOM 2750 N N . SER B 1 153 ? 12.898 -9.578 12.258 1 95.06 153 SER B N 1
ATOM 2751 C CA . SER B 1 153 ? 14.172 -9.914 12.875 1 95.06 153 SER B CA 1
ATOM 2752 C C . SER B 1 153 ? 14.781 -11.164 12.242 1 95.06 153 SER B C 1
ATOM 2754 O O . SER B 1 153 ? 16 -11.242 12.062 1 95.06 153 SER B O 1
ATOM 2756 N N . ILE B 1 154 ? 13.93 -12.086 12.008 1 94.88 154 ILE B N 1
ATOM 2757 C CA . ILE B 1 154 ? 14.398 -13.305 11.359 1 94.88 154 ILE B CA 1
ATOM 2758 C C . ILE B 1 154 ? 14.953 -12.977 9.977 1 94.88 154 ILE B C 1
ATOM 2760 O O . ILE B 1 154 ? 16.016 -13.461 9.594 1 94.88 154 ILE B O 1
ATOM 2764 N N . LEU B 1 155 ? 14.273 -12.133 9.242 1 94.19 155 LEU B N 1
ATOM 2765 C CA . LEU B 1 155 ? 14.695 -11.758 7.902 1 94.19 155 LEU B CA 1
ATOM 2766 C C . LEU 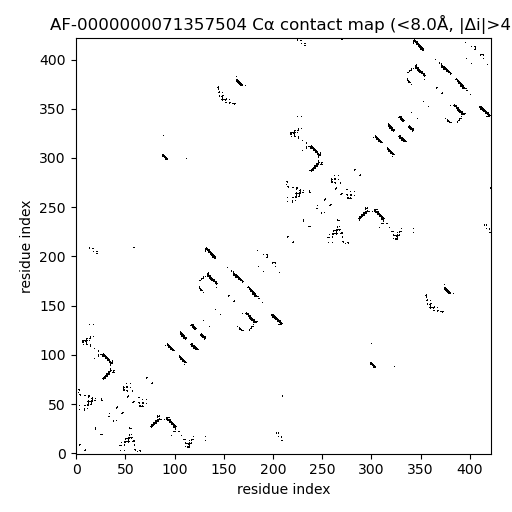B 1 155 ? 15.992 -10.953 7.945 1 94.19 155 LEU B C 1
ATOM 2768 O O . LEU B 1 155 ? 16.844 -11.078 7.051 1 94.19 155 LEU B O 1
ATOM 2772 N N . ALA B 1 156 ? 16.094 -10.141 8.969 1 92.94 156 ALA B N 1
ATOM 2773 C CA . ALA B 1 156 ? 17.328 -9.359 9.148 1 92.94 156 ALA B CA 1
ATOM 2774 C C . ALA B 1 156 ? 18.531 -10.273 9.32 1 92.94 156 ALA B C 1
ATOM 2776 O O . ALA B 1 156 ? 19.625 -9.977 8.82 1 92.94 156 ALA B O 1
ATOM 2777 N N . GLN B 1 157 ? 18.328 -11.328 10 1 90.38 157 GLN B N 1
ATOM 2778 C CA . GLN B 1 157 ? 19.422 -12.281 10.234 1 90.38 157 GLN B CA 1
ATOM 2779 C C . GLN B 1 157 ? 19.859 -12.945 8.93 1 90.38 157 GLN B C 1
ATOM 2781 O O . GLN B 1 157 ? 21.016 -13.312 8.773 1 90.38 157 GLN B O 1
ATOM 2786 N N . GLU B 1 158 ? 18.969 -13.047 8.016 1 88.25 158 GLU B N 1
ATOM 2787 C CA . GLU B 1 158 ? 19.25 -13.617 6.703 1 88.25 158 GLU B CA 1
ATOM 2788 C C . GLU B 1 158 ? 19.969 -12.617 5.809 1 88.25 158 GLU B C 1
ATOM 2790 O O . GLU B 1 158 ? 20.406 -12.953 4.707 1 88.25 158 GLU B O 1
ATOM 2795 N N . GLN B 1 159 ? 20.141 -11.422 6.324 1 81.12 159 GLN B N 1
ATOM 2796 C CA . GLN B 1 159 ? 20.719 -10.312 5.578 1 81.12 159 GLN B CA 1
ATOM 2797 C C . GLN B 1 159 ? 19.938 -10.047 4.293 1 81.12 159 GLN B C 1
ATOM 2799 O O . GLN B 1 159 ? 20.516 -9.719 3.26 1 81.12 159 GLN B O 1
ATOM 2804 N N . ALA B 1 160 ? 18.75 -10.484 4.293 1 81.62 160 ALA B N 1
ATOM 2805 C CA . ALA B 1 160 ? 17.859 -10.148 3.184 1 81.62 160 ALA B CA 1
ATOM 2806 C C . ALA B 1 160 ? 17.344 -8.719 3.312 1 81.62 160 ALA B C 1
ATOM 2808 O O . ALA B 1 160 ? 16.703 -8.367 4.305 1 81.62 160 ALA B O 1
ATOM 2809 N N . ASN B 1 161 ? 17.688 -7.887 2.408 1 86.25 161 ASN B N 1
ATOM 2810 C CA . ASN B 1 161 ? 17.188 -6.52 2.453 1 86.25 161 ASN B CA 1
ATOM 2811 C C . ASN B 1 161 ? 15.734 -6.438 1.974 1 86.25 161 ASN B C 1
ATOM 2813 O O . ASN B 1 161 ? 15.398 -6.98 0.921 1 86.25 161 ASN B O 1
ATOM 2817 N N . ILE B 1 162 ? 14.945 -5.875 2.811 1 92.81 162 ILE B N 1
ATOM 2818 C CA . ILE B 1 162 ? 13.531 -5.715 2.488 1 92.81 162 ILE B CA 1
ATOM 2819 C C . ILE B 1 162 ? 13.336 -4.48 1.604 1 92.81 162 ILE B C 1
ATOM 2821 O O . ILE B 1 162 ? 13.648 -3.361 2.016 1 92.81 162 ILE B O 1
ATOM 2825 N N . ALA B 1 163 ? 12.898 -4.688 0.406 1 92.12 163 ALA B N 1
ATOM 2826 C CA . ALA B 1 163 ? 12.641 -3.592 -0.525 1 92.12 163 ALA B CA 1
ATOM 2827 C C . ALA B 1 163 ? 11.32 -2.891 -0.197 1 92.12 163 ALA B C 1
ATOM 2829 O O . ALA B 1 163 ? 11.273 -1.662 -0.11 1 92.12 163 ALA B O 1
ATOM 2830 N N . THR B 1 164 ? 10.305 -3.643 -0.01 1 94.25 164 THR B N 1
ATOM 2831 C CA . THR B 1 164 ? 8.992 -3.145 0.38 1 94.25 164 THR B CA 1
ATOM 2832 C C . THR B 1 164 ? 8.312 -4.102 1.358 1 94.25 164 THR B C 1
ATOM 2834 O O . THR B 1 164 ? 8.617 -5.297 1.372 1 94.25 164 THR B O 1
ATOM 2837 N N . MET B 1 165 ? 7.473 -3.549 2.172 1 96.38 165 MET B N 1
ATOM 2838 C CA . MET B 1 165 ? 6.688 -4.348 3.109 1 96.38 165 MET B CA 1
ATOM 2839 C C . MET B 1 165 ? 5.305 -3.74 3.32 1 96.38 165 MET B C 1
ATOM 2841 O O . MET B 1 165 ? 5.168 -2.52 3.418 1 96.38 165 MET B O 1
ATOM 2845 N N . SER B 1 166 ? 4.355 -4.594 3.301 1 96.38 166 SER B N 1
ATOM 2846 C CA . SER B 1 166 ? 2.984 -4.215 3.621 1 96.38 166 SER B CA 1
ATOM 2847 C C . SER B 1 166 ? 2.375 -5.156 4.652 1 96.38 166 SER B C 1
ATOM 2849 O O . SER B 1 166 ? 2.477 -6.379 4.523 1 96.38 166 SER B O 1
ATOM 2851 N N . VAL B 1 167 ? 1.832 -4.594 5.668 1 96.5 167 VAL B N 1
ATOM 2852 C CA . VAL B 1 167 ? 1.115 -5.363 6.68 1 96.5 167 VAL B CA 1
ATOM 2853 C C . VAL B 1 167 ? -0.293 -4.805 6.855 1 96.5 167 VAL B C 1
ATOM 2855 O O . VAL B 1 167 ? -0.478 -3.588 6.938 1 96.5 167 VAL B O 1
ATOM 2858 N N . SER B 1 168 ? -1.243 -5.633 6.812 1 94.69 168 SER B N 1
ATOM 2859 C CA . SER B 1 168 ? -2.629 -5.254 7.066 1 94.69 168 SER B CA 1
ATOM 2860 C C . SER B 1 168 ? -3.367 -6.34 7.844 1 94.69 168 SER B C 1
ATOM 2862 O O . SER B 1 168 ? -2.959 -7.5 7.836 1 94.69 168 SER B O 1
ATOM 2864 N N . ARG B 1 169 ? -4.391 -5.875 8.508 1 92.56 169 ARG B N 1
ATOM 2865 C CA . ARG B 1 169 ? -5.16 -6.852 9.273 1 92.56 169 ARG B CA 1
ATOM 2866 C C . ARG B 1 169 ? -6.645 -6.758 8.938 1 92.56 169 ARG B C 1
ATOM 2868 O O . ARG B 1 169 ? -7.113 -5.727 8.453 1 92.56 169 ARG B O 1
ATOM 2875 N N . LYS B 1 170 ? -7.371 -7.84 9.102 1 85.31 170 LYS B N 1
ATOM 2876 C CA . LYS B 1 170 ? -8.812 -7.879 8.875 1 85.31 170 LYS B CA 1
ATOM 2877 C C . LYS B 1 170 ? -9.57 -7.211 10.016 1 85.31 170 LYS B C 1
ATOM 2879 O O . LYS B 1 170 ? -10.625 -6.613 9.805 1 85.31 170 LYS B O 1
ATOM 2884 N N . GLY B 1 171 ? -9.148 -7.246 11.047 1 84.69 171 GLY B N 1
ATOM 2885 C CA . GLY B 1 171 ? -9.703 -6.711 12.281 1 84.69 171 GLY B CA 1
ATOM 2886 C C . GLY B 1 171 ? -8.719 -6.711 13.43 1 84.69 171 GLY B C 1
ATOM 2887 O O . GLY B 1 171 ? -7.664 -7.352 13.352 1 84.69 171 GLY B O 1
ATOM 2888 N N . LYS B 1 172 ? -9.062 -5.945 14.453 1 81.75 172 LYS B N 1
ATOM 2889 C CA . LYS B 1 172 ? -8.172 -5.891 15.617 1 81.75 172 LYS B CA 1
ATOM 2890 C C . LYS B 1 172 ? -7.973 -7.277 16.219 1 81.75 172 LYS B C 1
ATOM 2892 O O . LYS B 1 172 ? -8.945 -7.988 16.484 1 81.75 172 LYS B O 1
ATOM 2897 N N . ARG B 1 173 ? -6.762 -7.703 16.422 1 80.94 173 ARG B N 1
ATOM 2898 C CA . ARG B 1 173 ? -6.352 -8.945 17.078 1 80.94 173 ARG B CA 1
ATOM 2899 C C . ARG B 1 173 ? -6.859 -10.156 16.312 1 80.94 173 ARG B C 1
ATOM 2901 O O . ARG B 1 173 ? -7.184 -11.188 16.906 1 80.94 173 ARG B O 1
ATOM 2908 N N . ASP B 1 174 ? -7.055 -10 15.078 1 89.19 174 ASP B N 1
ATOM 2909 C CA . ASP B 1 174 ? -7.449 -11.086 14.195 1 89.19 174 ASP B CA 1
ATOM 2910 C C . ASP B 1 174 ? -6.285 -11.523 13.312 1 89.19 174 ASP B C 1
ATOM 2912 O O . ASP B 1 174 ? -5.152 -11.656 13.781 1 89.19 174 ASP B O 1
ATOM 2916 N N . LEU B 1 175 ? -6.539 -11.898 12.109 1 94 175 LEU B N 1
ATOM 2917 C CA . LEU B 1 175 ? -5.516 -12.352 11.172 1 94 175 LEU B CA 1
ATOM 2918 C C . LEU B 1 175 ? -4.859 -11.172 10.469 1 94 175 LEU B C 1
ATOM 2920 O O . LEU B 1 175 ? -5.539 -10.227 10.07 1 94 175 LEU B O 1
ATOM 2924 N N . ALA B 1 176 ? -3.553 -11.219 10.461 1 96 176 ALA B N 1
ATOM 2925 C CA . ALA B 1 176 ? -2.795 -10.219 9.711 1 96 176 ALA B CA 1
ATOM 2926 C C . ALA B 1 176 ? -2.055 -10.859 8.539 1 96 176 ALA B C 1
ATOM 2928 O O . ALA B 1 176 ? -1.705 -12.039 8.586 1 96 176 ALA B O 1
ATOM 2929 N N . CYS B 1 177 ? -1.885 -10.109 7.547 1 97.38 177 CYS B N 1
ATOM 2930 C CA . CYS B 1 177 ? -1.13 -10.555 6.375 1 97.38 177 CYS B CA 1
ATOM 2931 C C . CYS B 1 177 ? 0.097 -9.68 6.16 1 97.38 177 CYS B C 1
ATOM 2933 O O . CYS B 1 177 ? -0.011 -8.453 6.109 1 97.38 177 CYS B O 1
ATOM 2935 N N . HIS B 1 178 ? 1.238 -10.305 6.125 1 97.88 178 HIS B N 1
ATOM 2936 C CA . HIS B 1 178 ? 2.52 -9.664 5.844 1 97.88 178 HIS B CA 1
ATOM 2937 C C . HIS B 1 178 ? 2.98 -9.961 4.422 1 97.88 178 HIS B C 1
ATOM 2939 O O . HIS B 1 178 ? 3.094 -11.125 4.031 1 97.88 178 HIS B O 1
ATOM 2945 N N . VAL B 1 179 ? 3.188 -8.93 3.65 1 97.81 179 VAL B N 1
ATOM 2946 C CA . VAL B 1 179 ? 3.748 -9.094 2.314 1 97.81 179 VAL B CA 1
ATOM 2947 C C . VAL B 1 179 ? 5.094 -8.375 2.227 1 97.81 179 VAL B C 1
ATOM 2949 O O . VAL B 1 179 ? 5.16 -7.148 2.359 1 97.81 179 VAL B O 1
ATOM 2952 N N . ILE B 1 180 ? 6.113 -9.164 1.949 1 97.12 180 ILE B N 1
ATOM 2953 C CA . ILE B 1 180 ? 7.473 -8.633 2.039 1 97.12 180 ILE B CA 1
ATOM 2954 C C . ILE B 1 180 ? 8.227 -8.93 0.748 1 97.12 180 ILE B C 1
ATOM 2956 O O . ILE B 1 180 ? 8.383 -10.094 0.365 1 97.12 180 ILE B O 1
ATOM 2960 N N . GLU B 1 181 ? 8.664 -7.906 0.081 1 95.44 181 GLU B N 1
ATOM 2961 C CA . GLU B 1 181 ? 9.555 -8.047 -1.069 1 95.44 181 GLU B CA 1
ATOM 2962 C C . GLU B 1 181 ? 11.008 -7.844 -0.67 1 95.44 181 GLU B C 1
ATOM 2964 O O . GLU B 1 181 ? 11.352 -6.855 -0.017 1 95.44 181 GLU B O 1
ATOM 2969 N N . MET B 1 182 ? 11.773 -8.773 -1.094 1 93.81 182 MET B N 1
ATOM 2970 C CA . MET B 1 182 ? 13.172 -8.766 -0.674 1 93.81 182 MET B CA 1
ATOM 2971 C C . MET B 1 182 ? 14.102 -8.836 -1.881 1 93.81 182 MET B C 1
ATOM 2973 O O . MET B 1 182 ? 13.727 -9.359 -2.93 1 93.81 182 MET B O 1
ATOM 2977 N N . ASP B 1 183 ? 15.359 -8.344 -1.672 1 90.5 183 ASP B N 1
ATOM 2978 C CA . ASP B 1 183 ? 16.359 -8.289 -2.738 1 90.5 183 ASP B CA 1
ATOM 2979 C C . ASP B 1 183 ? 16.984 -9.656 -2.984 1 90.5 183 ASP B C 1
ATOM 2981 O O . ASP B 1 183 ? 17.578 -9.898 -4.039 1 90.5 183 ASP B O 1
ATOM 2985 N N . SER B 1 184 ? 16.906 -10.445 -1.959 1 89.38 184 SER B N 1
ATOM 2986 C CA . SER B 1 184 ? 17.516 -11.773 -2.068 1 89.38 184 SER B CA 1
ATOM 2987 C C . SER B 1 184 ? 16.578 -12.844 -1.521 1 89.38 184 SER B C 1
ATOM 2989 O O . SER B 1 184 ? 15.586 -12.539 -0.862 1 89.38 184 SER B O 1
ATOM 2991 N N . GLY B 1 185 ? 16.875 -14.086 -1.929 1 90.62 185 GLY B N 1
ATOM 2992 C CA . GLY B 1 185 ? 16.062 -15.211 -1.47 1 90.62 185 GLY B CA 1
ATOM 2993 C C . GLY B 1 185 ? 16.344 -15.586 -0.025 1 90.62 185 GLY B C 1
ATOM 2994 O O . GLY B 1 185 ? 17.172 -14.969 0.638 1 90.62 185 GLY B O 1
ATOM 2995 N N . LEU B 1 186 ? 15.562 -16.484 0.471 1 92.75 186 LEU B N 1
ATOM 2996 C CA . LEU B 1 186 ? 15.688 -17 1.831 1 92.75 186 LEU B CA 1
ATOM 2997 C C . LEU B 1 186 ? 16.188 -18.438 1.825 1 92.75 186 LEU B C 1
ATOM 2999 O O . LEU B 1 186 ? 15.867 -19.203 0.919 1 92.75 186 LEU B O 1
ATOM 3003 N N . ASN B 1 187 ? 16.969 -18.719 2.883 1 92.75 187 ASN B N 1
ATOM 3004 C CA . ASN B 1 187 ? 17.312 -20.125 3.09 1 92.75 187 ASN B CA 1
ATOM 3005 C C . ASN B 1 187 ? 16.078 -20.969 3.387 1 92.75 187 ASN B C 1
ATOM 3007 O O . ASN B 1 187 ? 15.219 -20.562 4.172 1 92.75 187 ASN B O 1
ATOM 3011 N N . PRO B 1 188 ? 16.094 -22.156 2.77 1 93.81 188 PRO B N 1
ATOM 3012 C CA . PRO B 1 188 ? 14.938 -23.031 3.002 1 93.81 188 PRO B CA 1
ATOM 3013 C C . PRO B 1 188 ? 14.688 -23.297 4.484 1 93.81 188 PRO B C 1
ATOM 3015 O O . PRO B 1 188 ? 13.531 -23.422 4.906 1 93.81 188 PRO B O 1
ATOM 3018 N N . ILE B 1 189 ? 15.688 -23.344 5.246 1 95.5 189 ILE B N 1
ATOM 3019 C CA . ILE B 1 189 ? 15.539 -23.625 6.668 1 95.5 189 ILE B CA 1
ATOM 3020 C C . ILE B 1 189 ? 14.812 -22.469 7.352 1 95.5 189 ILE B C 1
ATOM 3022 O O . ILE B 1 189 ? 14.07 -22.672 8.32 1 95.5 189 ILE B O 1
ATOM 3026 N N . THR B 1 190 ? 15.062 -21.266 6.91 1 95.31 190 THR B N 1
ATOM 3027 C CA . THR B 1 190 ? 14.375 -20.094 7.465 1 95.31 190 THR B CA 1
ATOM 3028 C C . THR B 1 190 ? 12.875 -20.188 7.215 1 95.31 190 THR B C 1
ATOM 3030 O O . THR B 1 190 ? 12.07 -19.938 8.117 1 95.31 190 THR B O 1
ATOM 3033 N N . ILE B 1 191 ? 12.531 -20.578 6 1 95.25 191 ILE B N 1
ATOM 3034 C CA . ILE B 1 191 ? 11.125 -20.75 5.641 1 95.25 191 ILE B CA 1
ATOM 3035 C C . ILE B 1 191 ? 10.5 -21.859 6.484 1 95.25 191 ILE B C 1
ATOM 3037 O O . ILE B 1 191 ? 9.406 -21.688 7.02 1 95.25 191 ILE B O 1
ATOM 3041 N N . ALA B 1 192 ? 11.219 -22.938 6.598 1 96.25 192 ALA B N 1
ATOM 3042 C CA . ALA B 1 192 ? 10.742 -24.062 7.402 1 96.25 192 ALA B CA 1
ATOM 3043 C C . ALA B 1 192 ? 10.547 -23.641 8.859 1 96.25 192 ALA B C 1
ATOM 3045 O O . ALA B 1 192 ? 9.57 -24.031 9.5 1 96.25 192 ALA B O 1
ATOM 3046 N N . TYR B 1 193 ? 11.477 -22.906 9.367 1 96.56 193 TYR B N 1
ATOM 3047 C CA . TYR B 1 193 ? 11.391 -22.406 10.734 1 96.56 193 TYR B CA 1
ATOM 3048 C C . TYR B 1 193 ? 10.141 -21.547 10.922 1 96.56 193 TYR B C 1
ATOM 3050 O O . TYR B 1 193 ? 9.375 -21.75 11.867 1 96.56 193 TYR B O 1
ATOM 3058 N N . LEU B 1 194 ? 9.914 -20.609 10.039 1 96.69 194 LEU B N 1
ATOM 3059 C CA . LEU B 1 194 ? 8.75 -19.734 10.125 1 96.69 194 LEU B CA 1
ATOM 3060 C C . LEU B 1 194 ? 7.457 -20.547 10.062 1 96.69 194 LEU B C 1
ATOM 3062 O O . LEU B 1 194 ? 6.496 -20.25 10.773 1 96.69 194 LEU B O 1
ATOM 3066 N N . LYS B 1 195 ? 7.488 -21.578 9.258 1 96.38 195 LYS B N 1
ATOM 3067 C CA . LYS B 1 195 ? 6.324 -22.438 9.117 1 96.38 195 LYS B CA 1
ATOM 3068 C C . LYS B 1 195 ? 6.027 -23.188 10.422 1 96.38 195 LYS B C 1
ATOM 3070 O O . LYS B 1 195 ? 4.891 -23.594 10.664 1 96.38 195 LYS B O 1
ATOM 3075 N N . SER B 1 196 ? 7.008 -23.391 11.227 1 96.88 196 SER B N 1
ATOM 3076 C CA . SER B 1 196 ? 6.871 -24.172 12.453 1 96.88 196 SER B CA 1
ATOM 3077 C C . SER B 1 196 ? 6.277 -23.344 13.586 1 96.88 196 SER B C 1
ATOM 3079 O O . SER B 1 196 ? 5.887 -23.875 14.617 1 96.88 196 SER B O 1
ATOM 3081 N N . ILE B 1 197 ? 6.262 -22.062 13.406 1 96.19 197 ILE B N 1
ATOM 3082 C CA . ILE B 1 197 ? 5.75 -21.172 14.445 1 96.19 197 ILE B CA 1
ATOM 3083 C C . ILE B 1 197 ? 4.23 -21.297 14.523 1 96.19 197 ILE B C 1
ATOM 3085 O O . ILE B 1 197 ? 3.535 -21.172 13.516 1 96.19 197 ILE B O 1
ATOM 3089 N N . ASN B 1 198 ? 3.645 -21.406 15.664 1 95.75 198 ASN B N 1
ATOM 3090 C CA . ASN B 1 198 ? 2.256 -21.797 15.875 1 95.75 198 ASN B CA 1
ATOM 3091 C C . ASN B 1 198 ? 1.29 -20.719 15.422 1 95.75 198 ASN B C 1
ATOM 3093 O O . ASN B 1 198 ? 0.169 -21 15.008 1 95.75 198 ASN B O 1
ATOM 3097 N N . TRP B 1 199 ? 1.743 -19.422 15.578 1 95.62 199 TRP B N 1
ATOM 3098 C CA . TRP B 1 199 ? 0.812 -18.344 15.273 1 95.62 199 TRP B CA 1
ATOM 3099 C C . TRP B 1 199 ? 0.953 -17.891 13.82 1 95.62 199 TRP B C 1
ATOM 3101 O O . TRP B 1 199 ? 0.281 -16.953 13.383 1 95.62 199 TRP B O 1
ATOM 3111 N N . ILE B 1 200 ? 1.799 -18.531 13.047 1 96.94 200 ILE B N 1
ATOM 3112 C CA . ILE B 1 200 ? 1.898 -18.344 11.602 1 96.94 200 ILE B CA 1
ATOM 3113 C C . ILE B 1 200 ? 1.099 -19.422 10.883 1 96.94 200 ILE B C 1
ATOM 3115 O O . ILE B 1 200 ? 1.401 -20.609 11.008 1 96.94 200 ILE B O 1
ATOM 3119 N N . HIS B 1 201 ? 0.146 -19.047 10.117 1 96.88 201 HIS B N 1
ATOM 3120 C CA . HIS B 1 201 ? -0.827 -19.984 9.578 1 96.88 201 HIS B CA 1
ATOM 3121 C C . HIS B 1 201 ? -0.519 -20.328 8.125 1 96.88 201 HIS B C 1
ATOM 3123 O O . HIS B 1 201 ? -0.892 -21.406 7.641 1 96.88 201 HIS B O 1
ATOM 3129 N N . GLU B 1 202 ? 0.052 -19.438 7.438 1 96.5 202 GLU B N 1
ATOM 3130 C CA . GLU B 1 202 ? 0.337 -19.641 6.02 1 96.5 202 GLU B CA 1
ATOM 3131 C C . GLU B 1 202 ? 1.612 -18.922 5.605 1 96.5 202 GLU B C 1
ATOM 3133 O O . GLU B 1 202 ? 1.854 -17.781 6.027 1 96.5 202 GLU B O 1
ATOM 3138 N N . ILE B 1 203 ? 2.381 -19.562 4.809 1 97.31 203 ILE B N 1
ATOM 3139 C CA . ILE B 1 203 ? 3.576 -18.969 4.219 1 97.31 203 ILE B CA 1
ATOM 3140 C C . ILE B 1 203 ? 3.615 -19.266 2.723 1 97.31 203 ILE B C 1
ATOM 3142 O O . ILE B 1 203 ? 3.498 -20.422 2.309 1 97.31 203 ILE B O 1
ATOM 3146 N N . ILE B 1 204 ? 3.697 -18.25 2.004 1 96.31 204 ILE B N 1
ATOM 3147 C CA . ILE B 1 204 ? 3.877 -18.344 0.56 1 96.31 204 ILE B CA 1
ATOM 3148 C C . ILE B 1 204 ? 5.168 -17.641 0.146 1 96.31 204 ILE B C 1
ATOM 3150 O O . ILE B 1 204 ? 5.383 -16.484 0.49 1 96.31 204 ILE B O 1
ATOM 3154 N N . TYR B 1 205 ? 5.988 -18.328 -0.472 1 95.44 205 TYR B N 1
ATOM 3155 C CA . TYR B 1 205 ? 7.23 -17.766 -0.987 1 95.44 205 TYR B CA 1
ATOM 3156 C C . TYR B 1 205 ? 7.23 -17.766 -2.512 1 95.44 205 TYR B C 1
ATOM 3158 O O . TYR B 1 205 ? 7.047 -18.797 -3.148 1 95.44 205 TYR B O 1
ATOM 3166 N N . ILE B 1 206 ? 7.348 -16.578 -3.064 1 93.88 206 ILE B N 1
ATOM 3167 C CA . ILE B 1 206 ? 7.363 -16.391 -4.508 1 93.88 206 ILE B CA 1
ATOM 3168 C C . ILE B 1 206 ? 8.734 -15.883 -4.945 1 93.88 206 ILE B C 1
ATOM 3170 O O . ILE B 1 206 ? 9.102 -14.734 -4.676 1 93.88 206 ILE B O 1
ATOM 3174 N N . PRO B 1 207 ? 9.422 -16.75 -5.59 1 88.38 207 PRO B N 1
ATOM 3175 C CA . PRO B 1 207 ? 10.672 -16.234 -6.156 1 88.38 207 PRO B CA 1
ATOM 3176 C C . PRO B 1 207 ? 10.445 -15.25 -7.293 1 88.38 207 PRO B C 1
ATOM 3178 O O . PRO B 1 207 ? 9.297 -14.891 -7.582 1 88.38 207 PRO B O 1
ATOM 3181 N N . ASP B 1 208 ? 11.344 -14.734 -7.961 1 76.88 208 ASP B N 1
ATOM 3182 C CA . ASP B 1 208 ? 11.164 -13.875 -9.133 1 76.88 208 ASP B CA 1
ATOM 3183 C C . ASP B 1 208 ? 10.359 -14.594 -10.219 1 76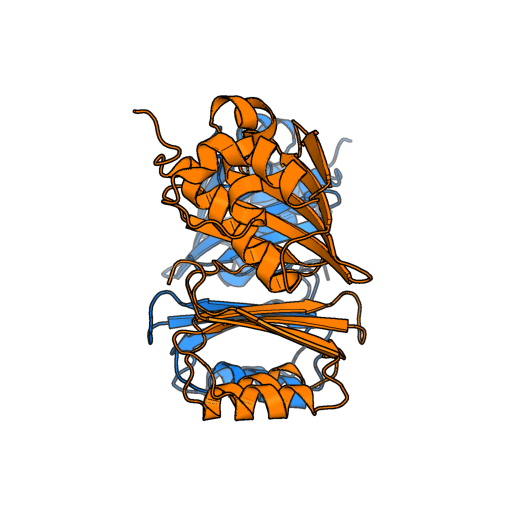.88 208 ASP B C 1
ATOM 3185 O O . ASP B 1 208 ? 10.711 -15.703 -10.625 1 76.88 208 ASP B O 1
ATOM 3189 N N . ILE B 1 209 ? 9.203 -14.078 -10.547 1 74.38 209 ILE B N 1
ATOM 3190 C CA . ILE B 1 209 ? 8.227 -14.758 -11.398 1 74.38 209 ILE B CA 1
ATOM 3191 C C . ILE B 1 209 ? 8.797 -14.922 -12.805 1 74.38 209 ILE B C 1
ATOM 3193 O O . ILE B 1 209 ? 8.477 -15.891 -13.5 1 74.38 209 ILE B O 1
ATOM 3197 N N . ASP B 1 210 ? 9.43 -13.875 -13.414 1 69.75 210 ASP B N 1
ATOM 3198 C CA . ASP B 1 210 ? 9.953 -14.047 -14.766 1 69.75 210 ASP B CA 1
ATOM 3199 C C . ASP B 1 210 ? 11.406 -14.508 -14.734 1 69.75 210 ASP B C 1
ATOM 3201 O O . ASP B 1 210 ? 12.062 -14.602 -15.773 1 69.75 210 ASP B O 1
ATOM 3205 N N . LEU B 1 211 ? 11.945 -14.727 -13.445 1 53.62 211 LEU B N 1
ATOM 3206 C CA . LEU B 1 211 ? 13.273 -15.312 -13.547 1 53.62 211 LEU B CA 1
ATOM 3207 C C . LEU B 1 211 ? 13.203 -16.828 -13.711 1 53.62 211 LEU B C 1
ATOM 3209 O O . LEU B 1 211 ? 12.297 -17.469 -13.18 1 53.62 211 LEU B O 1
#

Foldseek 3Di:
DPQLPFLQLLLLLLQLLVVQLVQVHQFLEKEKEWEALCLVCCVVSLSVLSNLCSSNLHHSRRRCSVVSVVVCVVVNYHYHYHYYHDDPVDDNGKMWMWGHHVPTIKIWIKGRPGSSWIFTQDIRRFGATDGLQAKKKKWKFFPDPCPVVVLVVLVVVQVWAWPDWDKDDPDPRGIIMIITGTRDDGDPVSVVVLPPDPGTDDMGIRHRSND/DPQLPFLQLLLLLLQLLVVQLVQVHQFLEKEKEWEALCLVCCVVSLSVLSNLCSSNLHHSRRRCSVVSVVVCVVVNYHYHYHYYHDDPVDDNGKMWMWGHHVPTIKIWIKGDPGSSWIFTQDIRRFGATDGLQAKKKKWKFFPDPCPVVVLVVLCVVQVWAWPDWDKDDPDPRGIIMIITGTHDDGDPVSVVVLVPDPGTDDMGIRHRSND

InterPro domains:
  IPR002912 ACT domain [PS51671] (136-211)
  IPR004643 Iron-sulphur-dependent L-serine dehydratase beta subunit [PIRSF036692] (1-206)
  IPR004643 Iron-sulphur-dependent L-serine dehydratase beta subunit [TIGR00719] (1-187)
  IPR005131 Serine dehydratase beta chain [PF03315] (2-74)
  IPR029009 Allosteric substrate binding domain superfamily [G3DSA:3.30.1330.90] (1-87)
  IPR029009 Allosteric substrate binding domain superfamily [SSF143548] (6-123)
  IPR045865 ACT-like domain [SSF55021] (125-206)
  IPR051318 Iron-sulphur-dependent L-serine dehydratase [PTHR30182] (1-171)

Solvent-accessible surface area (backbone atoms only — not comparable to full-atom values): 20919 Å² total; per-residue (Å²): 133,86,58,68,72,46,44,66,24,29,9,39,12,48,45,25,37,53,45,24,56,74,65,69,44,65,44,42,32,35,40,39,34,24,25,25,58,31,34,77,36,30,68,84,66,42,36,57,30,24,33,44,16,3,37,70,63,41,56,65,82,43,76,60,26,86,48,15,65,64,48,30,53,74,72,54,34,48,70,46,83,45,65,43,57,87,48,61,79,42,43,26,40,26,36,38,38,41,36,28,43,91,92,45,71,44,39,36,31,27,33,44,72,51,78,40,37,37,33,36,45,28,49,69,88,31,54,31,63,43,56,54,74,36,25,30,42,37,36,36,24,55,43,50,77,40,44,68,17,50,56,37,41,57,40,27,72,68,65,31,44,69,50,34,37,20,34,24,50,82,45,91,74,33,53,22,35,38,25,36,31,20,79,42,77,76,58,68,65,58,55,53,53,54,61,67,37,87,60,38,76,44,79,42,78,38,61,38,69,92,102,134,87,57,68,71,46,45,66,22,30,9,38,12,48,46,26,37,52,46,24,56,71,65,70,43,64,44,43,33,34,40,39,34,24,25,26,60,31,34,75,35,28,68,84,65,44,37,57,29,23,32,43,15,4,39,70,64,42,56,66,83,42,77,62,26,84,50,15,66,63,49,30,54,75,73,53,34,47,71,48,82,44,66,42,57,86,48,62,80,42,41,27,41,25,38,39,39,40,37,28,43,90,91,46,71,46,39,36,32,28,34,44,73,52,78,40,36,37,32,36,47,29,49,71,87,31,54,31,65,44,56,55,74,35,26,30,42,36,35,35,25,56,44,48,77,41,46,68,17,50,57,36,41,57,40,27,73,67,65,32,44,71,51,33,35,20,34,24,49,82,45,90,73,32,52,22,34,39,27,35,30,20,80,43,78,74,58,67,64,57,53,52,51,53,61,67,38,86,58,38,77,45,77,42,78,38,59,39,69,90,104

Radius of gyration: 22.36 Å; Cα contacts (8 Å, |Δi|>4): 1027; chains: 2; bounding box: 49×66×62 Å